Protein AF-A0A067TFV2-F1 (afdb_monomer_lite)

Radius of gyration: 36.04 Å; chains: 1; bounding box: 86×138×65 Å

Sequence (426 aa):
MATAAASTASAPALALTTGAELKDPQFAEGYRAGGKAKAGDYEPVVCALLLRAMREYEAMVSTKDAFPDLLVRGEWARTCWQRAGNQFNERYQLTARMSSLIGKRGSRVRSELLGIVRNQVASFYGFNLNTTPRAIDHNRLLAAKLLSGSAFHHKDPDAKTGYGQSGIISNLIHLGWFDSGEESAGIVYSSLFNPISLETLALLFTLIEFCLKEWSSGKRTPAKFFEKAIKAAHEAHRLDLKSWNDLNVQPELEQMTMNKGVGKAAYLLNDVDLVNLPFVEYQTGVGWLAKNYLEQQLELCAWQKYGGPTGFQAAKDFDKERKKCRGKKPKKVNGSPAKPSPNKSEYKVARPTNSVLPNSLSVTKSTPSQPTAFPNLPVNCGPSHKPFDVLELSDDDEIDQPPPRKKQKKLHNPIIEIYDVIDISD

Secondary structure (DSSP, 8-state):
--------PPP--------PPPBPPPBPTT--S-SS--GGGB-HHHHHHHHHHHHHHHHHHHHT-SS--HHHHHHHHHHHHHHHHHHTT--B---HHHHHHHHTHHHHHHHHHHHHHHHHHHHHHT-----SHHHHHHHHHHHHHHHTTTGGGEEETTTTEEET--HHHHHHHHHHHTTTGGG-HHHHTHHHHSSPPHHHHHHHHHHHHHHHHTTTTSS--PPP--HHHHHHHHHHHHHHHHHHHHHHHTTTTS--EEEHHHHHHHHT--GGGGTTS-EEEEE-TTSPEEEEEEHHHHHHHHHHHHTSHHHHHHHHHHHHHHHHHHT-PPP----PPPP-----------------PPP-------PPPPPPPPPPPP-------PPPP------------PPPPPPPPPPP--------------

Organism: Galerina marginata (strain CBS 339.88) (NCBI:txid685588)

InterPro domains:
  IPR045341 Domain of unknown function DUF6532 [PF20149] (52-244)

Foldseek 3Di:
DDDDDDDDDDDDPPDPPDDDDAAEWAADPPQDPDDDDALNRTDPLSSQLLVQLLLVLLLCCLQPNLQDDPVVLLVSSVVSSVVSCVVVVHGHDQDPSSSVNSSVSSVVLLVVLLVVLLVLLCVVQVQDQDPDPVSLVVLLVSLCLCLPVNLQCACGSVVSHRHNPPPSNVVSCCVSFPVPDCPGSCNVPVVRVVPHHLSNSLSSSLSNNQSSVCCNSSHRDDDDDDCVVRVVSSVVSSVVSVVVVVVVVVCVVVQVWDWPVRLCVVLVDDVVLCPPFDWDWDADPVRDTITTGRNVSSQVSSCVVQVHPVSSVVVVVVVVVVVVVVVCDPPPPPDDDDDDDDDDDDDDDDDDDDDDDDDDDDDDDDDDDDDDDDDDDDDDDDDPDDDDDDDDDDDDPDDDDDDDDDDDDDDDDDDDDDDDDDDDDD

Structure (mmCIF, N/CA/C/O backbone):
data_AF-A0A067TFV2-F1
#
_entry.id   AF-A0A067TFV2-F1
#
loop_
_atom_site.group_PDB
_atom_site.id
_atom_site.type_symbol
_atom_site.label_atom_id
_atom_site.label_alt_id
_atom_site.label_comp_id
_atom_site.label_asym_id
_atom_site.label_entity_id
_atom_site.label_seq_id
_atom_site.pdbx_PDB_ins_code
_atom_site.Cartn_x
_atom_site.Cartn_y
_atom_site.Cartn_z
_atom_site.occupancy
_atom_site.B_iso_or_equiv
_atom_site.auth_seq_id
_atom_site.auth_comp_id
_atom_site.auth_asym_id
_atom_site.auth_atom_id
_atom_site.pdbx_PDB_model_num
ATOM 1 N N . MET A 1 1 ? 52.326 -22.130 11.397 1.00 36.56 1 MET A N 1
ATOM 2 C CA . MET A 1 1 ? 51.966 -23.442 10.812 1.00 36.56 1 MET A CA 1
ATOM 3 C C . MET A 1 1 ? 50.691 -23.901 11.511 1.00 36.56 1 MET A C 1
ATOM 5 O O . MET A 1 1 ? 50.727 -23.962 12.724 1.00 36.56 1 MET A O 1
ATOM 9 N N . ALA A 1 2 ? 49.533 -24.136 10.906 1.00 35.59 2 ALA A N 1
ATOM 10 C CA . ALA A 1 2 ? 49.115 -24.157 9.514 1.00 35.59 2 ALA A CA 1
ATOM 11 C C . ALA A 1 2 ? 47.686 -23.585 9.421 1.00 35.59 2 ALA A C 1
ATOM 13 O O . ALA A 1 2 ? 46.875 -23.741 10.331 1.00 35.59 2 ALA A O 1
ATOM 14 N N . THR A 1 3 ? 47.432 -22.890 8.322 1.00 33.47 3 THR A N 1
ATOM 15 C CA . THR A 1 3 ? 46.156 -22.347 7.859 1.00 33.47 3 THR A CA 1
ATOM 16 C C . THR A 1 3 ? 45.241 -23.470 7.359 1.00 33.47 3 THR A C 1
ATOM 18 O O . THR A 1 3 ? 45.698 -24.354 6.638 1.00 33.47 3 THR A O 1
ATOM 21 N N . ALA A 1 4 ? 43.947 -23.424 7.690 1.00 34.97 4 ALA A N 1
ATOM 22 C CA . ALA A 1 4 ? 42.927 -24.293 7.102 1.00 34.97 4 ALA A CA 1
ATOM 23 C C . ALA A 1 4 ? 41.793 -23.433 6.530 1.00 34.97 4 ALA A C 1
ATOM 25 O O . ALA A 1 4 ? 41.155 -22.656 7.239 1.00 34.97 4 ALA A O 1
ATOM 26 N N . ALA A 1 5 ? 41.627 -23.545 5.215 1.00 33.88 5 ALA A N 1
ATOM 27 C CA . ALA A 1 5 ? 40.727 -22.774 4.378 1.00 33.88 5 ALA A CA 1
ATOM 28 C C . ALA A 1 5 ? 39.275 -23.257 4.505 1.00 33.88 5 ALA A C 1
ATOM 30 O O . ALA A 1 5 ? 39.002 -24.454 4.432 1.00 33.88 5 ALA A O 1
ATOM 31 N N . ALA A 1 6 ? 38.346 -22.311 4.637 1.00 36.53 6 ALA A N 1
ATOM 32 C CA . ALA A 1 6 ? 36.918 -22.556 4.497 1.00 36.53 6 ALA A CA 1
ATOM 33 C C . ALA A 1 6 ? 36.538 -22.470 3.011 1.00 36.53 6 ALA A C 1
ATOM 35 O O . ALA A 1 6 ? 36.679 -21.425 2.379 1.00 36.53 6 ALA A O 1
ATOM 36 N N . SER A 1 7 ? 36.077 -23.595 2.467 1.00 37.06 7 SER A N 1
ATOM 37 C CA . SER A 1 7 ? 35.438 -23.708 1.159 1.00 37.06 7 SER A CA 1
ATOM 38 C C . SER A 1 7 ? 33.929 -23.624 1.369 1.00 37.06 7 SER A C 1
ATOM 40 O O . SER A 1 7 ? 33.338 -24.531 1.955 1.00 37.06 7 SER A O 1
ATOM 42 N N . THR A 1 8 ? 33.305 -22.536 0.922 1.00 36.31 8 THR A N 1
ATOM 43 C CA . THR A 1 8 ? 31.847 -22.420 0.829 1.00 36.31 8 THR A CA 1
ATOM 44 C C . THR A 1 8 ? 31.451 -22.093 -0.601 1.00 36.31 8 THR A C 1
ATOM 46 O O . THR A 1 8 ? 31.965 -21.177 -1.241 1.00 36.31 8 THR A O 1
ATOM 49 N N . ALA A 1 9 ? 30.565 -22.948 -1.102 1.00 33.78 9 ALA A N 1
ATOM 50 C CA . ALA A 1 9 ? 30.154 -23.066 -2.482 1.00 33.78 9 ALA A CA 1
ATOM 51 C C . ALA A 1 9 ? 29.429 -21.813 -2.993 1.00 33.78 9 ALA A C 1
ATOM 53 O O . ALA A 1 9 ? 28.518 -21.281 -2.361 1.00 33.78 9 ALA A O 1
ATOM 54 N N . SER A 1 10 ? 29.853 -21.384 -4.178 1.00 30.19 10 SER A N 1
ATOM 55 C CA . SER A 1 10 ? 29.279 -20.306 -4.972 1.00 30.19 10 SER A CA 1
ATOM 56 C C . SER A 1 10 ? 27.913 -20.723 -5.533 1.00 30.19 10 SER A C 1
ATOM 58 O O . SER A 1 10 ? 27.794 -21.744 -6.210 1.00 30.19 10 SER A O 1
ATOM 60 N N . ALA A 1 11 ? 26.883 -19.924 -5.246 1.00 37.91 11 ALA A N 1
ATOM 61 C CA . ALA A 1 11 ? 25.614 -19.934 -5.971 1.00 37.91 11 ALA A CA 1
ATOM 62 C C . ALA A 1 11 ? 25.854 -19.598 -7.459 1.00 37.91 11 ALA A C 1
ATOM 64 O O . ALA A 1 11 ? 26.790 -18.851 -7.758 1.00 37.91 11 ALA A O 1
ATOM 65 N N . PRO A 1 12 ? 25.037 -20.103 -8.403 1.00 40.00 12 PRO A N 1
ATOM 66 C CA . PRO A 1 12 ? 25.277 -19.884 -9.821 1.00 40.00 12 PRO A CA 1
ATOM 67 C C . PRO A 1 12 ? 25.111 -18.398 -10.146 1.00 40.00 12 PRO A C 1
ATOM 69 O O . PRO A 1 12 ? 24.007 -17.852 -10.129 1.00 40.00 12 PRO A O 1
ATOM 72 N N . ALA A 1 13 ? 26.234 -17.741 -10.432 1.00 35.12 13 ALA A N 1
ATOM 73 C CA . ALA A 1 13 ? 26.261 -16.413 -11.009 1.00 35.12 13 ALA A CA 1
ATOM 74 C C . ALA A 1 13 ? 25.496 -16.447 -12.339 1.00 35.12 13 ALA A C 1
ATOM 76 O O . ALA A 1 13 ? 25.899 -17.127 -13.284 1.00 35.12 13 ALA A O 1
ATOM 77 N N . LEU A 1 14 ? 24.381 -15.718 -12.397 1.00 40.75 14 LEU A N 1
ATOM 78 C CA . LEU A 1 14 ? 23.739 -15.328 -13.647 1.00 40.75 14 LEU A CA 1
ATOM 79 C C . LEU A 1 14 ? 24.817 -14.739 -14.557 1.00 40.75 14 LEU A C 1
ATOM 81 O O . LEU A 1 14 ? 25.412 -13.708 -14.240 1.00 40.75 14 LEU A O 1
ATOM 85 N N . ALA A 1 15 ? 25.097 -15.430 -15.660 1.00 36.69 15 ALA A N 1
ATOM 86 C CA . ALA A 1 15 ? 26.058 -14.992 -16.652 1.00 36.69 15 ALA A CA 1
ATOM 87 C C . ALA A 1 15 ? 25.673 -13.591 -17.152 1.00 36.69 15 ALA A C 1
ATOM 89 O O . ALA A 1 15 ? 24.678 -13.415 -17.858 1.00 36.69 15 ALA A O 1
ATOM 90 N N . LEU A 1 16 ? 26.471 -12.591 -16.768 1.00 40.06 16 LEU A N 1
ATOM 91 C CA . LEU A 1 16 ? 26.452 -11.252 -17.341 1.00 40.06 16 LEU A CA 1
ATOM 92 C C . LEU A 1 16 ? 26.753 -11.374 -18.834 1.00 40.06 16 LEU A C 1
ATOM 94 O O . LEU A 1 16 ? 27.898 -11.555 -19.245 1.00 40.06 16 LEU A O 1
ATOM 98 N N . THR A 1 17 ? 25.711 -11.275 -19.651 1.00 41.91 17 THR A N 1
ATOM 99 C CA . THR A 1 17 ? 25.846 -11.073 -21.090 1.00 41.91 17 THR A CA 1
ATOM 100 C C . THR A 1 17 ? 26.428 -9.675 -21.314 1.00 41.91 17 THR A C 1
ATOM 102 O O . THR A 1 17 ? 25.730 -8.665 -21.214 1.00 41.91 17 THR A O 1
ATOM 105 N N . THR A 1 18 ? 27.745 -9.646 -21.504 1.00 43.91 18 THR A N 1
ATOM 106 C CA . THR A 1 18 ? 28.508 -8.765 -22.400 1.00 43.91 18 THR A CA 1
ATOM 107 C C . THR A 1 18 ? 27.761 -7.534 -22.942 1.00 43.91 18 THR A C 1
ATOM 109 O O . THR A 1 18 ? 26.961 -7.624 -23.866 1.00 43.91 18 THR A O 1
ATOM 112 N N . GLY A 1 19 ? 28.084 -6.364 -22.381 1.00 55.66 19 GLY A N 1
ATOM 113 C CA . GLY A 1 19 ? 28.420 -5.139 -23.123 1.00 55.66 19 GLY A CA 1
ATOM 114 C C . GLY A 1 19 ? 27.443 -4.535 -24.138 1.00 55.66 19 GLY A C 1
ATOM 115 O O . GLY A 1 19 ? 27.900 -3.743 -24.954 1.00 55.66 19 GLY A O 1
ATOM 116 N N . ALA A 1 20 ? 26.149 -4.862 -24.143 1.00 65.44 20 ALA A N 1
ATOM 117 C CA . ALA A 1 20 ? 25.208 -4.110 -24.977 1.00 65.44 20 ALA A CA 1
ATOM 118 C C . ALA A 1 20 ? 25.077 -2.674 -24.437 1.00 65.44 20 ALA A C 1
ATOM 120 O O . ALA A 1 20 ? 24.637 -2.479 -23.300 1.00 65.44 20 ALA A O 1
ATOM 121 N N . GLU A 1 21 ? 25.494 -1.700 -25.245 1.00 85.38 21 GLU A N 1
ATOM 122 C CA . GLU A 1 21 ? 25.413 -0.265 -24.964 1.00 85.38 21 GLU A CA 1
ATOM 123 C C . GLU A 1 21 ? 23.962 0.146 -24.656 1.00 85.38 21 GLU A C 1
ATOM 125 O O . GLU A 1 21 ? 23.020 -0.294 -25.320 1.00 85.38 21 GLU A O 1
ATOM 130 N N . LEU A 1 22 ? 23.763 0.941 -23.599 1.00 91.12 22 LEU A N 1
ATOM 131 C CA . LEU A 1 22 ? 22.435 1.408 -23.197 1.00 91.12 22 LEU A CA 1
ATOM 132 C C . LEU A 1 22 ? 21.988 2.546 -24.120 1.00 91.12 22 LEU A C 1
ATOM 134 O O . LEU A 1 22 ? 22.673 3.563 -24.210 1.00 91.12 22 LEU A O 1
ATOM 138 N N . LYS A 1 23 ? 20.807 2.411 -24.730 1.00 95.44 23 LYS A N 1
ATOM 139 C CA . LYS A 1 23 ? 20.203 3.445 -25.580 1.00 95.44 23 LYS A CA 1
ATOM 140 C C . LYS A 1 23 ? 19.854 4.690 -24.756 1.00 95.44 23 LYS A C 1
ATOM 142 O O . LYS A 1 23 ? 19.346 4.576 -23.635 1.00 95.44 23 LYS A O 1
ATOM 147 N N . ASP A 1 24 ? 20.040 5.873 -25.331 1.00 96.06 24 ASP A N 1
ATOM 148 C CA . ASP A 1 24 ? 19.539 7.114 -24.739 1.00 96.06 24 ASP A CA 1
ATOM 149 C C . ASP A 1 24 ? 18.029 7.258 -24.990 1.00 96.06 24 ASP A C 1
ATOM 151 O O . ASP A 1 24 ? 17.595 7.175 -26.145 1.00 96.06 24 ASP A O 1
ATOM 155 N N . PRO A 1 25 ? 17.205 7.471 -23.946 1.00 95.81 25 PRO A N 1
ATOM 156 C CA . PRO A 1 25 ? 15.760 7.589 -24.104 1.00 95.81 25 PRO A CA 1
ATOM 157 C C . PRO A 1 25 ? 15.393 8.869 -24.860 1.00 95.81 25 PRO A C 1
ATOM 159 O O . PRO A 1 25 ? 15.685 9.976 -24.405 1.00 95.81 25 PRO A O 1
ATOM 162 N N . GLN A 1 26 ? 14.709 8.712 -25.994 1.00 96.56 26 GLN A N 1
ATOM 163 C CA . GLN A 1 26 ? 14.267 9.827 -26.828 1.00 96.56 26 GLN A CA 1
ATOM 164 C C . GLN A 1 26 ? 12.898 10.364 -26.388 1.00 96.56 26 GLN A C 1
ATOM 166 O O . GLN A 1 26 ? 12.053 9.640 -25.845 1.00 96.56 26 GLN A O 1
ATOM 171 N N . PHE A 1 27 ? 12.671 11.655 -26.634 1.00 97.19 27 PHE A N 1
ATOM 172 C CA . PHE A 1 27 ? 11.349 12.261 -26.483 1.00 97.19 27 PHE A CA 1
ATOM 173 C C . PHE A 1 27 ? 10.429 11.875 -27.645 1.00 97.19 27 PHE A C 1
ATOM 175 O O . 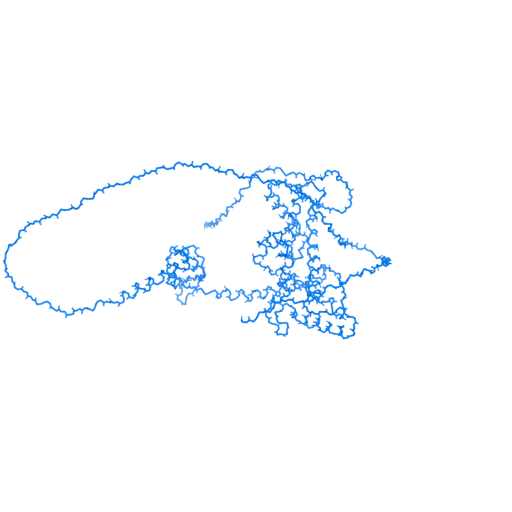PHE A 1 27 ? 10.893 11.572 -28.742 1.00 97.19 27 PHE A O 1
ATOM 182 N N . ALA A 1 28 ? 9.120 11.901 -27.403 1.00 95.88 28 ALA A N 1
ATOM 183 C CA . ALA A 1 28 ? 8.124 11.684 -28.444 1.00 95.88 28 ALA A CA 1
ATOM 184 C C . ALA A 1 28 ? 8.210 12.762 -29.540 1.00 95.88 28 ALA A C 1
ATOM 186 O O . ALA A 1 28 ? 8.594 13.909 -29.284 1.00 95.88 28 ALA A O 1
ATOM 187 N N . GLU A 1 29 ? 7.794 12.408 -30.757 1.00 94.69 29 GLU A N 1
ATOM 188 C CA . GLU A 1 29 ? 7.715 13.353 -31.870 1.00 94.69 29 GLU A CA 1
ATOM 189 C C . GLU A 1 29 ? 6.805 14.541 -31.513 1.00 94.69 29 GLU A C 1
ATOM 191 O O . GLU A 1 29 ? 5.712 14.381 -30.968 1.00 94.69 29 GLU A O 1
ATOM 196 N N . GLY A 1 30 ? 7.279 15.760 -31.780 1.00 91.81 30 GLY A N 1
ATOM 197 C CA . GLY A 1 30 ? 6.550 16.984 -31.444 1.00 91.81 30 GLY A CA 1
ATOM 198 C C . GLY A 1 30 ? 6.585 17.375 -29.961 1.00 91.81 30 GLY A C 1
ATOM 199 O O . GLY A 1 30 ? 5.900 18.331 -29.584 1.00 91.81 30 GLY A O 1
ATOM 200 N N . TYR A 1 31 ? 7.384 16.701 -29.121 1.00 93.31 31 TYR A N 1
ATOM 201 C CA . TYR A 1 31 ? 7.603 17.118 -27.737 1.00 93.31 31 TYR A CA 1
ATOM 202 C C . TYR A 1 31 ? 8.102 18.568 -27.675 1.00 93.31 31 TYR A C 1
ATOM 204 O O . TYR A 1 31 ? 9.124 18.935 -28.259 1.00 93.31 31 TYR A O 1
ATOM 212 N N . ARG A 1 32 ? 7.379 19.402 -26.925 1.00 90.38 32 ARG A N 1
ATOM 213 C CA . ARG A 1 32 ? 7.776 20.775 -26.611 1.00 90.38 32 ARG A CA 1
ATOM 214 C C . ARG A 1 32 ? 8.128 20.850 -25.137 1.00 90.38 32 ARG A C 1
ATOM 216 O O . ARG A 1 32 ? 7.345 20.424 -24.291 1.00 90.38 32 ARG A O 1
ATOM 223 N N . ALA A 1 33 ? 9.294 21.408 -24.831 1.00 88.81 33 ALA A N 1
ATOM 224 C CA . ALA A 1 33 ? 9.683 21.651 -23.452 1.00 88.81 33 ALA A CA 1
ATOM 225 C C . ALA A 1 33 ? 8.693 22.626 -22.791 1.00 88.81 33 ALA A C 1
ATOM 227 O O . ALA A 1 33 ? 8.450 23.719 -23.300 1.00 88.81 33 ALA A O 1
ATOM 228 N N . GLY A 1 34 ? 8.117 22.210 -21.663 1.00 83.19 34 GLY A N 1
ATOM 229 C CA . GLY A 1 34 ? 7.157 22.999 -20.895 1.00 83.19 34 GLY A CA 1
ATOM 230 C C . GLY A 1 34 ? 6.132 22.113 -20.187 1.00 83.19 34 GLY A C 1
ATOM 231 O O . GLY A 1 34 ? 5.717 21.083 -20.710 1.00 83.19 34 GLY A O 1
ATOM 232 N N . GLY A 1 35 ? 5.718 22.507 -18.982 1.00 87.62 35 GLY A N 1
ATOM 233 C CA . GLY A 1 35 ? 4.720 21.782 -18.190 1.00 87.62 35 GLY A CA 1
ATOM 234 C C . GLY A 1 35 ? 5.279 20.675 -17.286 1.00 87.62 35 GLY A C 1
ATOM 235 O O . GLY A 1 35 ? 6.487 20.459 -17.176 1.00 87.62 35 GLY A O 1
ATOM 236 N N . LYS A 1 36 ? 4.370 19.992 -16.577 1.00 91.12 36 LYS A N 1
ATOM 237 C CA . LYS A 1 36 ? 4.714 18.897 -15.659 1.00 91.12 36 LYS A CA 1
ATOM 238 C C . LYS A 1 36 ? 5.136 17.667 -16.465 1.00 91.12 36 LYS A C 1
ATOM 240 O O . LYS A 1 36 ? 4.381 17.205 -17.316 1.00 91.12 36 LYS A O 1
ATOM 245 N N . ALA A 1 37 ? 6.312 17.124 -16.153 1.00 94.19 37 ALA A N 1
ATOM 246 C CA . ALA A 1 37 ? 6.814 15.910 -16.787 1.00 94.19 37 ALA A CA 1
ATOM 247 C C . ALA A 1 37 ? 5.807 14.751 -16.663 1.00 94.19 37 ALA A C 1
ATOM 249 O O . ALA A 1 37 ? 5.208 14.550 -15.603 1.00 94.19 37 ALA A O 1
ATOM 250 N N . LYS A 1 38 ? 5.680 13.954 -17.723 1.00 95.94 38 LYS A N 1
ATOM 251 C CA . LYS A 1 38 ? 4.828 12.760 -17.797 1.00 95.94 38 LYS A CA 1
ATOM 252 C C . LYS A 1 38 ? 5.514 11.658 -18.606 1.00 95.94 38 LYS A C 1
ATOM 254 O O . LYS A 1 38 ? 6.420 11.916 -19.389 1.00 95.94 38 LYS A O 1
ATOM 259 N N . ALA A 1 39 ? 5.075 10.412 -18.424 1.00 96.50 39 ALA A N 1
ATOM 260 C CA . ALA A 1 39 ? 5.623 9.275 -19.173 1.00 96.50 39 ALA A CA 1
ATOM 261 C C . ALA A 1 39 ? 5.410 9.420 -20.692 1.00 96.50 39 ALA A C 1
ATOM 263 O O . ALA A 1 39 ? 6.308 9.113 -21.465 1.00 96.50 39 ALA A O 1
ATOM 264 N N . GLY A 1 40 ? 4.267 9.979 -21.107 1.00 96.50 40 GLY A N 1
ATOM 265 C CA . GLY A 1 40 ? 3.954 10.234 -22.517 1.00 96.50 40 GLY A CA 1
ATOM 266 C C . GLY A 1 40 ? 4.768 11.349 -23.182 1.00 96.50 40 GLY A C 1
ATOM 267 O O . GLY A 1 40 ? 4.502 11.661 -24.333 1.00 96.50 40 GLY A O 1
ATOM 268 N N . ASP A 1 41 ? 5.719 11.972 -22.477 1.00 97.19 41 ASP A N 1
ATOM 269 C CA . ASP A 1 41 ? 6.694 12.875 -23.106 1.00 97.19 41 ASP A CA 1
ATOM 270 C C . ASP A 1 41 ? 7.761 12.100 -23.896 1.00 97.19 41 ASP A C 1
ATOM 272 O O . ASP A 1 41 ? 8.445 12.683 -24.733 1.00 97.19 41 ASP A O 1
ATOM 276 N N . TYR A 1 42 ? 7.927 10.806 -23.614 1.00 97.62 42 TYR A N 1
ATOM 277 C CA . TYR A 1 42 ? 8.928 9.936 -24.226 1.00 97.62 42 TYR A CA 1
ATOM 278 C C . TYR A 1 42 ? 8.347 9.118 -25.377 1.00 97.62 42 TYR A C 1
ATOM 280 O O . TYR A 1 42 ? 7.130 8.949 -25.476 1.00 97.62 42 TYR A O 1
ATOM 288 N N . GLU A 1 43 ? 9.224 8.580 -26.226 1.00 97.12 43 GLU A N 1
ATOM 289 C CA . GLU A 1 43 ? 8.826 7.660 -27.293 1.00 97.12 43 GLU A CA 1
ATOM 290 C C . GLU A 1 43 ? 7.999 6.468 -26.759 1.00 97.12 43 GLU A C 1
ATOM 292 O O . GLU A 1 43 ? 8.140 6.095 -25.587 1.00 97.12 43 GLU A O 1
ATOM 297 N N . PRO A 1 44 ? 7.142 5.838 -27.586 1.00 97.00 44 PRO A N 1
ATOM 298 C CA . PRO A 1 44 ? 6.171 4.847 -27.115 1.00 97.00 44 PRO A CA 1
ATOM 299 C C . PRO A 1 44 ? 6.773 3.700 -26.290 1.00 97.00 44 PRO A C 1
ATOM 301 O O . PRO A 1 44 ? 6.194 3.309 -25.276 1.00 97.00 44 PRO A O 1
ATOM 304 N N . VAL A 1 45 ? 7.954 3.205 -26.677 1.00 97.06 45 VAL A N 1
ATOM 305 C CA . VAL A 1 45 ? 8.660 2.127 -25.965 1.00 97.06 45 VAL A CA 1
ATOM 306 C C . VAL A 1 45 ? 9.079 2.585 -24.567 1.00 97.06 45 VAL A C 1
ATOM 308 O O . VAL A 1 45 ? 8.723 1.954 -23.572 1.00 97.06 45 VAL A O 1
ATOM 311 N N . VAL A 1 46 ? 9.764 3.725 -24.461 1.00 97.81 46 VAL A N 1
ATOM 312 C CA . VAL A 1 46 ? 10.198 4.296 -23.175 1.00 97.81 46 VAL A CA 1
ATOM 313 C C . VAL A 1 46 ? 8.997 4.653 -22.296 1.00 97.81 46 VAL A C 1
ATOM 315 O O . VAL A 1 46 ? 9.027 4.414 -21.088 1.00 97.81 46 VAL A O 1
ATOM 318 N N . CYS A 1 47 ? 7.919 5.174 -22.886 1.00 97.81 47 CYS A N 1
ATOM 319 C CA . CYS A 1 47 ? 6.664 5.444 -22.187 1.00 97.81 47 CYS A CA 1
ATOM 320 C C . CYS A 1 47 ? 6.086 4.164 -21.557 1.00 97.81 47 CYS A C 1
ATOM 322 O O . CYS A 1 47 ? 5.778 4.157 -20.363 1.00 97.81 47 CYS A O 1
ATOM 324 N N . ALA A 1 48 ? 6.004 3.065 -22.314 1.00 97.50 48 ALA A N 1
ATOM 325 C CA . ALA A 1 48 ? 5.513 1.781 -21.813 1.00 97.50 48 ALA A CA 1
ATOM 326 C C . ALA A 1 48 ? 6.391 1.225 -20.676 1.00 97.50 48 ALA A C 1
ATOM 328 O O . ALA A 1 48 ? 5.869 0.826 -19.631 1.00 97.50 48 ALA A O 1
ATOM 329 N N . LEU A 1 49 ? 7.720 1.277 -20.829 1.00 98.12 49 LEU A N 1
ATOM 330 C CA . LEU A 1 49 ? 8.666 0.878 -19.780 1.00 98.12 49 LEU A CA 1
ATOM 331 C C . LEU A 1 49 ? 8.504 1.726 -18.511 1.00 98.12 49 LEU A C 1
ATOM 333 O O . LEU A 1 49 ? 8.511 1.191 -17.401 1.00 98.12 49 LEU A O 1
ATOM 337 N N . LEU A 1 50 ? 8.312 3.042 -18.658 1.00 98.31 50 LEU A N 1
ATOM 338 C CA . LEU A 1 50 ? 8.091 3.952 -17.534 1.00 98.31 50 LEU A CA 1
ATOM 339 C C . LEU A 1 50 ? 6.804 3.610 -16.797 1.00 98.31 50 LEU A C 1
ATOM 341 O O . LEU A 1 50 ? 6.820 3.527 -15.573 1.00 98.31 50 LEU A O 1
ATOM 345 N N . LEU A 1 51 ? 5.702 3.395 -17.518 1.00 97.62 51 LEU A N 1
ATOM 346 C CA . LEU A 1 51 ? 4.428 3.015 -16.912 1.00 97.62 51 LEU A CA 1
ATOM 347 C C . LEU A 1 51 ? 4.547 1.683 -16.160 1.00 97.62 51 LEU A C 1
ATOM 349 O O . LEU A 1 51 ? 4.072 1.584 -15.029 1.00 97.62 51 LEU A O 1
ATOM 353 N N . ARG A 1 52 ? 5.251 0.694 -16.724 1.00 97.56 52 ARG A N 1
ATOM 354 C CA . ARG A 1 52 ? 5.524 -0.584 -16.051 1.00 97.56 52 ARG A CA 1
ATOM 355 C C . ARG A 1 52 ? 6.335 -0.400 -14.766 1.00 97.56 52 ARG A C 1
ATOM 357 O O . ARG A 1 52 ? 5.942 -0.919 -13.722 1.00 97.56 52 ARG A O 1
ATOM 364 N N . ALA A 1 53 ? 7.433 0.352 -14.832 1.00 98.31 53 ALA A N 1
ATOM 365 C CA . ALA A 1 53 ? 8.294 0.621 -13.681 1.00 98.31 53 ALA A CA 1
ATOM 366 C C . ALA A 1 53 ? 7.563 1.425 -12.592 1.00 98.31 53 ALA A C 1
ATOM 368 O O . ALA A 1 53 ? 7.722 1.155 -11.406 1.00 98.31 53 ALA A O 1
ATOM 369 N N . MET A 1 54 ? 6.727 2.388 -12.988 1.00 98.44 54 MET A N 1
ATOM 370 C CA . MET A 1 54 ? 5.873 3.162 -12.086 1.00 98.44 54 MET A CA 1
ATOM 371 C C . MET A 1 54 ? 4.914 2.266 -11.302 1.00 98.44 54 MET A C 1
ATOM 373 O O . MET A 1 54 ? 4.815 2.419 -10.090 1.00 98.44 54 MET A O 1
ATOM 377 N N . ARG A 1 55 ? 4.238 1.324 -11.970 1.00 97.62 55 ARG A N 1
ATOM 378 C CA . ARG A 1 55 ? 3.311 0.392 -11.314 1.00 97.62 55 ARG A CA 1
ATOM 379 C C . ARG A 1 55 ? 4.021 -0.558 -10.346 1.00 97.62 55 ARG A C 1
ATOM 381 O O . ARG A 1 55 ? 3.520 -0.784 -9.248 1.00 97.62 55 ARG A O 1
ATOM 388 N N . GLU A 1 56 ? 5.205 -1.058 -10.703 1.00 98.00 56 GLU A N 1
ATOM 389 C CA . GLU A 1 56 ? 6.003 -1.894 -9.791 1.00 98.00 56 GLU A CA 1
ATOM 390 C C . GLU A 1 56 ? 6.462 -1.086 -8.571 1.00 98.00 56 GLU A C 1
ATOM 392 O O . GLU A 1 56 ? 6.402 -1.569 -7.442 1.00 98.00 56 GLU A O 1
ATOM 397 N N . TYR A 1 57 ? 6.843 0.175 -8.778 1.00 98.56 57 TYR A N 1
ATOM 398 C CA . TYR A 1 57 ? 7.215 1.077 -7.696 1.00 98.56 57 TYR A CA 1
ATOM 399 C C . TYR A 1 57 ? 6.047 1.345 -6.733 1.00 98.56 57 TYR A C 1
ATOM 401 O O . TYR A 1 57 ? 6.238 1.294 -5.520 1.00 98.56 57 TYR A O 1
ATOM 409 N N . GLU A 1 58 ? 4.830 1.578 -7.242 1.00 98.31 58 GLU A N 1
ATOM 410 C CA . GLU A 1 58 ? 3.609 1.702 -6.422 1.00 98.31 58 GLU A CA 1
ATOM 411 C C . GLU A 1 58 ? 3.373 0.441 -5.568 1.00 98.31 58 GLU A C 1
ATOM 413 O O . GLU A 1 58 ? 3.073 0.541 -4.372 1.00 98.31 58 GLU A O 1
ATOM 418 N N . ALA A 1 59 ? 3.572 -0.746 -6.153 1.00 98.19 59 ALA A N 1
ATOM 419 C CA . ALA A 1 59 ? 3.465 -2.019 -5.444 1.00 98.19 59 ALA A CA 1
ATOM 420 C C . ALA A 1 59 ? 4.544 -2.174 -4.358 1.00 98.19 59 ALA A C 1
ATOM 422 O O . ALA A 1 59 ? 4.234 -2.583 -3.241 1.00 98.19 59 ALA A O 1
ATOM 423 N N . MET A 1 60 ? 5.797 -1.795 -4.630 1.00 98.38 60 MET A N 1
ATOM 424 C CA . MET A 1 60 ? 6.871 -1.819 -3.627 1.00 98.38 60 MET A CA 1
ATOM 425 C C . MET A 1 60 ? 6.605 -0.852 -2.469 1.00 98.38 60 MET A C 1
ATOM 427 O O . MET A 1 60 ? 6.804 -1.228 -1.317 1.00 98.38 60 MET A O 1
ATOM 431 N N . VAL A 1 61 ? 6.097 0.353 -2.751 1.00 98.38 61 VAL A N 1
ATOM 432 C CA . VAL A 1 61 ? 5.683 1.311 -1.709 1.00 98.38 61 VAL A CA 1
ATOM 433 C C . VAL A 1 61 ? 4.565 0.733 -0.849 1.00 98.38 61 VAL A C 1
ATOM 435 O O . VAL A 1 61 ? 4.577 0.892 0.363 1.00 98.38 61 VAL A O 1
ATOM 438 N N . SER A 1 62 ? 3.620 0.013 -1.447 1.00 98.19 62 SER A N 1
ATOM 439 C CA . SER A 1 62 ? 2.513 -0.583 -0.691 1.00 98.19 62 SER A CA 1
ATOM 440 C C . SER A 1 62 ? 2.942 -1.776 0.173 1.00 98.19 62 SER A C 1
ATOM 442 O O . SER A 1 62 ? 2.315 -2.037 1.192 1.00 98.19 62 SER A O 1
ATOM 444 N N . THR A 1 63 ? 3.989 -2.508 -0.228 1.00 98.12 63 THR A N 1
ATOM 445 C CA . THR A 1 63 ? 4.301 -3.837 0.333 1.00 98.12 63 THR A CA 1
ATOM 446 C C . THR A 1 63 ? 5.614 -3.924 1.110 1.00 98.12 63 THR A C 1
ATOM 448 O O . THR A 1 63 ? 5.772 -4.865 1.890 1.00 98.12 63 THR A O 1
ATOM 451 N N . LYS A 1 64 ? 6.558 -2.991 0.924 1.00 97.38 64 LYS A N 1
ATOM 452 C CA . LYS A 1 64 ? 7.899 -3.040 1.543 1.00 97.38 64 LYS A CA 1
ATOM 453 C C . LYS A 1 64 ? 8.181 -1.897 2.511 1.00 97.38 64 LYS A C 1
ATOM 455 O O . LYS A 1 64 ? 8.725 -2.131 3.586 1.00 97.38 64 LYS A O 1
ATOM 460 N N . ASP A 1 65 ? 7.857 -0.677 2.101 1.00 97.56 65 ASP A N 1
ATOM 461 C CA . ASP A 1 65 ? 7.979 0.534 2.910 1.00 97.56 65 ASP A CA 1
ATOM 462 C C . ASP A 1 65 ? 7.084 1.619 2.306 1.00 97.56 65 ASP A C 1
ATOM 464 O O . ASP A 1 65 ? 7.323 2.061 1.178 1.00 97.56 65 ASP A O 1
ATOM 468 N N . ALA A 1 66 ? 6.063 2.051 3.041 1.00 97.31 66 ALA A N 1
ATOM 469 C CA . ALA A 1 66 ? 5.160 3.106 2.606 1.00 97.31 66 ALA A CA 1
ATOM 470 C C . ALA A 1 66 ? 5.813 4.492 2.615 1.00 97.31 66 ALA A C 1
ATOM 472 O O . ALA A 1 66 ? 5.377 5.372 1.865 1.00 97.31 66 ALA A O 1
ATOM 473 N N . PHE A 1 67 ? 6.857 4.699 3.424 1.00 96.69 67 PHE A N 1
ATOM 474 C CA . PHE A 1 67 ? 7.543 5.983 3.596 1.00 96.69 67 PHE A CA 1
ATOM 475 C C . PHE A 1 67 ? 9.072 5.836 3.502 1.00 96.69 67 PHE A C 1
ATOM 477 O O . PHE A 1 67 ? 9.793 6.255 4.419 1.00 96.69 67 PHE A O 1
ATOM 484 N N . PRO A 1 68 ? 9.582 5.302 2.373 1.00 96.56 68 PRO A N 1
ATOM 485 C CA . PRO A 1 68 ? 11.004 5.053 2.195 1.00 96.56 68 PRO A CA 1
ATOM 486 C C . PRO A 1 68 ? 11.773 6.371 2.204 1.00 96.56 68 PRO A C 1
ATOM 488 O O . PRO A 1 68 ? 11.258 7.412 1.773 1.00 96.56 68 PRO A O 1
ATOM 491 N N . ASP A 1 69 ? 13.021 6.343 2.659 1.00 96.00 69 ASP A N 1
ATOM 492 C CA . ASP A 1 69 ? 13.906 7.502 2.566 1.00 96.00 69 ASP A CA 1
ATOM 493 C C . ASP A 1 69 ? 14.335 7.793 1.113 1.00 96.00 69 ASP A C 1
ATOM 495 O O . ASP A 1 69 ? 14.048 7.041 0.179 1.00 96.00 69 ASP A O 1
ATOM 499 N N . LEU A 1 70 ? 15.012 8.922 0.895 1.00 94.44 70 LEU A N 1
ATOM 500 C CA . LEU A 1 70 ? 15.412 9.358 -0.447 1.00 94.44 70 LEU A CA 1
ATOM 501 C C . LEU A 1 70 ? 16.366 8.378 -1.151 1.00 94.44 70 LEU A C 1
ATOM 503 O O . LEU A 1 70 ? 16.294 8.244 -2.375 1.00 94.44 70 LEU A O 1
ATOM 507 N N . LEU A 1 71 ? 17.233 7.691 -0.403 1.00 96.31 71 LEU A N 1
ATOM 508 C CA . LEU A 1 71 ? 18.193 6.741 -0.963 1.00 96.31 71 LEU A CA 1
ATOM 509 C C . LEU A 1 71 ? 17.464 5.490 -1.457 1.00 96.31 71 LEU A C 1
ATOM 511 O O . LEU A 1 71 ? 17.616 5.110 -2.622 1.00 96.31 71 LEU A O 1
ATOM 515 N N . VAL A 1 72 ? 16.594 4.927 -0.615 1.00 97.38 72 VAL A N 1
ATOM 516 C CA . VAL A 1 72 ? 15.759 3.764 -0.939 1.00 97.38 72 VAL A CA 1
ATOM 517 C C . VAL A 1 72 ? 14.826 4.080 -2.110 1.00 97.38 72 VAL A C 1
ATOM 519 O O . VAL A 1 72 ? 14.701 3.277 -3.035 1.00 97.38 72 VAL A O 1
ATOM 522 N N . ARG A 1 73 ? 14.233 5.285 -2.155 1.00 97.25 73 ARG A N 1
ATOM 523 C CA . ARG A 1 73 ? 13.411 5.725 -3.300 1.00 97.25 73 ARG A CA 1
ATOM 524 C C . ARG A 1 73 ? 14.195 5.683 -4.611 1.00 97.25 73 ARG A C 1
ATOM 526 O O . ARG A 1 73 ? 13.668 5.196 -5.612 1.00 97.25 73 ARG A O 1
ATOM 533 N N . GLY A 1 74 ? 15.429 6.189 -4.615 1.00 97.31 74 GLY A N 1
ATOM 534 C CA . GLY A 1 74 ? 16.292 6.193 -5.797 1.00 97.31 74 GLY A CA 1
ATOM 535 C C . GLY A 1 74 ? 16.714 4.786 -6.230 1.00 97.31 74 GLY A C 1
ATOM 536 O O . GLY A 1 74 ? 16.726 4.480 -7.425 1.00 97.31 74 GLY A O 1
ATOM 537 N N . GLU A 1 75 ? 17.019 3.910 -5.273 1.00 97.81 75 GLU A N 1
ATOM 538 C CA . GLU A 1 75 ? 17.355 2.508 -5.536 1.00 97.81 75 GLU A CA 1
ATOM 539 C C . GLU A 1 75 ? 16.178 1.729 -6.129 1.00 97.81 75 GLU A C 1
ATOM 541 O O . GLU A 1 75 ? 16.333 1.023 -7.130 1.00 97.81 75 GLU A O 1
ATOM 546 N N . TRP A 1 76 ? 14.984 1.894 -5.564 1.00 98.25 76 TRP A N 1
ATOM 547 C CA . TRP A 1 76 ? 13.779 1.248 -6.069 1.00 98.25 76 TRP A CA 1
ATOM 548 C C . TRP A 1 76 ? 13.406 1.738 -7.460 1.00 98.25 76 TRP A C 1
ATOM 550 O O . TRP A 1 76 ? 13.083 0.916 -8.314 1.00 98.25 76 TRP A O 1
ATOM 560 N N . ALA A 1 77 ? 13.507 3.045 -7.725 1.00 98.31 77 ALA A N 1
ATOM 561 C CA . ALA A 1 77 ? 13.251 3.588 -9.057 1.00 98.31 77 ALA A CA 1
ATOM 562 C C . ALA A 1 77 ? 14.184 2.959 -10.106 1.00 98.31 77 ALA A C 1
ATOM 564 O O . ALA A 1 77 ? 13.728 2.541 -11.171 1.00 98.31 77 ALA A O 1
ATOM 565 N N . ARG A 1 78 ? 15.475 2.808 -9.773 1.00 98.12 78 ARG A N 1
ATOM 566 C CA . ARG A 1 78 ? 16.455 2.116 -10.622 1.00 98.12 78 ARG A CA 1
ATOM 567 C C . ARG A 1 78 ? 16.114 0.642 -10.826 1.00 98.12 78 ARG A C 1
ATOM 569 O O . ARG A 1 78 ? 16.153 0.164 -11.955 1.00 98.12 78 ARG A O 1
ATOM 576 N N . THR A 1 79 ? 15.759 -0.055 -9.753 1.00 97.75 79 THR A N 1
ATOM 577 C CA . THR A 1 79 ? 15.430 -1.486 -9.786 1.00 97.75 79 THR A CA 1
ATOM 578 C C . THR A 1 79 ? 14.197 -1.756 -10.648 1.00 97.75 79 THR A C 1
ATOM 580 O O . THR A 1 79 ? 14.241 -2.616 -11.525 1.00 97.75 79 THR A O 1
ATOM 583 N N . CYS A 1 80 ? 13.118 -0.992 -10.450 1.00 98.00 80 CYS A N 1
ATOM 584 C CA . CYS A 1 80 ? 11.887 -1.115 -11.236 1.00 98.00 80 CYS A CA 1
ATOM 585 C C . CYS A 1 80 ? 12.144 -0.818 -12.718 1.00 98.00 80 CYS A C 1
ATOM 587 O O . CYS A 1 80 ? 11.649 -1.524 -13.592 1.00 98.00 80 CYS A O 1
ATOM 589 N N . TRP A 1 81 ? 12.964 0.197 -13.013 1.00 98.31 81 TRP A N 1
ATOM 590 C CA . TRP A 1 81 ? 13.355 0.516 -14.385 1.00 98.31 81 TRP A CA 1
ATOM 591 C C . TRP A 1 81 ? 14.117 -0.630 -15.060 1.00 98.31 81 TRP A C 1
ATOM 593 O O . TRP A 1 81 ? 13.770 -1.039 -16.167 1.00 98.31 81 TRP A O 1
ATOM 603 N N . GLN A 1 82 ? 15.125 -1.183 -14.383 1.00 97.25 82 GLN A N 1
ATOM 604 C CA . GLN A 1 82 ? 15.910 -2.303 -14.906 1.00 97.25 82 GLN A CA 1
ATOM 605 C C . GLN A 1 82 ? 15.045 -3.544 -15.144 1.00 97.25 82 GLN A C 1
ATOM 607 O O . GLN A 1 82 ? 15.195 -4.209 -16.166 1.00 97.25 82 GLN A O 1
ATOM 612 N N . ARG A 1 83 ? 14.113 -3.846 -14.234 1.00 96.44 83 ARG A N 1
ATOM 613 C CA . ARG A 1 83 ? 13.182 -4.973 -14.386 1.00 96.44 83 ARG A CA 1
ATOM 614 C C . ARG A 1 83 ? 12.221 -4.780 -15.547 1.00 96.44 83 ARG A C 1
ATOM 616 O O . ARG A 1 83 ? 12.042 -5.718 -16.320 1.00 96.44 83 ARG A O 1
ATOM 623 N N . ALA A 1 84 ? 11.670 -3.577 -15.709 1.00 96.88 84 ALA A N 1
ATOM 624 C CA . ALA A 1 84 ? 10.845 -3.248 -16.863 1.00 96.88 84 ALA A CA 1
ATOM 625 C C . ALA A 1 84 ? 11.633 -3.446 -18.168 1.00 96.88 84 ALA A C 1
ATOM 627 O O . ALA A 1 84 ? 11.167 -4.158 -19.050 1.00 96.88 84 ALA A O 1
ATOM 628 N N . GLY A 1 85 ? 12.852 -2.906 -18.268 1.00 96.44 85 GLY A N 1
ATOM 629 C CA . GLY A 1 85 ? 13.706 -3.095 -19.445 1.00 96.44 85 GLY A CA 1
ATOM 630 C C . GLY A 1 85 ? 14.006 -4.569 -19.737 1.00 96.44 85 GLY A C 1
ATOM 631 O O . GLY A 1 85 ? 13.792 -5.043 -20.851 1.00 96.44 85 GLY A O 1
ATOM 632 N N . ASN A 1 86 ? 14.405 -5.332 -18.716 1.00 95.06 86 ASN A N 1
ATOM 633 C CA . ASN A 1 86 ? 14.695 -6.762 -18.851 1.00 95.06 86 ASN A CA 1
ATOM 634 C C . ASN A 1 86 ? 13.476 -7.575 -19.308 1.00 95.06 86 ASN A C 1
ATOM 636 O O . ASN A 1 86 ? 13.629 -8.485 -20.117 1.00 95.06 86 ASN A O 1
ATOM 640 N N . GLN A 1 87 ? 12.276 -7.244 -18.823 1.00 92.12 87 GLN A N 1
ATOM 641 C CA . GLN A 1 87 ? 11.040 -7.941 -19.188 1.00 92.12 87 GLN A CA 1
ATOM 642 C C . GLN A 1 87 ? 10.723 -7.821 -20.687 1.00 92.12 87 GLN A C 1
ATOM 644 O O . GLN A 1 87 ? 10.227 -8.776 -21.279 1.00 92.12 87 GLN A O 1
ATOM 649 N N . PHE A 1 88 ? 11.023 -6.673 -21.298 1.00 92.31 88 PHE A N 1
ATOM 650 C CA . PHE A 1 88 ? 10.773 -6.417 -22.722 1.00 92.31 88 PHE A CA 1
ATOM 651 C C . PHE A 1 88 ? 12.034 -6.528 -23.591 1.00 92.31 88 PHE A C 1
ATOM 653 O O . PHE A 1 88 ? 11.985 -6.218 -24.776 1.00 92.31 88 PHE A O 1
ATOM 660 N N . ASN A 1 89 ? 13.156 -6.981 -23.016 1.00 93.69 89 ASN A N 1
ATOM 661 C CA . ASN A 1 89 ? 14.469 -7.028 -23.662 1.00 93.69 89 ASN A CA 1
ATOM 662 C C . ASN A 1 89 ? 14.910 -5.675 -24.264 1.00 93.69 89 ASN A C 1
ATOM 664 O O . ASN A 1 89 ? 15.586 -5.620 -25.290 1.00 93.69 89 ASN A O 1
ATOM 668 N N . GLU A 1 90 ? 14.543 -4.578 -23.602 1.00 94.62 90 GLU A N 1
ATOM 669 C CA . GLU A 1 90 ? 14.898 -3.215 -23.988 1.00 94.62 90 GLU A CA 1
ATOM 670 C C . GLU A 1 90 ? 15.849 -2.599 -22.963 1.00 94.62 90 GLU A C 1
ATOM 672 O O . GLU A 1 90 ? 15.652 -2.694 -21.750 1.00 94.62 90 GLU A O 1
ATOM 677 N N . ARG A 1 91 ? 16.908 -1.949 -23.449 1.00 93.62 91 ARG A N 1
ATOM 678 C CA . ARG A 1 91 ? 17.988 -1.426 -22.605 1.00 93.62 91 ARG A CA 1
ATOM 679 C C . ARG A 1 91 ? 18.183 0.063 -22.839 1.00 93.62 91 ARG A C 1
ATOM 681 O O . ARG A 1 91 ? 18.892 0.467 -23.755 1.00 93.62 91 ARG A O 1
ATOM 688 N N . TYR A 1 92 ? 17.567 0.859 -21.973 1.00 96.50 92 TYR A N 1
ATOM 689 C CA . TYR A 1 92 ? 17.630 2.318 -21.996 1.00 96.50 92 TYR A CA 1
ATOM 690 C C . TYR A 1 92 ? 18.261 2.867 -20.715 1.00 96.50 92 TYR A C 1
ATOM 692 O O . TYR A 1 92 ? 18.051 2.329 -19.620 1.00 96.50 92 TYR A O 1
ATOM 700 N N . GLN A 1 93 ? 18.997 3.969 -20.836 1.00 96.94 93 GLN A N 1
ATOM 701 C CA . GLN A 1 93 ? 19.545 4.683 -19.686 1.00 96.94 93 GLN A CA 1
ATOM 702 C C . GLN A 1 93 ? 18.428 5.289 -18.822 1.00 96.94 93 GLN A C 1
ATOM 704 O O . GLN A 1 93 ? 17.453 5.844 -19.328 1.00 96.94 93 GLN A O 1
ATOM 709 N N . LEU A 1 94 ? 18.576 5.208 -17.494 1.00 97.50 94 LEU A N 1
ATOM 710 C CA . LEU A 1 94 ? 17.661 5.864 -16.559 1.00 97.50 94 LEU A CA 1
ATOM 711 C C . LEU A 1 94 ? 18.112 7.303 -16.304 1.00 97.50 94 LEU A C 1
ATOM 713 O O . LEU A 1 94 ? 19.084 7.535 -15.587 1.00 97.50 94 LEU A O 1
ATOM 717 N N . THR A 1 95 ? 17.371 8.276 -16.826 1.00 97.38 95 THR A N 1
ATOM 718 C CA . THR A 1 95 ? 17.653 9.695 -16.564 1.00 97.38 95 THR A CA 1
ATOM 719 C C . THR A 1 95 ? 17.121 10.145 -15.198 1.00 97.38 95 THR A C 1
ATOM 721 O O . THR A 1 95 ? 16.190 9.557 -14.638 1.00 97.38 95 THR A O 1
ATOM 724 N N . ALA A 1 96 ? 17.650 11.253 -14.667 1.00 96.50 96 ALA A N 1
ATOM 725 C CA . ALA A 1 96 ? 17.155 11.855 -13.423 1.00 96.50 96 ALA A CA 1
ATOM 726 C C . ALA A 1 96 ? 15.662 12.238 -13.505 1.00 96.50 96 ALA A C 1
ATOM 728 O O . ALA A 1 96 ? 14.910 12.032 -12.550 1.00 96.50 96 ALA A O 1
ATOM 729 N N . ARG A 1 97 ? 15.204 12.728 -14.668 1.00 96.56 97 ARG A N 1
ATOM 730 C CA . ARG A 1 97 ? 13.790 13.062 -14.913 1.00 96.56 97 ARG A CA 1
ATOM 731 C C . ARG A 1 97 ? 12.898 11.825 -14.817 1.00 96.56 97 ARG A C 1
ATOM 733 O O . ARG A 1 97 ? 11.837 11.887 -14.203 1.00 96.56 97 ARG A O 1
ATOM 740 N N . MET A 1 98 ? 13.327 10.707 -15.395 1.00 98.06 98 MET A N 1
ATOM 741 C CA . MET A 1 98 ? 12.610 9.430 -15.339 1.00 98.06 98 MET A CA 1
ATOM 742 C C . MET A 1 98 ? 12.584 8.851 -13.924 1.00 98.06 98 MET A C 1
ATOM 744 O O . MET A 1 98 ? 11.526 8.448 -13.447 1.00 98.06 98 MET A O 1
ATOM 748 N N . SER A 1 99 ? 13.718 8.884 -13.222 1.00 97.88 99 SER A N 1
ATOM 749 C CA . SER A 1 99 ? 13.800 8.462 -11.820 1.00 97.88 99 SER A CA 1
ATOM 750 C C . SER A 1 99 ? 12.848 9.275 -10.931 1.00 97.88 99 SER A C 1
ATOM 752 O O . SER A 1 99 ? 12.071 8.707 -10.166 1.00 97.88 99 SER A O 1
ATOM 754 N N . SER A 1 100 ? 12.807 10.602 -11.113 1.00 96.94 100 SER A N 1
ATOM 755 C CA . SER A 1 100 ? 11.851 11.480 -10.424 1.00 96.94 100 SER A CA 1
ATOM 756 C C . SER A 1 100 ? 10.395 11.121 -10.745 1.00 96.94 100 SER A C 1
ATOM 758 O O . SER A 1 100 ? 9.559 11.061 -9.844 1.00 96.94 100 SER A O 1
ATOM 760 N N . LEU A 1 101 ? 10.083 10.838 -12.015 1.00 97.81 101 LEU A N 1
ATOM 761 C CA . LEU A 1 101 ? 8.747 10.417 -12.443 1.00 97.81 101 LEU A CA 1
ATOM 762 C C . LEU A 1 101 ? 8.295 9.112 -11.775 1.00 97.81 101 LEU A C 1
ATOM 764 O O . LEU A 1 101 ? 7.133 9.012 -11.379 1.00 97.81 101 LEU A O 1
ATOM 768 N N . ILE A 1 102 ? 9.194 8.134 -11.642 1.00 98.44 102 ILE A N 1
ATOM 769 C CA . ILE A 1 102 ? 8.920 6.876 -10.940 1.00 98.44 102 ILE A CA 1
ATOM 770 C C . ILE A 1 102 ? 8.732 7.148 -9.440 1.00 98.44 102 ILE A C 1
ATOM 772 O O . ILE A 1 102 ? 7.711 6.768 -8.876 1.00 98.44 102 ILE A O 1
ATOM 776 N N . GLY A 1 103 ? 9.645 7.893 -8.809 1.00 97.00 103 GLY A N 1
ATOM 777 C CA . GLY A 1 103 ? 9.592 8.194 -7.374 1.00 97.00 103 GLY A CA 1
ATOM 778 C C . GLY A 1 103 ? 8.327 8.939 -6.929 1.00 97.00 103 GLY A C 1
ATOM 779 O O . GLY A 1 103 ? 7.761 8.639 -5.876 1.00 97.00 103 GLY A O 1
ATOM 780 N N . LYS A 1 104 ? 7.813 9.859 -7.759 1.00 96.19 104 LYS A N 1
ATOM 781 C CA . LYS A 1 104 ? 6.550 10.586 -7.508 1.00 96.19 104 LYS A CA 1
ATOM 782 C C . LYS A 1 104 ? 5.331 9.671 -7.375 1.00 96.19 104 LYS A C 1
ATOM 784 O O . LYS A 1 104 ? 4.310 10.083 -6.832 1.00 96.19 104 LYS A O 1
ATOM 789 N N . ARG A 1 105 ? 5.410 8.423 -7.839 1.00 96.69 105 ARG A N 1
ATOM 790 C CA . ARG A 1 105 ? 4.313 7.463 -7.694 1.00 96.69 105 ARG A CA 1
ATOM 791 C C . ARG A 1 105 ? 4.076 7.023 -6.258 1.00 96.69 105 ARG A C 1
ATOM 793 O O . ARG A 1 105 ? 2.946 6.684 -5.925 1.00 96.69 105 ARG A O 1
ATOM 800 N N . GLY A 1 106 ? 5.078 7.136 -5.385 1.00 96.00 106 GLY A N 1
ATOM 801 C CA . GLY A 1 106 ? 4.905 6.841 -3.964 1.00 96.00 106 GLY A CA 1
ATOM 802 C C . GLY A 1 106 ? 3.844 7.725 -3.296 1.00 96.00 106 GLY A C 1
ATOM 803 O O . GLY A 1 106 ? 2.947 7.220 -2.629 1.00 96.00 106 GLY A O 1
ATOM 804 N N . SER A 1 107 ? 3.888 9.048 -3.496 1.00 94.81 107 SER A N 1
ATOM 805 C CA . SER A 1 107 ? 2.875 9.950 -2.918 1.00 94.81 107 SER A CA 1
ATOM 806 C C . SER A 1 107 ? 1.504 9.776 -3.569 1.00 94.81 107 SER A C 1
ATOM 808 O O . SER A 1 107 ? 0.481 9.876 -2.885 1.00 94.81 107 SER A O 1
ATOM 810 N N . ARG A 1 108 ? 1.480 9.461 -4.871 1.00 95.69 108 ARG A N 1
ATOM 811 C CA . ARG A 1 108 ? 0.251 9.163 -5.610 1.00 95.69 108 ARG A CA 1
ATOM 812 C C . ARG A 1 108 ? -0.475 7.947 -5.038 1.00 95.69 108 ARG A C 1
ATOM 814 O O . ARG A 1 108 ? -1.636 8.099 -4.678 1.00 95.69 108 ARG A O 1
ATOM 821 N N . VAL A 1 109 ? 0.187 6.791 -4.911 1.00 96.81 109 VAL A N 1
ATOM 822 C CA . VAL A 1 109 ? -0.475 5.560 -4.432 1.00 96.81 109 VAL A CA 1
ATOM 823 C C . VAL A 1 109 ? -1.030 5.732 -3.019 1.00 96.81 109 VAL A C 1
ATOM 825 O O . VAL A 1 109 ? -2.163 5.347 -2.752 1.00 96.81 109 VAL A O 1
ATOM 828 N N . ARG A 1 110 ? -0.305 6.425 -2.129 1.00 97.12 110 ARG A N 1
ATOM 829 C CA . ARG A 1 110 ? -0.805 6.741 -0.780 1.00 97.12 110 ARG A CA 1
ATOM 830 C C . ARG A 1 110 ? -2.051 7.625 -0.812 1.00 97.12 110 ARG A C 1
ATOM 832 O O . ARG A 1 110 ? -2.981 7.401 -0.045 1.00 97.12 110 ARG A O 1
ATOM 839 N N . SER A 1 111 ? -2.072 8.621 -1.696 1.00 96.31 111 SER A N 1
ATOM 840 C CA . SER A 1 111 ? -3.200 9.552 -1.837 1.00 96.31 111 SER A CA 1
ATOM 841 C C . SER A 1 111 ? -4.431 8.880 -2.457 1.00 96.31 111 SER A C 1
ATOM 843 O O . SER A 1 111 ? -5.554 9.162 -2.044 1.00 96.31 111 SER A O 1
ATOM 845 N N . GLU A 1 112 ? -4.221 7.976 -3.414 1.00 96.44 112 GLU A N 1
ATOM 846 C CA . GLU A 1 112 ? -5.262 7.146 -4.031 1.00 96.44 112 GLU A CA 1
ATOM 847 C C . GLU A 1 112 ? -5.891 6.201 -2.999 1.00 96.44 112 GLU A C 1
ATOM 849 O O . GLU A 1 112 ? -7.105 6.246 -2.784 1.00 96.44 112 GLU A O 1
ATOM 854 N N . LEU A 1 113 ? -5.062 5.459 -2.254 1.00 97.94 113 LEU A N 1
ATOM 855 C CA . LEU A 1 113 ? -5.512 4.609 -1.149 1.00 97.94 113 LEU A CA 1
ATOM 856 C C . LEU A 1 113 ? -6.248 5.414 -0.075 1.00 97.94 113 LEU A C 1
ATOM 858 O O . LEU A 1 113 ? -7.309 5.002 0.381 1.00 97.94 113 LEU A O 1
ATOM 862 N N . LEU A 1 114 ? -5.747 6.593 0.301 1.00 97.69 114 LEU A N 1
ATOM 863 C CA . LEU A 1 114 ? -6.429 7.466 1.255 1.00 97.69 114 LEU A CA 1
ATOM 864 C C . LEU A 1 114 ? -7.829 7.874 0.769 1.00 97.69 114 LEU A C 1
ATOM 866 O O . LEU A 1 114 ? -8.753 7.970 1.576 1.00 97.69 114 LEU A O 1
ATOM 870 N N . GLY A 1 115 ? -8.001 8.121 -0.532 1.00 96.88 115 GLY A N 1
ATOM 871 C CA . GLY A 1 115 ? -9.309 8.382 -1.133 1.00 96.88 115 GLY A CA 1
ATOM 872 C C . GLY A 1 115 ? -10.279 7.214 -0.936 1.00 96.88 115 GLY A C 1
ATOM 873 O O . GLY A 1 115 ? -11.402 7.424 -0.474 1.00 96.88 115 GLY A O 1
ATOM 874 N N . ILE A 1 116 ? -9.816 5.991 -1.205 1.00 97.75 116 ILE A N 1
ATOM 875 C CA . ILE A 1 116 ? -10.582 4.753 -0.996 1.00 97.75 116 ILE A CA 1
ATOM 876 C C . ILE A 1 116 ? -10.945 4.595 0.488 1.00 97.75 116 ILE A C 1
ATOM 878 O O . ILE A 1 116 ? -12.120 4.444 0.828 1.00 97.75 116 ILE A O 1
ATOM 882 N N . VAL A 1 117 ? -9.961 4.713 1.385 1.00 98.19 117 VAL A N 1
ATOM 883 C CA . VAL A 1 117 ? -10.142 4.551 2.838 1.00 98.19 117 VAL A CA 1
ATOM 884 C C . VAL A 1 117 ? -11.132 5.566 3.398 1.00 98.19 117 VAL A C 1
ATOM 886 O O . VAL A 1 117 ? -12.031 5.191 4.147 1.00 98.19 117 VAL A O 1
ATOM 889 N N . ARG A 1 118 ? -11.040 6.840 3.002 1.00 96.75 118 ARG A N 1
ATOM 890 C CA . ARG A 1 118 ? -11.979 7.888 3.437 1.00 96.75 118 ARG A CA 1
ATOM 891 C C . ARG A 1 118 ? -13.432 7.553 3.119 1.00 96.75 118 ARG A C 1
ATOM 893 O O . ARG A 1 118 ? -14.307 7.834 3.937 1.00 96.75 118 ARG A O 1
ATOM 900 N N . ASN A 1 119 ? -13.685 6.996 1.937 1.00 94.94 119 ASN A N 1
ATOM 901 C CA . ASN A 1 119 ? -15.030 6.609 1.525 1.00 94.94 119 ASN A CA 1
ATOM 902 C C . ASN A 1 119 ? -15.514 5.399 2.333 1.00 94.94 119 ASN A C 1
ATOM 904 O O . ASN A 1 119 ? -16.615 5.426 2.881 1.00 94.94 119 ASN A O 1
ATOM 908 N N . GLN A 1 120 ? -14.656 4.388 2.484 1.00 97.62 120 GLN A N 1
ATOM 909 C CA . GLN A 1 120 ? -14.992 3.155 3.192 1.00 97.62 120 GLN A CA 1
ATOM 910 C C . GLN A 1 120 ? -15.216 3.372 4.690 1.00 97.62 120 GLN A C 1
ATOM 912 O O . GLN A 1 120 ? -16.235 2.927 5.204 1.00 97.62 120 GLN A O 1
ATOM 917 N N . VAL A 1 121 ? -14.346 4.117 5.383 1.00 97.62 121 VAL A N 1
ATOM 918 C CA . VAL A 1 121 ? -14.446 4.375 6.835 1.00 97.62 121 VAL A CA 1
ATOM 919 C C . VAL A 1 121 ? -15.797 4.976 7.212 1.00 97.62 121 VAL A C 1
ATOM 921 O O . VAL A 1 121 ? -16.408 4.540 8.186 1.00 97.62 121 VAL A O 1
ATOM 924 N N . ALA A 1 122 ? -16.286 5.948 6.438 1.00 94.69 122 ALA A N 1
ATOM 925 C CA . ALA A 1 122 ? -17.572 6.575 6.719 1.00 94.69 122 ALA A CA 1
ATOM 926 C C . ALA A 1 122 ? -18.726 5.566 6.611 1.00 94.69 122 ALA A C 1
ATOM 928 O O . ALA A 1 122 ? -19.526 5.449 7.538 1.00 94.69 122 ALA A O 1
ATOM 929 N N . SER A 1 123 ? -18.773 4.814 5.506 1.00 95.75 123 SER A N 1
ATOM 930 C CA . SER A 1 123 ? -19.834 3.833 5.249 1.00 95.75 123 SER A CA 1
ATOM 931 C C . SER A 1 123 ? -19.782 2.619 6.181 1.00 95.75 123 SER A C 1
ATOM 933 O O . SER A 1 123 ? -20.814 2.205 6.693 1.00 95.75 123 SER A O 1
ATOM 935 N N . PHE A 1 124 ? -18.588 2.087 6.452 1.00 97.50 124 PHE A N 1
ATOM 936 C CA . PHE A 1 124 ? -18.390 0.841 7.188 1.00 97.50 124 PHE A CA 1
ATOM 937 C C . PHE A 1 124 ? -18.734 0.987 8.671 1.00 97.50 124 PHE A C 1
ATOM 939 O O . PHE A 1 124 ? -19.390 0.124 9.243 1.00 97.50 124 PHE A O 1
ATOM 946 N N . TYR A 1 125 ? -18.318 2.092 9.299 1.00 96.56 125 TYR A N 1
ATOM 947 C CA . TYR A 1 125 ? -18.594 2.334 10.718 1.00 96.56 125 TYR A CA 1
ATOM 948 C C . TYR A 1 125 ? -19.919 3.069 10.965 1.00 96.56 125 TYR A C 1
ATOM 950 O O . TYR A 1 125 ? -20.319 3.218 12.116 1.00 96.56 125 TYR A O 1
ATOM 958 N N . GLY A 1 126 ? -20.610 3.522 9.913 1.00 95.88 126 GLY A N 1
ATOM 959 C CA . GLY A 1 126 ? -21.900 4.205 10.038 1.00 95.88 126 GLY A CA 1
ATOM 960 C C . GLY A 1 126 ? -21.800 5.670 10.470 1.00 95.88 126 GLY A C 1
ATOM 961 O O . GLY A 1 126 ? -22.699 6.180 11.139 1.00 95.88 126 GLY A O 1
ATOM 962 N N . PHE A 1 127 ? -20.726 6.372 10.092 1.00 96.75 127 PHE A N 1
ATOM 963 C CA . PHE A 1 127 ? -20.613 7.805 10.367 1.00 96.75 127 PHE A CA 1
ATOM 964 C C . PHE A 1 127 ? -21.713 8.588 9.650 1.00 96.75 127 PHE A C 1
ATOM 966 O O . PHE A 1 127 ? -21.932 8.459 8.445 1.00 96.75 127 PHE A O 1
ATOM 973 N N . ASN A 1 128 ? -22.380 9.465 10.393 1.00 94.50 128 ASN A N 1
ATOM 974 C CA . ASN A 1 128 ? -23.491 10.245 9.880 1.00 94.50 128 ASN A CA 1
ATOM 975 C C . ASN A 1 128 ? -23.008 11.587 9.308 1.00 94.50 128 ASN A C 1
ATOM 977 O O . ASN A 1 128 ? -22.347 12.364 9.993 1.00 94.50 128 ASN A O 1
ATOM 981 N N . LEU A 1 129 ? -23.369 11.901 8.063 1.00 93.31 129 LEU A N 1
ATOM 982 C CA . LEU A 1 129 ? -23.032 13.185 7.433 1.00 93.31 129 LEU A CA 1
ATOM 983 C C . LEU A 1 129 ? -23.917 14.351 7.909 1.00 93.31 129 LEU A C 1
ATOM 985 O O . LEU A 1 129 ? -23.606 15.513 7.639 1.00 93.31 129 LEU A O 1
ATOM 989 N N . ASN A 1 130 ? -25.008 14.062 8.619 1.00 93.00 130 ASN A N 1
ATOM 990 C CA . ASN A 1 130 ? -25.907 15.074 9.151 1.00 93.00 130 ASN A CA 1
ATOM 991 C C . ASN A 1 130 ? -25.204 15.945 10.194 1.00 93.00 130 ASN A C 1
ATOM 993 O O . ASN A 1 130 ? -24.430 15.486 11.029 1.00 93.00 130 ASN A O 1
ATOM 997 N N . THR A 1 131 ? -25.552 17.227 10.202 1.00 93.00 131 THR A N 1
ATOM 998 C CA . THR A 1 131 ? -24.979 18.230 11.109 1.00 93.00 131 THR A CA 1
ATOM 999 C C . THR A 1 131 ? -25.821 18.456 12.364 1.00 93.00 131 THR A C 1
ATOM 1001 O O . THR A 1 131 ? -25.636 19.455 13.060 1.00 93.00 131 THR A O 1
ATOM 1004 N N . THR A 1 132 ? -26.752 17.547 12.667 1.00 96.81 132 THR A N 1
ATOM 1005 C CA . THR A 1 132 ? -27.571 17.642 13.880 1.00 96.81 132 THR A CA 1
ATOM 1006 C C . THR A 1 132 ? -26.702 17.415 15.122 1.00 96.81 132 THR A C 1
ATOM 1008 O O . THR A 1 132 ? -25.761 16.620 15.064 1.00 96.81 132 THR A O 1
ATOM 1011 N N . PRO A 1 133 ? -27.009 18.048 16.270 1.00 97.06 133 PRO A N 1
ATOM 1012 C CA . PRO A 1 133 ? -26.247 17.838 17.503 1.00 97.06 133 PRO A CA 1
ATOM 1013 C C . PRO A 1 133 ? -26.122 16.359 17.893 1.00 97.06 133 PRO A C 1
ATOM 1015 O O . PRO A 1 133 ? -25.050 15.916 18.288 1.00 97.06 133 PRO A O 1
ATOM 1018 N N . ARG A 1 134 ? -27.190 15.574 17.690 1.00 97.12 134 ARG A N 1
ATOM 1019 C CA . ARG A 1 134 ? -27.205 14.128 17.947 1.00 97.12 134 ARG A CA 1
ATOM 1020 C C . ARG A 1 134 ? -26.262 13.351 17.023 1.00 97.12 134 ARG A C 1
ATOM 1022 O O . ARG A 1 134 ? -25.568 12.460 17.495 1.00 97.12 134 ARG A O 1
ATOM 1029 N N . ALA A 1 135 ? -26.232 13.676 15.728 1.00 97.12 135 ALA A N 1
ATOM 1030 C CA . ALA A 1 135 ? -25.326 13.033 14.773 1.00 97.12 135 ALA A CA 1
ATOM 1031 C C . ALA A 1 135 ? -23.858 13.381 15.064 1.00 97.12 135 ALA A C 1
ATOM 1033 O O . ALA A 1 135 ? -23.004 12.499 15.046 1.00 97.12 135 ALA A O 1
ATOM 1034 N N . ILE A 1 136 ? -23.581 14.645 15.400 1.00 97.88 136 ILE A N 1
ATOM 1035 C CA . ILE A 1 136 ? -22.244 15.104 15.798 1.00 97.88 136 ILE A CA 1
ATOM 1036 C C . ILE A 1 136 ? -21.772 14.345 17.042 1.00 97.88 136 ILE A C 1
ATOM 1038 O O . ILE A 1 136 ? -20.656 13.829 17.057 1.00 97.88 136 ILE A O 1
ATOM 1042 N N . ASP A 1 137 ? -22.616 14.250 18.071 1.00 97.88 137 ASP A N 1
ATOM 1043 C CA . ASP A 1 137 ? -22.262 13.554 19.307 1.00 97.88 137 ASP A CA 1
ATOM 1044 C C . ASP A 1 137 ? -22.049 12.050 19.080 1.00 97.88 137 ASP A C 1
ATOM 1046 O O . ASP A 1 137 ? -21.038 11.500 19.514 1.00 97.88 137 ASP A O 1
ATOM 1050 N N . HIS A 1 138 ? -22.927 11.410 18.298 1.00 97.69 138 HIS A N 1
ATOM 1051 C CA . HIS A 1 138 ? -22.774 10.014 17.883 1.00 97.69 138 HIS A CA 1
ATOM 1052 C C . HIS A 1 138 ? -21.432 9.762 17.181 1.00 97.69 138 HIS A C 1
ATOM 1054 O O . HIS A 1 138 ? -20.672 8.894 17.606 1.00 97.69 138 HIS A O 1
ATOM 1060 N N . ASN A 1 139 ? -21.107 10.550 16.152 1.00 98.25 139 ASN A N 1
ATOM 1061 C CA . ASN A 1 139 ? -19.853 10.422 15.410 1.00 98.25 139 ASN A CA 1
ATOM 1062 C C . ASN A 1 139 ? -18.630 10.628 16.310 1.00 98.25 139 ASN A C 1
ATOM 1064 O O . ASN A 1 139 ? -17.650 9.898 16.194 1.00 98.25 139 ASN A O 1
ATOM 1068 N N . ARG A 1 140 ? -18.682 11.613 17.216 1.00 98.12 140 ARG A N 1
ATOM 1069 C CA . ARG A 1 140 ? -17.595 11.894 18.160 1.00 98.12 140 ARG A CA 1
ATOM 1070 C C . ARG A 1 140 ? -17.351 10.704 19.086 1.00 98.12 140 ARG A C 1
ATOM 1072 O O . ARG A 1 140 ? -16.204 10.299 19.264 1.00 98.12 140 ARG A O 1
ATOM 1079 N N . LEU A 1 141 ? -18.417 10.144 19.662 1.00 98.00 141 LEU A N 1
ATOM 1080 C CA . LEU A 1 141 ? -18.337 8.973 20.538 1.00 98.00 141 LEU A CA 1
ATOM 1081 C C . LEU A 1 141 ? -17.828 7.743 19.780 1.00 98.00 141 LEU A C 1
ATOM 1083 O O . LEU A 1 141 ? -16.973 7.022 20.290 1.00 98.00 141 LEU A O 1
ATOM 1087 N N . LEU A 1 1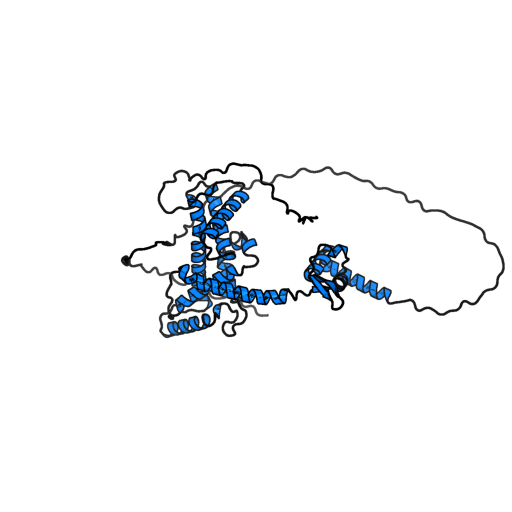42 ? -18.296 7.537 18.549 1.00 97.88 142 LEU A N 1
ATOM 1088 C CA . LEU A 1 142 ? -17.857 6.442 17.691 1.00 97.88 142 LEU A CA 1
ATOM 1089 C C . LEU A 1 142 ? -16.370 6.557 17.324 1.00 97.88 142 LEU A C 1
ATOM 1091 O O . LEU A 1 142 ? -15.628 5.590 17.482 1.00 97.88 142 LEU A O 1
ATOM 1095 N N . ALA A 1 143 ? -15.911 7.737 16.895 1.00 98.06 143 ALA A N 1
ATOM 1096 C CA . ALA A 1 143 ? -14.500 7.978 16.593 1.00 98.06 143 ALA A CA 1
ATOM 1097 C C . ALA A 1 143 ? -13.618 7.747 17.829 1.00 98.06 143 ALA A C 1
ATOM 1099 O O . ALA A 1 143 ? -12.611 7.047 17.743 1.00 98.06 143 ALA A O 1
ATOM 1100 N N . ALA A 1 144 ? -14.024 8.267 18.994 1.00 98.00 144 ALA A N 1
ATOM 1101 C CA . ALA A 1 144 ? -13.305 8.057 20.248 1.00 98.00 144 ALA A CA 1
ATOM 1102 C C . ALA A 1 144 ? -13.240 6.570 20.638 1.00 98.00 144 ALA A C 1
ATOM 1104 O O . ALA A 1 144 ? -12.175 6.085 21.016 1.00 98.00 144 ALA A O 1
ATOM 1105 N N . LYS A 1 145 ? -14.349 5.831 20.492 1.00 97.56 145 LYS A N 1
ATOM 1106 C CA . LYS A 1 145 ? -14.413 4.382 20.734 1.00 97.56 145 LYS A CA 1
ATOM 1107 C C . LYS A 1 145 ? -13.438 3.620 19.834 1.00 97.56 145 LYS A C 1
ATOM 1109 O O . LYS A 1 145 ? -12.660 2.814 20.331 1.00 97.56 145 LYS A O 1
ATOM 1114 N N . LEU A 1 146 ? -13.455 3.894 18.529 1.00 97.81 146 LEU A N 1
ATOM 1115 C CA . LEU A 1 146 ? -12.622 3.197 17.543 1.00 97.81 146 LEU A CA 1
ATOM 1116 C C . LEU A 1 146 ? -11.127 3.513 17.696 1.00 97.81 146 LEU A C 1
ATOM 1118 O O . LEU A 1 146 ? -10.296 2.624 17.515 1.00 97.81 146 LEU A O 1
ATOM 1122 N N . LEU A 1 147 ? -10.781 4.753 18.051 1.00 97.56 147 LEU A N 1
ATOM 1123 C CA . LEU A 1 147 ? -9.397 5.173 18.301 1.00 97.56 147 LEU A CA 1
ATOM 1124 C C . LEU A 1 147 ? -8.865 4.688 19.662 1.00 97.56 147 LEU A C 1
ATOM 1126 O O . LEU A 1 147 ? -7.654 4.569 19.834 1.00 97.56 147 LEU A O 1
ATOM 1130 N N . SER A 1 148 ? -9.740 4.394 20.629 1.00 96.25 148 SER A N 1
ATOM 1131 C CA . SER A 1 148 ? -9.346 3.987 21.983 1.00 96.25 148 SER A CA 1
ATOM 1132 C C . SER A 1 148 ? -8.610 2.644 22.003 1.00 96.25 148 SER A C 1
ATOM 1134 O O . SER A 1 148 ? -9.205 1.566 21.891 1.00 96.25 148 SER A O 1
ATOM 1136 N N . GLY A 1 149 ? -7.286 2.707 22.179 1.00 92.31 149 GLY A N 1
ATOM 1137 C CA . GLY A 1 149 ? -6.398 1.548 22.085 1.00 92.31 149 GLY A CA 1
ATOM 1138 C C . GLY A 1 149 ? -6.530 0.835 20.742 1.00 92.31 149 GLY A C 1
ATOM 1139 O O . GLY A 1 149 ? -6.578 -0.391 20.732 1.00 92.31 149 GLY A O 1
ATOM 1140 N N . SER A 1 150 ? -6.697 1.612 19.665 1.00 94.38 150 SER A N 1
ATOM 1141 C CA . SER A 1 150 ? -6.793 1.130 18.288 1.00 94.38 150 SER A CA 1
ATOM 1142 C C . SER A 1 150 ? -7.819 -0.007 18.142 1.00 94.38 150 SER A C 1
ATOM 1144 O O . SER A 1 150 ? -7.550 -1.095 17.659 1.00 94.38 150 SER A O 1
ATOM 1146 N N . ALA A 1 151 ? -9.058 0.194 18.578 1.00 97.00 151 ALA A N 1
ATOM 1147 C CA . ALA A 1 151 ? -10.080 -0.847 18.441 1.00 97.00 151 ALA A CA 1
ATOM 1148 C C . ALA A 1 151 ? -10.429 -1.147 16.963 1.00 97.00 151 ALA A C 1
ATOM 1150 O O . ALA A 1 151 ? -10.846 -2.252 16.631 1.00 97.00 151 ALA A O 1
ATOM 1151 N N . PHE A 1 152 ? -10.210 -0.190 16.053 1.00 97.38 152 PHE A N 1
ATOM 1152 C CA . PHE A 1 152 ? -10.661 -0.243 14.655 1.00 97.38 152 PHE A CA 1
ATOM 1153 C C . PHE A 1 152 ? -10.124 -1.410 13.803 1.00 97.38 152 PHE A C 1
ATOM 1155 O O . PHE A 1 152 ? -10.795 -1.818 12.852 1.00 97.38 152 PHE A O 1
ATOM 1162 N N . HIS A 1 153 ? -8.942 -1.947 14.116 1.00 96.12 153 HIS A N 1
ATOM 1163 C CA . HIS A 1 153 ? -8.320 -3.050 13.368 1.00 96.12 153 HIS A CA 1
ATOM 1164 C C . HIS A 1 153 ? -8.672 -4.439 13.923 1.00 96.12 153 HIS A C 1
ATOM 1166 O O . HIS A 1 153 ? -8.263 -5.443 13.344 1.00 96.12 153 HIS A O 1
ATOM 1172 N N . HIS A 1 154 ? -9.466 -4.516 14.993 1.00 96.81 154 HIS A N 1
ATOM 1173 C CA . HIS A 1 154 ? -9.962 -5.772 15.552 1.00 96.81 154 HIS A CA 1
ATOM 1174 C C . HIS A 1 154 ? -11.240 -6.234 14.838 1.00 96.81 154 HIS A C 1
ATOM 1176 O O . HIS A 1 154 ? -12.038 -5.410 14.387 1.00 96.81 154 HIS A O 1
ATOM 1182 N N . LYS A 1 155 ? -11.452 -7.553 14.757 1.00 96.06 155 LYS A N 1
ATOM 1183 C CA . LYS A 1 155 ? -12.705 -8.150 14.266 1.00 96.06 155 LYS A CA 1
ATOM 1184 C C . LYS A 1 155 ? -13.895 -7.716 15.116 1.00 96.06 155 LYS A C 1
ATOM 1186 O O . LYS A 1 155 ? -14.934 -7.358 14.574 1.00 96.06 155 LYS A O 1
ATOM 1191 N N . ASP A 1 156 ? -13.715 -7.748 16.433 1.00 94.81 156 ASP A N 1
ATOM 1192 C CA . ASP A 1 156 ? -14.652 -7.200 17.408 1.00 94.81 156 ASP A CA 1
ATOM 1193 C C . ASP A 1 156 ? -13.981 -6.017 18.125 1.00 94.81 156 ASP A C 1
ATOM 1195 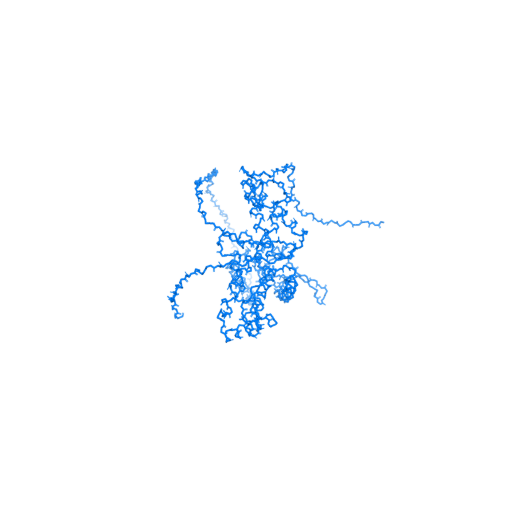O O . ASP A 1 156 ? -13.111 -6.238 18.974 1.00 94.81 156 ASP A O 1
ATOM 1199 N N . PRO A 1 157 ? -14.344 -4.765 17.784 1.00 93.94 157 PRO A N 1
ATOM 1200 C CA . PRO A 1 157 ? -13.790 -3.577 18.427 1.00 93.94 157 PRO A CA 1
ATOM 1201 C C . PRO A 1 157 ? -14.129 -3.449 19.920 1.00 93.94 157 PRO A C 1
ATOM 1203 O O . PRO A 1 157 ? -13.367 -2.819 20.652 1.00 93.94 157 PRO A O 1
ATOM 1206 N N . ASP A 1 158 ? -15.252 -4.012 20.380 1.00 92.88 158 ASP A N 1
ATOM 1207 C CA . ASP A 1 158 ? -15.685 -3.929 21.780 1.00 92.88 158 ASP A CA 1
ATOM 1208 C C . ASP A 1 158 ? -14.895 -4.898 22.658 1.00 92.88 158 ASP A C 1
ATOM 1210 O O . ASP A 1 158 ? -14.331 -4.502 23.680 1.00 92.88 158 ASP A O 1
ATOM 1214 N N . ALA A 1 159 ? -14.796 -6.157 22.226 1.00 94.62 159 ALA A N 1
ATOM 1215 C CA . ALA A 1 159 ? -14.013 -7.176 22.925 1.00 94.62 159 ALA A CA 1
ATOM 1216 C C . ALA A 1 159 ? -12.504 -7.096 22.629 1.00 94.62 159 ALA A C 1
ATOM 1218 O O . ALA A 1 159 ? -11.713 -7.757 23.300 1.00 94.62 159 ALA A O 1
ATOM 1219 N N . LYS A 1 160 ? -12.100 -6.316 21.614 1.00 94.12 160 LYS A N 1
ATOM 1220 C CA . LYS A 1 160 ? -10.727 -6.226 21.085 1.00 94.12 160 LYS A CA 1
ATOM 1221 C C . LYS A 1 160 ? -10.149 -7.595 20.717 1.00 94.12 160 LYS A C 1
ATOM 1223 O O . LYS A 1 160 ? -9.003 -7.914 21.025 1.00 94.12 160 LYS A O 1
ATOM 1228 N N . THR A 1 161 ? -10.949 -8.415 20.036 1.00 94.62 161 THR A N 1
ATOM 1229 C CA . THR A 1 161 ? -10.534 -9.747 19.567 1.00 94.62 161 THR A CA 1
ATOM 1230 C C . THR A 1 161 ? -10.323 -9.772 18.053 1.00 94.62 161 THR A C 1
ATOM 1232 O O . THR A 1 161 ? -10.905 -8.980 17.310 1.00 94.62 161 THR A O 1
ATOM 1235 N N . GLY A 1 162 ? -9.456 -10.673 17.578 1.00 93.38 162 GLY A N 1
ATOM 1236 C CA . GLY A 1 162 ? -9.123 -10.792 16.154 1.00 93.38 162 GLY A CA 1
ATOM 1237 C C . GLY A 1 162 ? -8.323 -9.595 15.633 1.00 93.38 162 GLY A C 1
ATOM 1238 O O . GLY A 1 162 ? -8.784 -8.881 14.744 1.00 93.38 162 GLY A O 1
ATOM 1239 N N . TYR A 1 163 ? -7.142 -9.352 16.206 1.00 95.25 163 TYR A N 1
ATOM 1240 C CA . TYR A 1 163 ? -6.224 -8.295 15.769 1.00 95.25 163 TYR A CA 1
ATOM 1241 C C . TYR A 1 163 ? -5.929 -8.403 14.263 1.00 95.25 163 TYR A C 1
ATOM 1243 O O . TYR A 1 163 ? -5.562 -9.469 13.773 1.00 95.25 163 TYR A O 1
ATOM 1251 N N . GLY A 1 164 ? -6.119 -7.308 1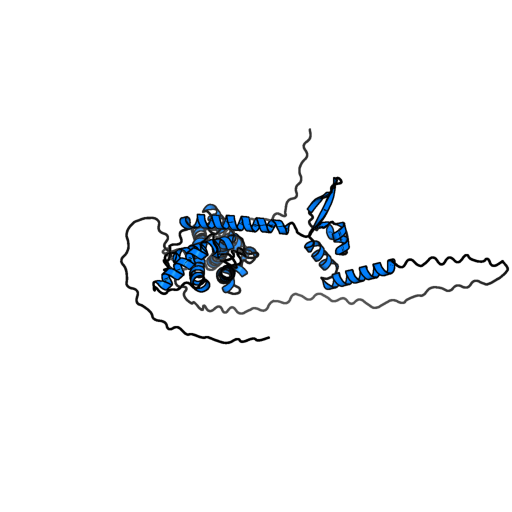3.526 1.00 94.06 164 GLY A N 1
ATOM 1252 C CA . GLY A 1 164 ? -5.925 -7.247 12.074 1.00 94.06 164 GLY A CA 1
ATOM 1253 C C . GLY A 1 164 ? -7.018 -7.919 11.234 1.00 94.06 164 GLY A C 1
ATOM 1254 O O . GLY A 1 164 ? -6.893 -7.959 10.015 1.00 94.06 164 GLY A O 1
ATOM 1255 N N . GLN A 1 165 ? -8.094 -8.421 11.851 1.00 94.88 165 GLN A N 1
ATOM 1256 C CA . GLN A 1 165 ? -9.186 -9.136 11.172 1.00 94.88 165 GLN A CA 1
ATOM 1257 C C . GLN A 1 165 ? -10.470 -8.301 11.029 1.00 94.88 165 GLN A C 1
ATOM 1259 O O . GLN A 1 165 ? -11.545 -8.846 10.771 1.00 94.88 165 GLN A O 1
ATOM 1264 N N . SER A 1 166 ? -10.391 -6.980 11.208 1.00 96.75 166 SER A N 1
ATOM 1265 C CA . SER A 1 166 ? -11.517 -6.082 10.927 1.00 96.75 166 SER A CA 1
ATOM 1266 C C . SER A 1 166 ? -11.957 -6.202 9.465 1.00 96.75 166 SER A C 1
ATOM 1268 O O . SER A 1 166 ? -11.129 -6.126 8.556 1.00 96.75 166 SER A O 1
ATOM 1270 N N . GLY A 1 167 ? -13.263 -6.349 9.221 1.00 97.06 167 GLY A N 1
ATOM 1271 C CA . GLY A 1 167 ? -13.808 -6.542 7.869 1.00 97.06 167 GLY A CA 1
ATOM 1272 C C . GLY A 1 167 ? -13.513 -5.388 6.902 1.00 97.06 167 GLY A C 1
ATOM 1273 O O . GLY A 1 167 ? -13.454 -5.595 5.693 1.00 97.06 167 GLY A O 1
ATOM 1274 N N . ILE A 1 168 ? -13.251 -4.180 7.416 1.00 97.94 168 ILE A N 1
ATOM 1275 C CA . ILE A 1 168 ? -12.831 -3.052 6.579 1.00 97.94 168 ILE A CA 1
ATOM 1276 C C . ILE A 1 168 ? -11.456 -3.300 5.949 1.00 97.94 168 ILE A C 1
ATOM 1278 O O . ILE A 1 168 ? -11.218 -2.862 4.831 1.00 97.94 168 ILE A O 1
ATOM 1282 N N . ILE A 1 169 ? -10.554 -4.016 6.630 1.00 98.12 169 ILE A N 1
ATOM 1283 C CA . ILE A 1 169 ? -9.183 -4.246 6.160 1.00 98.12 169 ILE A CA 1
ATOM 1284 C C . ILE A 1 169 ? -9.202 -5.137 4.920 1.00 98.12 169 ILE A C 1
ATOM 1286 O O . ILE A 1 169 ? -8.599 -4.778 3.913 1.00 98.12 169 ILE A O 1
ATOM 1290 N N . SER A 1 170 ? -9.921 -6.263 4.957 1.00 96.56 170 SER A N 1
ATOM 1291 C CA . SER A 1 170 ? -10.029 -7.163 3.801 1.00 96.56 170 SER A CA 1
ATOM 1292 C C . SER A 1 170 ? -10.692 -6.472 2.609 1.00 96.56 170 SER A C 1
ATOM 1294 O O . SER A 1 170 ? -10.199 -6.584 1.487 1.00 96.56 170 SER A O 1
ATOM 1296 N N . ASN A 1 171 ? -11.746 -5.689 2.857 1.00 98.00 171 ASN A N 1
ATOM 1297 C CA . ASN A 1 171 ? -12.398 -4.897 1.818 1.00 98.00 171 ASN A CA 1
ATOM 1298 C C . ASN A 1 171 ? -11.447 -3.852 1.207 1.00 98.00 171 ASN A C 1
ATOM 1300 O O . ASN A 1 171 ? -11.381 -3.700 -0.008 1.00 98.00 171 ASN A O 1
ATOM 1304 N N . LEU A 1 172 ? -10.653 -3.163 2.030 1.00 98.38 172 LEU A N 1
ATOM 1305 C CA . LEU A 1 172 ? -9.661 -2.194 1.557 1.00 98.38 172 LEU A CA 1
ATOM 1306 C C . LEU A 1 172 ? -8.515 -2.844 0.784 1.00 98.38 172 LEU A C 1
ATOM 1308 O O . LEU A 1 172 ? -8.042 -2.248 -0.179 1.00 98.38 172 LEU A O 1
ATOM 1312 N N . ILE A 1 173 ? -8.087 -4.052 1.163 1.00 98.12 173 ILE A N 1
ATOM 1313 C CA . ILE A 1 173 ? -7.110 -4.816 0.381 1.00 98.12 173 ILE A CA 1
ATOM 1314 C C . ILE A 1 173 ? -7.671 -5.092 -1.012 1.00 98.12 173 ILE A C 1
ATOM 1316 O O . ILE A 1 173 ? -7.002 -4.823 -2.010 1.00 98.12 173 ILE A O 1
ATOM 1320 N N . HIS A 1 174 ? -8.912 -5.575 -1.082 1.00 97.69 174 HIS A N 1
ATOM 1321 C CA . HIS A 1 174 ? -9.568 -5.853 -2.350 1.00 97.69 174 HIS A CA 1
ATOM 1322 C C . HIS A 1 174 ? -9.675 -4.594 -3.224 1.00 97.69 174 HIS A C 1
ATOM 1324 O O . HIS A 1 174 ? -9.148 -4.575 -4.334 1.00 97.69 174 HIS A O 1
ATOM 1330 N N . LEU A 1 175 ? -10.243 -3.512 -2.687 1.00 97.75 175 LEU A N 1
ATOM 1331 C CA . LEU A 1 175 ? -10.428 -2.249 -3.409 1.00 97.75 175 LEU A CA 1
ATOM 1332 C C . LEU A 1 175 ? -9.108 -1.571 -3.801 1.00 97.75 175 LEU A C 1
ATOM 1334 O O . LEU A 1 175 ? -9.015 -0.956 -4.858 1.00 97.75 175 LEU A O 1
ATOM 1338 N N . GLY A 1 176 ? -8.086 -1.654 -2.948 1.00 97.12 176 GLY A N 1
ATOM 1339 C CA . GLY A 1 176 ? -6.804 -0.991 -3.172 1.00 97.12 176 GLY A CA 1
ATOM 1340 C C . GLY A 1 176 ? -5.941 -1.668 -4.234 1.00 97.12 176 GLY A C 1
ATOM 1341 O O . GLY A 1 176 ? -5.216 -0.981 -4.954 1.00 97.12 176 GLY A O 1
ATOM 1342 N N . TRP A 1 177 ? -5.999 -3.002 -4.337 1.00 97.94 177 TRP A N 1
ATOM 1343 C CA . TRP A 1 177 ? -5.035 -3.751 -5.150 1.00 97.94 177 TRP A CA 1
ATOM 1344 C C . TRP A 1 177 ? -5.612 -4.891 -5.998 1.00 97.94 177 TRP A C 1
ATOM 1346 O O . TRP A 1 177 ? -4.844 -5.449 -6.777 1.00 97.94 177 TRP A O 1
ATOM 1356 N N . PHE A 1 178 ? -6.903 -5.235 -5.907 1.00 97.12 178 PHE A N 1
ATOM 1357 C CA . PHE A 1 178 ? -7.493 -6.405 -6.591 1.00 97.12 178 PHE A CA 1
ATOM 1358 C C . PHE A 1 178 ? -8.830 -6.150 -7.323 1.00 97.12 178 PHE A C 1
ATOM 1360 O O . PHE A 1 178 ? -9.366 -7.083 -7.914 1.00 97.12 178 PHE A O 1
ATOM 1367 N N . ASP A 1 179 ? -9.368 -4.929 -7.308 1.00 95.38 179 ASP A N 1
ATOM 1368 C CA . ASP A 1 179 ? -10.693 -4.606 -7.876 1.00 95.38 179 ASP A CA 1
ATOM 1369 C C . ASP A 1 179 ? -10.699 -4.436 -9.413 1.00 95.38 179 ASP A C 1
ATOM 1371 O O . ASP A 1 179 ? -11.705 -4.648 -10.083 1.00 95.38 179 ASP A O 1
ATOM 1375 N N . SER A 1 180 ? -9.551 -4.131 -10.022 1.00 91.56 180 SER A N 1
ATOM 1376 C CA . SER A 1 180 ? -9.413 -3.821 -11.459 1.00 91.56 180 SER A CA 1
ATOM 1377 C C . SER A 1 180 ? -9.267 -5.050 -12.380 1.00 91.56 180 SER A C 1
ATOM 1379 O O . SER A 1 180 ? -8.723 -4.938 -13.480 1.00 91.56 180 SER A O 1
ATOM 1381 N N . GLY A 1 181 ? -9.693 -6.241 -11.947 1.00 93.69 181 GLY A N 1
ATOM 1382 C CA . GLY A 1 181 ? -9.545 -7.483 -12.720 1.00 93.69 181 GLY A CA 1
ATOM 1383 C C . GLY A 1 181 ? -8.080 -7.887 -12.948 1.00 93.69 181 GLY A C 1
ATOM 1384 O O . GLY A 1 181 ? -7.231 -7.653 -12.090 1.00 93.69 181 GLY A O 1
ATOM 1385 N N . GLU A 1 182 ? -7.761 -8.484 -14.100 1.00 93.56 182 GLU A N 1
ATOM 1386 C CA . GLU A 1 182 ? -6.432 -9.058 -14.402 1.00 93.56 182 GLU A CA 1
ATOM 1387 C C . GLU A 1 182 ? -5.275 -8.043 -14.364 1.00 93.56 182 GLU A C 1
ATOM 1389 O O . GLU A 1 182 ? -4.132 -8.415 -14.095 1.00 93.56 182 GLU A O 1
ATOM 1394 N N . GLU A 1 183 ? -5.559 -6.755 -14.576 1.00 92.25 183 GLU A N 1
ATOM 1395 C CA . GLU A 1 183 ? -4.557 -5.682 -14.546 1.00 92.25 183 GLU A CA 1
ATOM 1396 C C . GLU A 1 183 ? -4.293 -5.129 -13.136 1.00 92.25 183 GLU A C 1
ATOM 1398 O O . GLU A 1 183 ? -3.454 -4.239 -12.954 1.00 92.25 183 GLU A O 1
ATOM 1403 N N . SER A 1 184 ? -4.998 -5.634 -12.121 1.00 94.88 184 SER A N 1
ATOM 1404 C CA . SER A 1 184 ? -4.838 -5.168 -10.746 1.00 94.88 184 SER A CA 1
ATOM 1405 C C . SER A 1 184 ? -3.420 -5.400 -10.234 1.00 94.88 184 SER A C 1
ATOM 1407 O O . SER A 1 184 ? -2.815 -6.449 -10.470 1.00 94.88 184 SER A O 1
ATOM 1409 N N . ALA A 1 185 ? -2.892 -4.444 -9.465 1.00 95.62 185 ALA A N 1
ATOM 1410 C CA . ALA A 1 185 ? -1.525 -4.512 -8.948 1.00 95.62 185 ALA A CA 1
ATOM 1411 C C . ALA A 1 185 ? -1.261 -5.791 -8.133 1.00 95.62 185 ALA A C 1
ATOM 1413 O O . ALA A 1 185 ? -0.195 -6.388 -8.260 1.00 95.62 185 ALA A O 1
ATOM 1414 N N . GLY A 1 186 ? -2.243 -6.245 -7.353 1.00 96.44 186 GLY A N 1
ATOM 1415 C CA . GLY A 1 186 ? -2.170 -7.468 -6.561 1.00 96.44 186 GLY A CA 1
ATOM 1416 C C . GLY A 1 186 ? -2.095 -8.754 -7.390 1.00 96.44 186 GLY A C 1
ATOM 1417 O O . GLY A 1 186 ? -1.511 -9.733 -6.934 1.00 96.44 186 GLY A O 1
ATOM 1418 N N . ILE A 1 187 ? -2.618 -8.755 -8.622 1.00 96.50 187 ILE A N 1
ATOM 1419 C CA . ILE A 1 187 ? -2.531 -9.895 -9.551 1.00 96.50 187 ILE A CA 1
ATOM 1420 C C . ILE A 1 187 ? -1.218 -9.830 -10.332 1.00 96.50 187 ILE A C 1
ATOM 1422 O O . ILE A 1 187 ? -0.437 -10.782 -10.348 1.00 96.50 187 ILE A O 1
ATOM 1426 N N . VAL A 1 188 ? -0.939 -8.671 -10.927 1.00 96.00 188 VAL A N 1
ATOM 1427 C CA . VAL A 1 188 ? 0.236 -8.441 -11.774 1.00 96.00 188 VAL A CA 1
ATOM 1428 C C . VAL A 1 188 ? 1.552 -8.565 -10.994 1.00 96.00 188 VAL A C 1
ATOM 1430 O O . VAL A 1 188 ? 2.557 -9.023 -11.541 1.00 96.00 188 VAL A O 1
ATOM 1433 N N . TYR A 1 189 ? 1.557 -8.167 -9.720 1.00 96.06 189 TYR A N 1
ATOM 1434 C CA . TYR A 1 189 ? 2.699 -8.259 -8.808 1.00 96.06 189 TYR A CA 1
ATOM 1435 C C . TYR A 1 189 ? 2.397 -9.202 -7.641 1.00 96.06 189 TYR A C 1
ATOM 1437 O O . TYR A 1 189 ? 2.720 -8.905 -6.491 1.00 96.06 189 TYR A O 1
ATOM 1445 N N . SER A 1 190 ? 1.784 -10.349 -7.935 1.00 96.25 190 SER A N 1
ATOM 1446 C CA . SER A 1 190 ? 1.370 -11.344 -6.937 1.00 96.25 190 SER A CA 1
ATOM 1447 C C . SER A 1 190 ? 2.479 -11.755 -5.967 1.00 96.25 190 SER A C 1
ATOM 1449 O O . SER A 1 190 ? 2.211 -11.935 -4.786 1.00 96.25 190 SER A O 1
ATOM 1451 N N . SER A 1 191 ? 3.739 -11.808 -6.406 1.00 94.62 191 SER A N 1
ATOM 1452 C CA . SER A 1 191 ? 4.884 -12.107 -5.532 1.00 94.62 191 SER A CA 1
ATOM 1453 C C . SER A 1 191 ? 5.154 -11.056 -4.445 1.00 94.62 191 SER A C 1
ATOM 1455 O O . SER A 1 191 ? 5.869 -11.350 -3.491 1.00 94.62 191 SER A O 1
ATOM 1457 N N . LEU A 1 192 ? 4.615 -9.839 -4.577 1.00 94.56 192 LEU A N 1
ATOM 1458 C CA . LEU A 1 192 ? 4.689 -8.786 -3.559 1.00 94.56 192 LEU A CA 1
ATOM 1459 C C . LEU A 1 192 ? 3.482 -8.793 -2.610 1.00 94.56 192 LEU A C 1
ATOM 1461 O O . LEU A 1 192 ? 3.609 -8.325 -1.482 1.00 94.56 192 LEU A O 1
ATOM 1465 N N . PHE A 1 193 ? 2.332 -9.304 -3.058 1.00 96.06 193 PHE A N 1
ATOM 1466 C CA . PHE A 1 193 ? 1.072 -9.295 -2.304 1.00 96.06 193 PHE A CA 1
ATOM 1467 C C . PHE A 1 193 ? 0.646 -10.677 -1.787 1.00 96.06 193 PHE A C 1
ATOM 1469 O O . PHE A 1 193 ? -0.379 -10.781 -1.116 1.00 96.06 193 PHE A O 1
ATOM 1476 N N . ASN A 1 194 ? 1.402 -11.736 -2.085 1.00 92.75 194 ASN A N 1
ATOM 1477 C CA . ASN A 1 194 ? 1.136 -13.087 -1.606 1.00 92.75 194 ASN A CA 1
ATOM 1478 C C . ASN A 1 194 ? 2.366 -13.679 -0.884 1.00 92.75 194 ASN A C 1
ATOM 1480 O O . ASN A 1 194 ? 3.321 -14.080 -1.557 1.00 92.75 194 ASN A O 1
ATOM 1484 N N . PRO A 1 195 ? 2.349 -13.764 0.462 1.00 95.25 195 PRO A N 1
ATOM 1485 C CA . PRO A 1 195 ? 1.272 -13.315 1.356 1.00 95.25 195 PRO A CA 1
ATOM 1486 C C . PRO A 1 195 ? 1.165 -11.781 1.433 1.00 95.25 195 PRO A C 1
ATOM 1488 O O . PRO A 1 195 ? 2.104 -11.064 1.085 1.00 95.25 195 PRO A O 1
ATOM 1491 N N . ILE A 1 196 ? 0.029 -11.272 1.928 1.00 96.12 196 ILE A N 1
ATOM 1492 C CA . ILE A 1 196 ? -0.129 -9.839 2.223 1.00 96.12 196 ILE A CA 1
ATOM 1493 C C . ILE A 1 196 ? 0.893 -9.453 3.293 1.00 96.12 196 ILE A C 1
ATOM 1495 O O . ILE A 1 196 ? 0.932 -10.046 4.372 1.00 96.12 196 ILE A O 1
ATOM 1499 N N . SER A 1 197 ? 1.734 -8.463 2.993 1.00 96.88 197 SER A N 1
ATOM 1500 C CA . SER A 1 197 ? 2.817 -8.077 3.893 1.00 96.88 197 SER A CA 1
ATOM 1501 C C . SER A 1 197 ? 2.309 -7.318 5.123 1.00 96.88 197 SER A C 1
ATOM 1503 O O . SER A 1 197 ? 1.321 -6.583 5.060 1.00 96.88 197 SER A O 1
ATOM 1505 N N . LEU A 1 198 ? 3.048 -7.419 6.235 1.00 97.19 198 LEU A N 1
ATOM 1506 C CA . LEU A 1 198 ? 2.797 -6.602 7.431 1.00 97.19 198 LEU A CA 1
ATOM 1507 C C . LEU A 1 198 ? 2.861 -5.102 7.122 1.00 97.19 198 LEU A C 1
ATOM 1509 O O . LEU A 1 198 ? 2.136 -4.321 7.726 1.00 97.19 198 LEU A O 1
ATOM 1513 N N . GLU A 1 199 ? 3.685 -4.703 6.153 1.00 98.25 199 GLU A N 1
ATOM 1514 C CA . GLU A 1 199 ? 3.749 -3.315 5.696 1.00 98.25 199 GLU A CA 1
ATOM 1515 C C . GLU A 1 199 ? 2.429 -2.856 5.071 1.00 98.25 199 GLU A C 1
ATOM 1517 O O . GLU A 1 199 ? 1.951 -1.765 5.372 1.00 98.25 199 GLU A O 1
ATOM 1522 N N . THR A 1 200 ? 1.809 -3.706 4.247 1.00 98.44 200 THR A N 1
ATOM 1523 C CA . THR A 1 200 ? 0.513 -3.402 3.627 1.00 98.44 200 THR A CA 1
ATOM 1524 C C . THR A 1 200 ? -0.540 -3.157 4.709 1.00 98.44 200 THR A C 1
ATOM 1526 O O . THR A 1 200 ? -1.309 -2.196 4.637 1.00 98.44 200 THR A O 1
ATOM 1529 N N . LEU A 1 201 ? -0.539 -3.990 5.756 1.00 98.31 201 LEU A N 1
ATOM 1530 C CA . LEU A 1 201 ? -1.425 -3.830 6.910 1.00 98.31 201 LEU A CA 1
ATOM 1531 C C . LEU A 1 201 ? -1.118 -2.547 7.692 1.00 98.31 201 LEU A C 1
ATOM 1533 O O . LEU A 1 201 ? -2.042 -1.798 8.003 1.00 98.31 201 LEU A O 1
ATOM 1537 N N . ALA A 1 202 ? 0.156 -2.253 7.960 1.00 98.44 202 ALA A N 1
ATOM 1538 C CA . ALA A 1 202 ? 0.568 -1.053 8.687 1.00 98.44 202 ALA A CA 1
ATOM 1539 C C . ALA A 1 202 ? 0.159 0.229 7.950 1.00 98.44 202 ALA A C 1
ATOM 1541 O O . ALA A 1 202 ? -0.361 1.167 8.567 1.00 98.44 202 ALA A O 1
ATOM 1542 N N . LEU A 1 203 ? 0.316 0.251 6.623 1.00 98.50 203 LEU A N 1
ATOM 1543 C CA . LEU A 1 203 ? -0.161 1.337 5.776 1.00 98.50 203 LEU A CA 1
ATOM 1544 C C . LEU A 1 203 ? -1.678 1.507 5.910 1.00 98.50 203 LEU A C 1
ATOM 1546 O O . LEU A 1 203 ? -2.139 2.613 6.190 1.00 98.50 203 LEU A O 1
ATOM 1550 N N . LEU A 1 204 ? -2.463 0.433 5.779 1.00 98.56 204 LEU A N 1
ATOM 1551 C CA . LEU A 1 204 ? -3.917 0.519 5.935 1.00 98.56 204 LEU A CA 1
ATOM 1552 C C . LEU A 1 204 ? -4.330 0.989 7.334 1.00 98.56 204 LEU A C 1
ATOM 1554 O O . LEU A 1 204 ? -5.202 1.850 7.437 1.00 98.56 204 LEU A O 1
ATOM 1558 N N . PHE A 1 205 ? -3.700 0.490 8.401 1.00 98.56 205 PHE A N 1
ATOM 1559 C CA . PHE A 1 205 ? -4.024 0.903 9.773 1.00 98.56 205 PHE A CA 1
ATOM 1560 C C . PHE A 1 205 ? -3.779 2.394 9.964 1.00 98.56 205 PHE A C 1
ATOM 1562 O O . PHE A 1 205 ? -4.630 3.107 10.493 1.00 98.56 205 PHE A O 1
ATOM 1569 N N . THR A 1 206 ? -2.657 2.875 9.435 1.00 98.50 206 THR A N 1
ATOM 1570 C CA . THR A 1 206 ? -2.293 4.290 9.441 1.00 98.50 206 THR A CA 1
ATOM 1571 C C . THR A 1 206 ? -3.331 5.144 8.715 1.00 98.50 206 THR A C 1
ATOM 1573 O O . THR A 1 206 ? -3.749 6.184 9.227 1.00 98.50 206 THR A O 1
ATOM 1576 N N . LEU A 1 207 ? -3.765 4.721 7.521 1.00 98.44 207 LEU A N 1
ATOM 1577 C CA . LEU A 1 207 ? -4.768 5.449 6.743 1.00 98.44 207 LEU A CA 1
ATOM 1578 C C . LEU A 1 207 ? -6.131 5.455 7.448 1.00 98.44 207 LEU A C 1
ATOM 1580 O O . LEU A 1 207 ? -6.780 6.499 7.497 1.00 98.44 207 LEU A O 1
ATOM 1584 N N . ILE A 1 208 ? -6.551 4.325 8.025 1.00 98.50 208 ILE A N 1
ATOM 1585 C CA . ILE A 1 208 ? -7.811 4.220 8.772 1.00 98.50 208 ILE A CA 1
ATOM 1586 C C . ILE A 1 208 ? -7.771 5.131 9.999 1.00 98.50 208 ILE A C 1
ATOM 1588 O O . ILE A 1 208 ? -8.687 5.929 10.188 1.00 98.50 208 ILE A O 1
ATOM 1592 N N . GLU A 1 209 ? -6.705 5.073 10.801 1.00 98.19 209 GLU A N 1
ATOM 1593 C CA . GLU A 1 209 ? -6.541 5.931 11.976 1.00 98.19 209 GLU A CA 1
ATOM 1594 C C . GLU A 1 209 ? -6.578 7.414 11.587 1.00 98.19 209 GLU A C 1
ATOM 1596 O O . GLU A 1 209 ? -7.276 8.212 12.216 1.00 98.19 209 GLU A O 1
ATOM 1601 N N . PHE A 1 210 ? -5.869 7.787 10.517 1.00 98.06 210 PHE A N 1
ATOM 1602 C CA . PHE A 1 210 ? -5.888 9.148 9.992 1.00 98.06 210 PHE A CA 1
ATOM 1603 C C . PHE A 1 210 ? -7.308 9.585 9.604 1.00 98.06 210 PHE A C 1
ATOM 1605 O O . PHE A 1 210 ? -7.742 10.668 9.994 1.00 98.06 210 PHE A O 1
ATOM 1612 N N . CYS A 1 211 ? -8.062 8.741 8.896 1.00 97.75 211 CYS A N 1
ATOM 1613 C CA . CYS A 1 211 ? -9.447 9.027 8.527 1.00 97.75 211 CYS A CA 1
ATOM 1614 C C . CYS A 1 211 ? -10.380 9.115 9.737 1.00 97.75 211 CYS A C 1
ATOM 1616 O O . CYS A 1 211 ? -11.235 9.994 9.771 1.00 97.75 211 CYS A O 1
ATOM 1618 N N . LEU A 1 212 ? -10.215 8.259 10.745 1.00 98.06 212 LEU A N 1
ATOM 1619 C CA . LEU A 1 212 ? -10.995 8.319 11.983 1.00 98.06 212 LEU A CA 1
ATOM 1620 C C . LEU A 1 212 ? -10.733 9.621 12.750 1.00 98.06 212 LEU A C 1
ATOM 1622 O O . LEU A 1 212 ? -11.673 10.224 13.267 1.00 98.06 212 LEU A O 1
ATOM 1626 N N . LYS A 1 213 ? -9.487 10.115 12.754 1.00 97.31 213 LYS A N 1
ATOM 1627 C CA . LYS A 1 213 ? -9.144 11.419 13.344 1.00 97.31 213 LYS A CA 1
ATOM 1628 C C . LYS A 1 213 ? -9.854 12.591 12.658 1.00 97.31 213 LYS A C 1
ATOM 1630 O O . LYS A 1 213 ? -10.159 13.575 13.330 1.00 97.31 213 LYS A O 1
ATOM 1635 N N . GLU A 1 214 ? -10.187 12.487 11.367 1.00 97.25 214 GLU A N 1
ATOM 1636 C CA . GLU A 1 214 ? -11.006 13.500 10.673 1.00 97.25 214 GLU A CA 1
ATOM 1637 C C . GLU A 1 214 ? -12.424 13.614 11.257 1.00 97.25 214 GLU A C 1
ATOM 1639 O O . GLU A 1 214 ? -13.088 14.625 11.036 1.00 97.25 214 GLU A O 1
ATOM 1644 N N . TRP A 1 215 ? -12.888 12.606 12.002 1.00 97.50 215 TRP A N 1
ATOM 1645 C CA . TRP A 1 215 ? -14.213 12.559 12.624 1.00 97.50 215 TRP A CA 1
ATOM 1646 C C . TRP A 1 215 ? -14.213 12.870 14.124 1.00 97.50 215 TRP A C 1
ATOM 1648 O O . TRP A 1 215 ? -15.286 12.942 14.723 1.00 97.50 215 TRP A O 1
ATOM 1658 N N . SER A 1 216 ? -13.056 13.130 14.741 1.00 96.38 216 SER A N 1
ATOM 1659 C CA 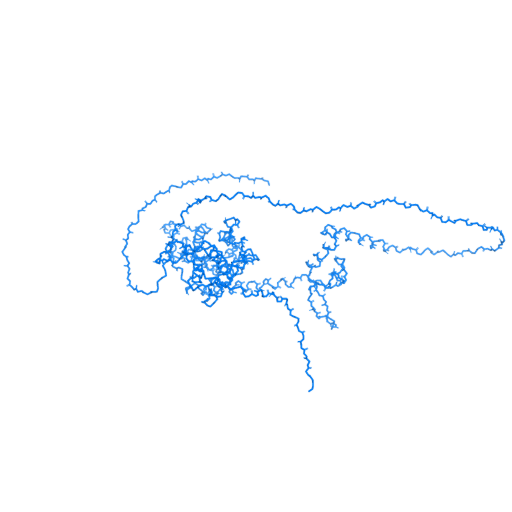. SER A 1 216 ? -12.945 13.369 16.190 1.00 96.38 216 SER A CA 1
ATOM 1660 C C . SER A 1 216 ? -13.762 14.565 16.696 1.00 96.38 216 SER A C 1
ATOM 1662 O O . SER A 1 216 ? -14.134 14.607 17.864 1.00 96.38 216 SER A O 1
ATOM 1664 N N . SER A 1 217 ? -14.080 15.538 15.834 1.00 96.31 217 SER A N 1
ATOM 1665 C CA . SER A 1 217 ? -14.951 16.674 16.186 1.00 96.31 217 SER A CA 1
ATOM 1666 C C . SER A 1 217 ? -16.454 16.349 16.122 1.00 96.31 217 SER A C 1
ATOM 1668 O O . SER A 1 217 ? -17.288 17.193 16.444 1.00 96.31 217 SER A O 1
ATOM 1670 N N . GLY A 1 218 ? -16.813 15.150 15.653 1.00 95.75 218 GLY A N 1
ATOM 1671 C CA . GLY A 1 218 ? -18.174 14.747 15.305 1.00 95.75 218 GLY A CA 1
ATOM 1672 C C . GLY A 1 218 ? -18.623 15.188 13.906 1.00 95.75 218 GLY A C 1
ATOM 1673 O O . GLY A 1 218 ? -19.592 14.655 13.367 1.00 95.75 218 GLY A O 1
ATOM 1674 N N . LYS A 1 219 ? -17.899 16.119 13.273 1.00 95.38 219 LYS A N 1
ATOM 1675 C CA . LYS A 1 219 ? -18.032 16.463 11.851 1.00 95.38 219 LYS A CA 1
ATOM 1676 C C . LYS A 1 219 ? -16.780 16.015 11.113 1.00 95.38 219 LYS A C 1
ATOM 1678 O O . LYS A 1 219 ? -15.682 16.137 11.652 1.00 95.38 219 LYS A O 1
ATOM 1683 N N . ARG A 1 220 ? -16.932 15.581 9.862 1.00 94.88 220 ARG A N 1
ATOM 1684 C CA . ARG A 1 220 ? -15.781 15.291 9.007 1.00 94.88 220 ARG A CA 1
ATOM 1685 C C . ARG A 1 220 ? -15.041 16.582 8.673 1.00 94.88 220 ARG A C 1
ATOM 1687 O O . ARG A 1 220 ? -15.565 17.434 7.957 1.00 94.88 220 ARG A O 1
ATOM 1694 N N . THR A 1 221 ? -13.810 16.695 9.147 1.00 94.69 221 THR A N 1
ATOM 1695 C CA . THR A 1 221 ? -12.881 17.769 8.792 1.00 94.69 221 THR A CA 1
ATOM 1696 C C . THR A 1 221 ? -11.713 17.171 8.012 1.00 94.69 221 THR A C 1
ATOM 1698 O O . THR A 1 221 ? -10.793 16.644 8.638 1.00 94.69 221 THR A O 1
ATOM 1701 N N . PRO A 1 222 ? -11.740 17.211 6.663 1.00 90.50 222 PRO A N 1
ATOM 1702 C CA . PRO A 1 222 ? -10.674 16.645 5.847 1.00 90.50 222 PRO A CA 1
ATOM 1703 C C . PRO A 1 222 ? -9.324 17.270 6.198 1.00 90.50 222 PRO A C 1
ATOM 1705 O O . PRO A 1 222 ? -9.149 18.485 6.090 1.00 90.50 222 PRO A O 1
ATOM 1708 N N . ALA A 1 223 ? -8.373 16.439 6.612 1.00 92.69 223 ALA A N 1
ATOM 1709 C CA . ALA A 1 223 ? -7.028 16.868 6.954 1.00 92.69 223 ALA A CA 1
ATOM 1710 C C . ALA A 1 223 ? -6.081 16.674 5.762 1.00 92.69 223 ALA A C 1
ATOM 1712 O O . ALA A 1 223 ? -6.267 15.798 4.910 1.00 92.69 223 ALA A O 1
ATOM 1713 N N . LYS A 1 224 ? -5.030 17.495 5.689 1.00 93.19 224 LYS A N 1
ATOM 1714 C CA . LYS A 1 224 ? -3.961 17.290 4.705 1.00 93.19 224 LYS A CA 1
ATOM 1715 C C . LYS A 1 224 ? -3.088 16.109 5.139 1.00 93.19 224 LYS A C 1
ATOM 1717 O O . LYS A 1 224 ? -2.699 16.015 6.301 1.00 93.19 224 LYS A O 1
ATOM 1722 N N . PHE A 1 225 ? -2.791 15.216 4.199 1.00 92.25 225 PHE A N 1
ATOM 1723 C CA . PHE A 1 225 ? -1.994 14.015 4.438 1.00 92.25 225 PHE A CA 1
ATOM 1724 C C . PHE A 1 225 ? -0.508 14.330 4.240 1.00 92.25 225 PHE A C 1
ATOM 1726 O O . PHE A 1 225 ? 0.010 14.247 3.129 1.00 92.25 225 PHE A O 1
ATOM 1733 N N . PHE A 1 226 ? 0.167 14.745 5.311 1.00 92.25 226 PHE A N 1
ATOM 1734 C CA . PHE A 1 226 ? 1.596 15.054 5.274 1.00 92.25 226 PHE A CA 1
ATOM 1735 C C . PHE A 1 226 ? 2.423 13.894 5.822 1.00 92.25 226 PHE A C 1
ATOM 1737 O O . PHE A 1 226 ? 2.209 13.454 6.950 1.00 92.25 226 PHE A O 1
ATOM 1744 N N . GLU A 1 227 ? 3.424 13.455 5.055 1.00 91.56 227 GLU A N 1
ATOM 1745 C CA . GLU A 1 227 ? 4.315 12.346 5.421 1.00 91.56 227 GLU A CA 1
ATOM 1746 C C . GLU A 1 227 ? 4.934 12.535 6.816 1.00 91.56 227 GLU A C 1
ATOM 1748 O O . GLU A 1 227 ? 4.840 11.647 7.660 1.00 91.56 227 GLU A O 1
ATOM 1753 N N . LYS A 1 228 ? 5.462 13.731 7.110 1.00 90.38 228 LYS A N 1
ATOM 1754 C CA . LYS A 1 228 ? 6.089 14.053 8.404 1.00 90.38 228 LYS A CA 1
ATOM 1755 C C . LYS A 1 228 ? 5.149 13.875 9.603 1.00 90.38 228 LYS A C 1
ATOM 1757 O O . LYS A 1 228 ? 5.607 13.515 10.681 1.00 90.38 228 LYS A O 1
ATOM 1762 N N . ALA A 1 229 ? 3.852 14.128 9.427 1.00 90.44 229 ALA A N 1
ATOM 1763 C CA . ALA A 1 229 ? 2.866 14.020 10.502 1.00 90.44 229 ALA A CA 1
ATOM 1764 C C . ALA A 1 229 ? 2.399 12.574 10.742 1.00 90.44 229 ALA A C 1
ATOM 1766 O O . ALA A 1 229 ? 1.864 12.267 11.803 1.00 90.44 229 ALA A O 1
ATOM 1767 N N . ILE A 1 230 ? 2.576 11.699 9.751 1.00 94.56 230 ILE A N 1
ATOM 1768 C CA . ILE A 1 230 ? 1.953 10.372 9.713 1.00 94.56 230 ILE A CA 1
ATOM 1769 C C . ILE A 1 230 ? 2.983 9.263 9.913 1.00 94.56 230 ILE A C 1
ATOM 1771 O O . ILE A 1 230 ? 2.650 8.206 10.445 1.00 94.56 230 ILE A O 1
ATOM 1775 N N . LYS A 1 231 ? 4.250 9.529 9.576 1.00 93.88 231 LYS A N 1
ATOM 1776 C CA . LYS A 1 231 ? 5.349 8.569 9.690 1.00 93.88 231 LYS A CA 1
ATOM 1777 C C . LYS A 1 231 ? 5.478 7.964 11.093 1.00 93.88 231 LYS A C 1
ATOM 1779 O O . LYS A 1 231 ? 5.612 6.755 11.204 1.00 93.88 231 LYS A O 1
ATOM 1784 N N . ALA A 1 232 ? 5.342 8.767 12.149 1.00 95.50 232 ALA A N 1
ATOM 1785 C CA . ALA A 1 232 ? 5.422 8.268 13.525 1.00 95.50 232 ALA A CA 1
ATOM 1786 C C . ALA A 1 232 ? 4.286 7.285 13.874 1.00 95.50 232 ALA A C 1
ATOM 1788 O O . ALA A 1 232 ? 4.532 6.251 14.487 1.00 95.50 232 ALA A O 1
ATOM 1789 N N . ALA A 1 233 ? 3.048 7.576 13.452 1.00 95.25 233 ALA A N 1
ATOM 1790 C CA . ALA A 1 233 ? 1.918 6.663 13.656 1.00 95.25 233 ALA A CA 1
ATOM 1791 C C . ALA A 1 233 ? 2.105 5.366 12.856 1.00 95.25 233 ALA A C 1
ATOM 1793 O O . ALA A 1 233 ? 1.853 4.275 13.354 1.00 95.25 233 ALA A O 1
ATOM 1794 N N . HIS A 1 234 ? 2.616 5.484 11.633 1.00 97.69 234 HIS A N 1
ATOM 1795 C CA . HIS A 1 234 ? 2.930 4.337 10.796 1.00 97.69 234 HIS A CA 1
ATOM 1796 C C . HIS A 1 234 ? 4.017 3.434 11.391 1.00 97.69 234 HIS A C 1
ATOM 1798 O O . HIS A 1 234 ? 3.868 2.215 11.410 1.00 97.69 234 HIS A O 1
ATOM 1804 N N . GLU A 1 235 ? 5.098 4.016 11.909 1.00 97.31 235 GLU A N 1
ATOM 1805 C CA . GLU A 1 235 ? 6.161 3.275 12.596 1.00 97.31 235 GLU A CA 1
ATOM 1806 C C . GLU A 1 235 ? 5.639 2.551 13.846 1.00 97.31 235 GLU A C 1
ATOM 1808 O O . GLU A 1 235 ? 6.016 1.401 14.076 1.00 97.31 235 GLU A O 1
ATOM 1813 N N . ALA A 1 236 ? 4.722 3.169 14.600 1.00 97.25 236 ALA A N 1
ATOM 1814 C CA . ALA A 1 236 ? 4.051 2.514 15.722 1.00 97.25 236 ALA A CA 1
ATOM 1815 C C . ALA A 1 236 ? 3.236 1.289 15.264 1.00 97.25 236 ALA A C 1
ATOM 1817 O O . ALA A 1 236 ? 3.442 0.195 15.787 1.00 97.25 236 ALA A O 1
ATOM 1818 N N . HIS A 1 237 ? 2.407 1.422 14.219 1.00 98.00 237 HIS A N 1
ATOM 1819 C CA . HIS A 1 237 ? 1.655 0.285 13.660 1.00 98.00 237 HIS A CA 1
ATOM 1820 C C . HIS A 1 237 ? 2.564 -0.831 13.148 1.00 98.00 237 HIS A C 1
ATOM 1822 O O . HIS A 1 237 ? 2.262 -2.006 13.349 1.00 98.00 237 HIS A O 1
ATOM 1828 N N . ARG A 1 238 ? 3.695 -0.492 12.512 1.00 97.75 238 ARG A N 1
ATOM 1829 C CA . ARG A 1 238 ? 4.692 -1.487 12.083 1.00 97.75 238 ARG A CA 1
ATOM 1830 C C . ARG A 1 238 ? 5.255 -2.269 13.265 1.00 97.75 238 ARG A C 1
ATOM 1832 O O . ARG A 1 238 ? 5.424 -3.481 13.153 1.00 97.75 238 ARG A O 1
ATOM 1839 N N . LEU A 1 239 ? 5.558 -1.593 14.373 1.00 97.06 239 LEU A N 1
ATOM 1840 C CA . LEU A 1 239 ? 6.085 -2.234 15.577 1.00 97.06 239 LEU A CA 1
ATOM 1841 C C . LEU A 1 239 ? 5.045 -3.148 16.235 1.00 97.06 239 LEU A C 1
ATOM 1843 O O . LEU A 1 239 ? 5.378 -4.276 16.606 1.00 97.06 239 LEU A O 1
ATOM 1847 N N . ASP A 1 240 ? 3.795 -2.700 16.325 1.00 95.94 240 ASP A N 1
ATOM 1848 C CA . ASP A 1 240 ? 2.697 -3.487 16.892 1.00 95.94 240 ASP A CA 1
ATOM 1849 C C . ASP A 1 240 ? 2.413 -4.737 16.046 1.00 95.94 240 ASP A C 1
ATOM 1851 O O . ASP A 1 240 ? 2.357 -5.847 16.577 1.00 95.94 240 ASP A O 1
ATOM 1855 N N . LEU A 1 241 ? 2.321 -4.584 14.719 1.00 96.31 241 LEU A N 1
ATOM 1856 C CA . LEU A 1 241 ? 2.133 -5.698 13.784 1.00 96.31 241 LEU A CA 1
ATOM 1857 C C . LEU A 1 241 ? 3.297 -6.681 13.813 1.00 96.31 241 LEU A C 1
ATOM 1859 O O . LEU A 1 241 ? 3.073 -7.886 13.740 1.00 96.31 241 LEU A O 1
ATOM 1863 N N . LYS A 1 242 ? 4.533 -6.187 13.932 1.00 95.25 242 LYS A N 1
ATOM 1864 C CA . LYS A 1 242 ? 5.705 -7.047 14.086 1.00 95.25 242 LYS A CA 1
ATOM 1865 C C . LYS A 1 242 ? 5.627 -7.839 15.387 1.00 95.25 242 LYS A C 1
ATOM 1867 O O . LYS A 1 242 ? 5.797 -9.048 15.354 1.00 95.25 242 LYS A O 1
ATOM 1872 N N . SER A 1 243 ? 5.304 -7.183 16.499 1.00 94.19 243 SER A N 1
ATOM 1873 C CA . SER A 1 243 ? 5.164 -7.841 17.803 1.00 94.19 243 SER A CA 1
ATOM 1874 C C . SER A 1 243 ? 4.069 -8.911 17.769 1.00 94.19 243 SER A C 1
ATOM 1876 O O . SER A 1 243 ? 4.281 -10.029 18.225 1.00 94.19 243 SER A O 1
ATOM 1878 N N . TRP A 1 244 ? 2.920 -8.604 17.163 1.00 93.06 244 TRP A N 1
ATOM 1879 C CA . TRP A 1 244 ? 1.836 -9.561 16.942 1.00 93.06 244 TRP A CA 1
ATOM 1880 C C . TRP A 1 244 ? 2.255 -10.731 16.043 1.00 93.06 244 TRP A C 1
ATOM 1882 O O . TRP A 1 244 ? 1.971 -11.885 16.355 1.00 93.06 244 TRP A O 1
ATOM 1892 N N . ASN A 1 245 ? 2.957 -10.453 14.944 1.00 91.50 245 ASN A N 1
ATOM 1893 C CA . ASN A 1 245 ? 3.459 -11.490 14.055 1.00 91.50 245 ASN A CA 1
ATOM 1894 C C . ASN A 1 245 ? 4.471 -12.388 14.770 1.00 91.50 245 ASN A C 1
ATOM 1896 O O . ASN A 1 245 ? 4.383 -13.600 14.654 1.00 91.50 245 ASN A O 1
ATOM 1900 N N . ASP A 1 246 ? 5.381 -11.817 15.555 1.00 88.88 246 ASP A N 1
ATOM 1901 C CA . ASP A 1 246 ? 6.384 -12.566 16.306 1.00 88.88 246 ASP A CA 1
ATOM 1902 C C . ASP A 1 246 ? 5.726 -13.487 17.351 1.00 88.88 246 ASP A C 1
ATOM 1904 O O . ASP A 1 246 ? 6.187 -14.610 17.536 1.00 88.88 246 ASP A O 1
ATOM 1908 N N . LEU A 1 247 ? 4.594 -13.088 17.953 1.00 85.44 247 LEU A N 1
ATOM 1909 C CA . LEU A 1 247 ? 3.774 -13.969 18.803 1.00 85.44 247 LEU A CA 1
ATOM 1910 C C . LEU A 1 247 ? 3.147 -15.137 18.031 1.00 85.44 247 LEU A C 1
ATOM 1912 O O . LEU A 1 247 ? 2.952 -16.196 18.616 1.00 85.44 247 LEU A O 1
ATOM 1916 N N . ASN A 1 248 ? 2.851 -14.957 16.740 1.00 70.69 248 ASN A N 1
ATOM 1917 C CA . ASN A 1 248 ? 2.320 -15.994 15.845 1.00 70.69 248 ASN A CA 1
ATOM 1918 C C . ASN A 1 248 ? 3.415 -16.803 15.133 1.00 70.69 248 ASN A C 1
ATOM 1920 O O . ASN A 1 248 ? 3.132 -17.856 14.575 1.00 70.69 248 ASN A O 1
ATOM 1924 N N . VAL A 1 249 ? 4.667 -16.348 15.164 1.00 59.53 249 VAL A N 1
ATOM 1925 C CA . VAL A 1 249 ? 5.833 -17.154 14.775 1.00 59.53 249 VAL A CA 1
ATOM 1926 C C . VAL A 1 249 ? 6.181 -18.146 15.899 1.00 59.53 249 VAL A C 1
ATOM 1928 O O . VAL A 1 249 ? 6.807 -19.174 15.651 1.00 59.53 249 VAL A O 1
ATOM 1931 N N . GLN A 1 250 ? 5.715 -17.901 17.131 1.00 45.69 250 GLN A N 1
ATOM 1932 C CA . GLN A 1 250 ? 5.929 -18.790 18.279 1.00 45.69 250 GLN A CA 1
ATOM 1933 C C . GLN A 1 250 ? 5.062 -20.076 18.318 1.00 45.69 250 GLN A C 1
ATOM 1935 O O . GLN A 1 250 ? 5.526 -21.023 18.945 1.00 45.69 250 GLN A O 1
ATOM 1940 N N . PRO A 1 251 ? 3.907 -20.232 17.625 1.00 48.59 251 PRO A N 1
ATOM 1941 C CA . PRO A 1 251 ? 3.222 -21.520 17.482 1.00 48.59 251 PRO A CA 1
ATOM 1942 C C . PRO A 1 251 ? 3.466 -22.180 16.116 1.00 48.59 251 PRO A C 1
ATOM 1944 O O . PRO A 1 251 ? 3.181 -23.361 15.963 1.00 48.59 251 PRO A O 1
ATOM 1947 N N . GLU A 1 252 ? 4.055 -21.492 15.130 1.00 44.50 252 GLU A N 1
ATOM 1948 C CA . GLU A 1 252 ? 4.524 -22.147 13.896 1.00 44.50 252 GLU A CA 1
ATOM 1949 C C . GLU A 1 252 ? 5.887 -22.839 14.098 1.00 44.50 252 GLU A C 1
ATOM 1951 O O . GLU A 1 252 ? 6.422 -23.455 13.188 1.00 44.50 252 GLU A O 1
ATOM 1956 N N . LEU A 1 253 ? 6.444 -22.807 15.313 1.00 44.81 253 LEU A N 1
ATOM 1957 C CA . LEU A 1 253 ? 7.509 -23.710 15.770 1.00 44.81 253 LEU A CA 1
ATOM 1958 C C . LEU A 1 253 ? 7.008 -24.782 16.755 1.00 44.81 253 LEU A C 1
ATOM 1960 O O . LEU A 1 253 ? 7.757 -25.702 17.071 1.00 44.81 253 LEU A O 1
ATOM 1964 N N . GLU A 1 254 ? 5.716 -24.760 17.104 1.00 47.84 254 GLU A N 1
ATOM 1965 C CA . GLU A 1 254 ? 4.936 -25.981 17.361 1.00 47.84 254 GLU A CA 1
ATOM 1966 C C . GLU A 1 254 ? 4.357 -26.536 16.048 1.00 47.84 254 GLU A C 1
ATOM 1968 O O . GLU A 1 254 ? 3.328 -27.208 16.011 1.00 47.84 254 GLU A O 1
ATOM 1973 N N . GLN A 1 255 ? 5.069 -26.326 14.935 1.00 58.06 255 GLN A N 1
ATOM 1974 C CA . GLN A 1 255 ? 5.121 -27.337 13.892 1.00 58.06 255 GLN A CA 1
ATOM 1975 C C . GLN A 1 255 ? 5.220 -28.693 14.583 1.00 58.06 255 GLN A C 1
ATOM 1977 O O . GLN A 1 255 ? 6.140 -28.918 15.374 1.00 58.06 255 GLN A O 1
ATOM 1982 N N . MET A 1 256 ? 4.244 -29.562 14.326 1.00 66.75 256 MET A N 1
ATOM 1983 C CA . MET A 1 256 ? 4.199 -30.926 14.830 1.00 66.75 256 MET A CA 1
ATOM 1984 C C . MET A 1 256 ? 5.406 -31.654 14.232 1.00 66.75 256 MET A C 1
ATOM 1986 O O . MET A 1 256 ? 5.360 -32.281 13.175 1.00 66.75 256 MET A O 1
ATOM 1990 N N . THR A 1 257 ? 6.571 -31.433 14.831 1.00 83.75 257 THR A N 1
ATOM 1991 C CA . THR A 1 257 ? 7.806 -31.984 14.326 1.00 83.75 257 THR A CA 1
ATOM 1992 C C . THR A 1 257 ? 7.845 -33.422 14.783 1.00 83.75 257 THR A C 1
ATOM 1994 O O . THR A 1 257 ? 7.700 -33.747 15.962 1.00 83.75 257 THR A O 1
ATOM 1997 N N . MET A 1 258 ? 7.989 -34.317 13.819 1.00 88.38 258 MET A N 1
ATOM 1998 C CA . MET A 1 258 ? 8.085 -35.731 14.101 1.00 88.38 258 MET A CA 1
ATOM 1999 C C . MET A 1 258 ? 9.536 -36.150 14.082 1.00 88.38 258 MET A C 1
ATOM 2001 O O . MET A 1 258 ? 10.284 -35.877 13.138 1.00 88.38 258 MET A O 1
ATOM 2005 N N . ASN A 1 259 ? 9.909 -36.902 15.111 1.00 92.56 259 ASN A N 1
ATOM 2006 C CA . ASN A 1 259 ? 11.173 -37.607 15.117 1.00 92.56 259 ASN A CA 1
ATOM 2007 C C . ASN A 1 259 ? 11.280 -38.467 13.853 1.00 92.56 259 ASN A C 1
ATOM 2009 O O . ASN A 1 259 ? 10.315 -39.130 13.471 1.00 92.56 259 ASN A O 1
ATOM 2013 N N . LYS A 1 260 ? 12.469 -38.508 13.245 1.00 94.31 260 LYS A N 1
ATOM 2014 C CA . LYS A 1 260 ? 12.774 -39.305 12.049 1.00 94.31 260 LYS A CA 1
ATOM 2015 C C . LYS A 1 260 ? 12.133 -40.697 12.056 1.00 94.31 260 LYS A C 1
ATOM 2017 O O . LYS A 1 260 ? 11.557 -41.113 11.056 1.00 94.31 260 LYS A O 1
ATOM 2022 N N . GLY A 1 261 ? 12.234 -41.431 13.167 1.00 92.69 261 GLY A N 1
ATOM 2023 C CA . GLY A 1 261 ? 11.673 -42.780 13.278 1.00 92.69 261 GLY A CA 1
ATOM 2024 C C . GLY A 1 261 ? 10.145 -42.795 13.216 1.00 92.69 261 GLY A C 1
ATOM 2025 O O . GLY A 1 261 ? 9.564 -43.622 12.512 1.00 92.69 261 GLY A O 1
ATOM 2026 N N . VAL A 1 262 ? 9.509 -41.845 13.903 1.00 93.62 262 VAL A N 1
ATOM 2027 C CA . VAL A 1 262 ? 8.050 -41.669 13.919 1.00 93.62 262 VAL A CA 1
ATOM 2028 C C . VAL A 1 262 ? 7.558 -41.243 12.538 1.00 93.62 262 VAL A C 1
ATOM 2030 O O . VAL A 1 262 ? 6.662 -41.885 11.998 1.00 93.62 262 VAL A O 1
ATOM 2033 N N . GLY A 1 263 ? 8.208 -40.254 11.919 1.00 95.00 263 GLY A N 1
ATOM 2034 C CA . GLY A 1 263 ? 7.873 -39.773 10.580 1.00 95.00 263 GLY A CA 1
ATOM 2035 C C . GLY A 1 263 ? 7.971 -40.869 9.518 1.00 95.00 263 GLY A C 1
ATOM 2036 O O . GLY A 1 263 ? 7.025 -41.098 8.767 1.00 95.00 263 GLY A O 1
ATOM 2037 N N . LYS A 1 264 ? 9.065 -41.645 9.507 1.00 96.69 264 LYS A N 1
ATOM 2038 C CA . LYS A 1 264 ? 9.212 -42.795 8.593 1.00 96.69 264 LYS A CA 1
ATOM 2039 C C . LYS A 1 264 ? 8.089 -43.814 8.756 1.00 96.69 264 LYS A C 1
ATOM 2041 O O . LYS A 1 264 ? 7.553 -44.300 7.763 1.00 96.69 264 LYS A O 1
ATOM 2046 N N . ALA A 1 265 ? 7.733 -44.141 9.998 1.00 95.62 265 ALA A N 1
ATOM 2047 C CA . ALA A 1 265 ? 6.697 -45.124 10.287 1.00 95.62 265 ALA A CA 1
ATOM 2048 C C . ALA A 1 265 ? 5.292 -44.620 9.923 1.00 95.62 265 ALA A C 1
ATOM 2050 O O . ALA A 1 265 ? 4.521 -45.366 9.321 1.00 95.62 265 ALA A O 1
ATOM 2051 N N . ALA A 1 266 ? 4.969 -43.369 10.261 1.00 95.94 266 ALA A N 1
ATOM 2052 C CA . ALA A 1 266 ? 3.664 -42.762 10.011 1.00 95.94 266 ALA A CA 1
ATOM 2053 C C . ALA A 1 266 ? 3.401 -42.521 8.513 1.00 95.94 266 ALA A C 1
ATOM 2055 O O . ALA A 1 266 ? 2.266 -42.686 8.058 1.00 95.94 266 ALA A O 1
ATOM 2056 N N . TYR A 1 267 ? 4.448 -42.194 7.747 1.00 97.00 267 TYR A N 1
ATOM 2057 C CA . TYR A 1 267 ? 4.359 -41.835 6.327 1.00 97.00 267 TYR A CA 1
ATOM 2058 C C . TYR A 1 267 ? 4.887 -42.900 5.360 1.00 97.00 267 TYR A C 1
ATOM 2060 O O . TYR A 1 267 ? 4.921 -42.678 4.152 1.00 97.00 267 TYR A O 1
ATOM 2068 N N . LEU A 1 268 ? 5.265 -44.080 5.863 1.00 96.62 268 LEU A N 1
ATOM 2069 C CA . LEU A 1 268 ? 5.836 -45.170 5.058 1.00 96.62 268 LEU A CA 1
ATOM 2070 C C . LEU A 1 268 ? 7.036 -44.696 4.205 1.00 96.62 268 LEU A C 1
ATOM 2072 O O . LEU A 1 268 ? 7.199 -45.077 3.038 1.00 96.62 268 LEU A O 1
ATOM 2076 N N . LEU A 1 269 ? 7.873 -43.837 4.787 1.00 96.94 269 LEU A N 1
ATOM 2077 C CA . LEU A 1 269 ? 9.054 -43.259 4.146 1.00 96.94 269 LEU A CA 1
ATOM 2078 C C . LEU A 1 269 ? 10.332 -43.996 4.563 1.00 96.94 269 LEU A C 1
ATOM 2080 O O . LEU A 1 269 ? 10.461 -44.515 5.674 1.00 96.94 269 LEU A O 1
ATOM 2084 N N . ASN A 1 270 ? 11.303 -44.019 3.658 1.00 96.62 270 ASN A N 1
ATOM 2085 C CA . ASN A 1 270 ? 12.632 -44.585 3.855 1.00 96.62 270 ASN A CA 1
ATOM 2086 C C . ASN A 1 270 ? 13.666 -43.464 4.012 1.00 96.62 270 ASN A C 1
ATOM 2088 O O . ASN A 1 270 ? 13.372 -42.300 3.776 1.00 96.62 270 ASN A O 1
ATOM 2092 N N . ASP A 1 271 ? 14.901 -43.799 4.397 1.00 96.38 271 ASP A N 1
ATOM 2093 C CA . ASP A 1 271 ? 15.939 -42.773 4.589 1.00 96.38 271 ASP A CA 1
ATOM 2094 C C . ASP A 1 271 ? 16.245 -41.989 3.311 1.00 96.38 271 ASP A C 1
ATOM 2096 O O . ASP A 1 271 ? 16.494 -40.794 3.401 1.00 96.38 271 ASP A O 1
ATOM 2100 N N . VAL A 1 272 ? 16.167 -42.646 2.147 1.00 96.12 272 VAL A N 1
ATOM 2101 C CA . VAL A 1 272 ? 16.373 -42.028 0.826 1.00 96.12 272 VAL A CA 1
ATOM 2102 C C . VAL A 1 272 ? 15.362 -40.909 0.567 1.00 96.12 272 VAL A C 1
ATOM 2104 O O . VAL A 1 272 ? 15.736 -39.861 0.053 1.00 96.12 272 VAL A O 1
ATOM 2107 N N . ASP A 1 273 ? 14.113 -41.102 0.996 1.00 95.75 273 ASP A N 1
ATOM 2108 C CA . ASP A 1 273 ? 13.035 -40.127 0.811 1.00 95.75 273 ASP A CA 1
ATOM 2109 C C . ASP A 1 273 ? 13.262 -38.864 1.670 1.00 95.75 273 ASP A C 1
ATOM 2111 O O . ASP A 1 273 ? 12.776 -37.786 1.349 1.00 95.75 273 ASP A O 1
ATOM 2115 N N . LEU A 1 274 ? 14.038 -38.983 2.756 1.00 95.50 274 LEU A N 1
ATOM 2116 C CA . LEU A 1 274 ? 14.286 -37.904 3.716 1.00 95.50 274 LEU A CA 1
ATOM 2117 C C . LEU A 1 274 ? 15.602 -37.150 3.487 1.00 95.50 274 LEU A C 1
ATOM 2119 O O . LEU A 1 274 ? 15.860 -36.183 4.202 1.00 95.50 274 LEU A O 1
ATOM 2123 N N . VAL A 1 275 ? 16.456 -37.584 2.549 1.00 92.12 275 VAL A N 1
ATOM 2124 C CA . VAL A 1 275 ? 17.814 -37.020 2.365 1.00 92.12 275 VAL A CA 1
ATOM 2125 C C . VAL A 1 275 ? 17.774 -35.521 2.070 1.00 92.12 275 VAL A C 1
ATOM 2127 O O . VAL A 1 275 ? 18.623 -34.784 2.562 1.00 92.12 275 VAL A O 1
ATOM 2130 N N . ASN A 1 276 ? 16.773 -35.078 1.310 1.00 88.62 276 ASN A N 1
ATOM 2131 C CA . ASN A 1 276 ? 16.651 -33.694 0.851 1.00 88.62 276 ASN A CA 1
ATOM 2132 C C . ASN A 1 276 ? 15.636 -32.870 1.655 1.00 88.62 276 ASN A C 1
ATOM 2134 O O . ASN A 1 276 ? 15.365 -31.727 1.292 1.00 88.62 276 ASN A O 1
ATOM 2138 N N . LEU A 1 277 ? 15.049 -33.434 2.717 1.00 89.81 277 LEU A N 1
ATOM 2139 C CA . LEU A 1 277 ? 14.112 -32.695 3.559 1.00 89.81 277 LEU A CA 1
ATOM 2140 C C . LEU A 1 277 ? 14.873 -31.918 4.639 1.00 89.81 277 LEU A C 1
ATOM 2142 O O . LEU A 1 277 ? 15.749 -32.496 5.294 1.00 89.81 277 LEU A O 1
ATOM 2146 N N . PRO A 1 278 ? 14.544 -30.633 4.860 1.00 89.38 278 PRO A N 1
ATOM 2147 C CA . PRO A 1 278 ? 15.109 -29.888 5.970 1.00 89.38 278 PRO A CA 1
ATOM 2148 C C . PRO A 1 278 ? 14.633 -30.501 7.293 1.00 89.38 278 PRO A C 1
ATOM 2150 O O . PRO A 1 278 ? 13.529 -31.035 7.403 1.00 89.38 278 PRO A O 1
ATOM 2153 N N . PHE A 1 279 ? 15.493 -30.451 8.304 1.00 90.94 279 PHE A N 1
ATOM 2154 C CA . PHE A 1 279 ? 15.199 -30.963 9.638 1.00 90.94 279 PHE A CA 1
ATOM 2155 C C . PHE A 1 279 ? 15.770 -30.029 10.698 1.00 90.94 279 PHE A C 1
ATOM 2157 O O . PHE A 1 279 ? 16.746 -29.317 10.460 1.00 90.94 279 PHE A O 1
ATOM 2164 N N . VAL A 1 280 ? 15.172 -30.079 11.883 1.00 87.69 280 VAL A N 1
ATOM 2165 C CA . VAL A 1 280 ? 15.678 -29.426 13.090 1.00 87.69 280 VAL A CA 1
ATOM 2166 C C . VAL A 1 280 ? 16.358 -30.488 13.948 1.00 87.69 280 VAL A C 1
ATOM 2168 O O . VAL A 1 280 ? 15.803 -31.569 14.167 1.00 87.69 280 VAL A O 1
ATOM 2171 N N . GLU A 1 281 ? 17.573 -30.211 14.415 1.00 90.06 281 GLU A N 1
ATOM 2172 C CA . GLU A 1 281 ? 18.262 -31.076 15.374 1.00 90.06 281 GLU A CA 1
ATOM 2173 C C . GLU A 1 281 ? 17.960 -30.626 16.801 1.00 90.06 281 GLU A C 1
ATOM 2175 O O . GLU A 1 281 ? 17.984 -29.436 17.104 1.00 90.06 281 GLU A O 1
ATOM 2180 N N . TYR A 1 282 ? 17.697 -31.583 17.688 1.00 81.12 282 TYR A N 1
ATOM 2181 C CA . TYR A 1 282 ? 17.550 -31.319 19.116 1.00 81.12 282 TYR A CA 1
ATOM 2182 C C . TYR A 1 282 ? 18.328 -32.345 19.935 1.00 81.12 282 TYR A C 1
ATOM 2184 O O . TYR A 1 282 ? 18.469 -33.514 19.557 1.00 81.12 282 TYR A O 1
ATOM 2192 N N . GLN A 1 283 ? 18.853 -31.893 21.070 1.00 81.38 283 GLN A N 1
ATOM 2193 C CA . GLN A 1 283 ? 19.630 -32.731 21.966 1.00 81.38 283 GLN A CA 1
ATOM 2194 C C . GLN A 1 283 ? 18.680 -33.550 22.838 1.00 81.38 283 GLN A C 1
ATOM 2196 O O . GLN A 1 283 ? 17.862 -33.020 23.586 1.00 81.38 283 GLN A O 1
ATOM 2201 N N . THR A 1 284 ? 18.777 -34.869 22.735 1.00 79.06 284 THR A N 1
ATOM 2202 C CA . THR A 1 284 ? 18.093 -35.767 23.666 1.00 79.06 284 THR A CA 1
ATOM 2203 C C . THR A 1 284 ? 18.846 -35.783 25.000 1.00 79.06 284 THR A C 1
ATOM 2205 O O . THR A 1 284 ? 20.060 -35.571 25.030 1.00 79.06 284 THR A O 1
ATOM 2208 N N . GLY A 1 285 ? 18.163 -36.085 26.111 1.00 77.19 285 GLY A N 1
ATOM 2209 C CA . GLY A 1 285 ? 18.768 -36.119 27.458 1.00 77.19 285 GLY A CA 1
ATOM 2210 C C . GLY A 1 285 ? 19.934 -37.108 27.641 1.00 77.19 285 GLY A C 1
ATOM 2211 O O . GLY A 1 285 ? 20.543 -37.155 28.701 1.00 77.19 285 GLY A O 1
ATOM 2212 N N . VAL A 1 286 ? 20.257 -37.887 26.608 1.00 79.75 286 VAL A N 1
ATOM 2213 C CA . VAL A 1 286 ? 21.337 -38.881 26.552 1.00 79.75 286 VAL A CA 1
ATOM 2214 C C . VAL A 1 286 ? 22.497 -38.458 25.633 1.00 79.75 286 VAL A C 1
ATOM 2216 O O . VAL A 1 286 ? 23.335 -39.283 25.283 1.00 79.75 286 VAL A O 1
ATOM 2219 N N . GLY A 1 287 ? 22.553 -37.188 25.213 1.00 81.94 287 GLY A N 1
ATOM 2220 C CA . GLY A 1 287 ? 23.650 -36.640 24.402 1.00 81.94 287 GLY A CA 1
ATOM 2221 C C . GLY A 1 287 ? 23.586 -36.972 22.906 1.00 81.94 287 GLY A C 1
ATOM 2222 O O . GLY A 1 287 ? 24.463 -36.557 22.155 1.00 81.94 287 GLY A O 1
ATOM 2223 N N . TRP A 1 288 ? 22.545 -37.674 22.449 1.00 84.75 288 TRP A N 1
ATOM 2224 C CA . TRP A 1 288 ? 22.318 -37.941 21.027 1.00 84.75 288 TRP A CA 1
ATOM 2225 C C . TRP A 1 288 ? 21.536 -36.797 20.378 1.00 84.75 288 TRP A C 1
ATOM 2227 O O . TRP A 1 288 ? 20.558 -36.309 20.952 1.00 84.75 288 TRP A O 1
ATOM 2237 N N . LEU A 1 289 ? 21.929 -36.406 19.165 1.00 87.00 289 LEU A N 1
ATOM 2238 C CA . LEU A 1 289 ? 21.176 -35.464 18.337 1.00 87.00 289 LEU A CA 1
ATOM 2239 C C . LEU A 1 289 ? 20.084 -36.220 17.580 1.00 87.00 289 LEU A C 1
ATOM 2241 O O . LEU A 1 289 ? 20.362 -37.119 16.783 1.00 87.00 289 LEU A O 1
ATOM 2245 N N . ALA A 1 290 ? 18.831 -35.872 17.847 1.00 88.81 290 ALA A N 1
ATOM 2246 C CA . ALA A 1 290 ? 17.691 -36.401 17.121 1.00 88.81 290 ALA A CA 1
ATOM 2247 C C . ALA A 1 290 ? 17.275 -35.425 16.015 1.00 88.81 290 ALA A C 1
ATOM 2249 O O . ALA A 1 290 ? 17.311 -34.210 16.196 1.00 88.81 290 ALA A O 1
ATOM 2250 N N . LYS A 1 291 ? 16.879 -35.978 14.862 1.00 93.12 291 LYS A N 1
ATOM 2251 C CA . LYS A 1 291 ? 16.382 -35.211 13.714 1.00 93.12 291 LYS A CA 1
ATOM 2252 C C . LYS A 1 291 ? 14.864 -35.189 13.729 1.00 93.12 291 LYS A C 1
ATOM 2254 O O . LYS A 1 291 ? 14.235 -36.252 13.716 1.00 93.12 291 LYS A O 1
ATOM 2259 N N . ASN A 1 292 ? 14.313 -33.988 13.726 1.00 91.38 292 ASN A N 1
ATOM 2260 C CA . ASN A 1 292 ? 12.892 -33.708 13.689 1.00 91.38 292 ASN A CA 1
ATOM 2261 C C . ASN A 1 292 ? 12.531 -33.100 12.336 1.00 91.38 292 ASN A C 1
ATOM 2263 O O . ASN A 1 292 ? 13.162 -32.144 11.892 1.00 91.38 292 ASN A O 1
ATOM 2267 N N . TYR A 1 293 ? 11.527 -33.673 11.684 1.00 92.81 293 TYR A N 1
ATOM 2268 C CA . TYR A 1 293 ? 11.042 -33.229 10.383 1.00 92.81 293 TYR A CA 1
ATOM 2269 C C . TYR A 1 293 ? 9.666 -32.599 10.540 1.00 92.81 293 TYR A C 1
ATOM 2271 O O . TYR A 1 293 ? 8.875 -33.034 11.379 1.00 92.81 293 TYR A O 1
ATOM 2279 N N . LEU A 1 294 ? 9.374 -31.607 9.707 1.00 90.19 294 LEU A N 1
ATOM 2280 C CA . LEU A 1 294 ? 8.056 -30.996 9.641 1.00 90.19 294 LEU A CA 1
ATOM 2281 C C . LEU A 1 294 ? 7.038 -31.995 9.067 1.00 90.19 294 LEU A C 1
ATOM 2283 O O . LEU A 1 294 ? 7.238 -32.523 7.973 1.00 90.19 294 LEU A O 1
ATOM 2287 N N . GLU A 1 295 ? 5.937 -32.235 9.781 1.00 91.50 295 GLU A N 1
ATOM 2288 C CA . GLU A 1 295 ? 4.867 -33.149 9.360 1.00 91.50 295 GLU A CA 1
ATOM 2289 C C . GLU A 1 295 ? 4.369 -32.886 7.932 1.00 91.50 295 GLU A C 1
ATOM 2291 O O . GLU A 1 295 ? 4.317 -33.813 7.126 1.00 91.50 295 GLU A O 1
ATOM 2296 N N . GLN A 1 296 ? 4.109 -31.623 7.578 1.00 88.94 296 GLN A N 1
ATOM 2297 C CA . GLN A 1 296 ? 3.649 -31.244 6.235 1.00 88.94 296 GLN A CA 1
ATOM 2298 C C . GLN A 1 296 ? 4.635 -31.665 5.133 1.00 88.94 296 GLN A C 1
ATOM 2300 O O . GLN A 1 296 ? 4.2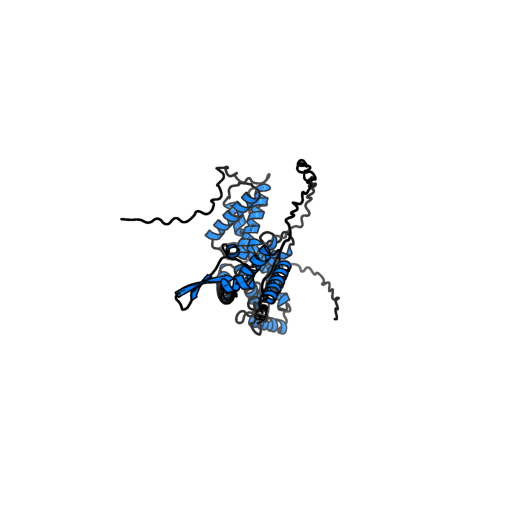35 -32.066 4.042 1.00 88.94 296 GLN A O 1
ATOM 2305 N N . GLN A 1 297 ? 5.941 -31.616 5.407 1.00 91.44 297 GLN A N 1
ATOM 2306 C CA . GLN A 1 297 ? 6.960 -32.026 4.439 1.00 91.44 297 GLN A CA 1
ATOM 2307 C C . GLN A 1 297 ? 7.012 -33.545 4.281 1.00 91.44 297 GLN A C 1
ATOM 2309 O O . GLN A 1 297 ? 7.168 -34.043 3.165 1.00 91.44 297 GLN A O 1
ATOM 2314 N N . LEU A 1 298 ? 6.852 -34.284 5.383 1.00 94.75 298 LEU A N 1
ATOM 2315 C CA . LEU A 1 298 ? 6.727 -35.741 5.346 1.00 94.75 298 LEU A CA 1
ATOM 2316 C C . LEU A 1 298 ? 5.476 -36.159 4.566 1.00 94.75 298 LEU A C 1
ATOM 2318 O O . LEU A 1 298 ? 5.536 -37.087 3.761 1.00 94.75 298 LEU A O 1
ATOM 2322 N N . GLU A 1 299 ? 4.366 -35.449 4.757 1.00 94.56 299 GLU A N 1
ATOM 2323 C CA . GLU A 1 299 ? 3.115 -35.687 4.046 1.00 94.56 299 GLU A CA 1
ATOM 2324 C C . GLU A 1 299 ? 3.250 -35.456 2.538 1.00 94.56 299 GLU A C 1
ATOM 2326 O O . GLU A 1 299 ? 2.954 -36.358 1.752 1.00 94.56 299 GLU A O 1
ATOM 2331 N N . LEU A 1 300 ? 3.784 -34.304 2.125 1.00 93.38 300 LEU A N 1
ATOM 2332 C CA . LEU A 1 300 ? 4.025 -34.001 0.712 1.00 93.38 300 LEU A CA 1
ATOM 2333 C C . LEU A 1 300 ? 4.976 -35.013 0.062 1.00 93.38 300 LEU A C 1
ATOM 2335 O O . LEU A 1 300 ? 4.728 -35.469 -1.056 1.00 93.38 300 LEU A O 1
ATOM 2339 N N . CYS A 1 301 ? 6.039 -35.408 0.767 1.00 95.94 301 CYS A N 1
ATOM 2340 C CA . CYS A 1 301 ? 6.970 -36.428 0.292 1.00 95.94 301 CYS A CA 1
ATOM 2341 C C . CYS A 1 301 ? 6.272 -37.788 0.112 1.00 95.94 301 CYS A C 1
ATOM 2343 O O . CYS A 1 301 ? 6.453 -38.461 -0.906 1.00 95.94 301 CYS A O 1
ATOM 2345 N N . ALA A 1 302 ? 5.405 -38.174 1.053 1.00 96.88 302 ALA A N 1
ATOM 2346 C CA . ALA A 1 302 ? 4.605 -39.388 0.939 1.00 96.88 302 ALA A CA 1
ATOM 2347 C C . ALA A 1 302 ? 3.632 -39.322 -0.242 1.00 96.88 302 ALA A C 1
ATOM 2349 O O . ALA A 1 302 ? 3.520 -40.286 -0.998 1.00 96.88 302 ALA A O 1
ATOM 2350 N N . TRP A 1 303 ? 2.969 -38.189 -0.459 1.00 97.06 303 TRP A N 1
ATOM 2351 C CA . TRP A 1 303 ? 2.083 -38.012 -1.606 1.00 97.06 303 TRP A CA 1
ATOM 2352 C C . TRP A 1 303 ? 2.841 -38.105 -2.927 1.00 97.06 303 TRP A C 1
ATOM 2354 O O . TRP A 1 303 ? 2.378 -38.779 -3.840 1.00 97.06 303 TRP A O 1
ATOM 2364 N N . GLN A 1 304 ? 4.031 -37.516 -3.033 1.00 96.56 304 GLN A N 1
ATOM 2365 C CA . GLN A 1 304 ? 4.864 -37.666 -4.228 1.00 96.56 304 GLN A CA 1
ATOM 2366 C C . GLN A 1 304 ? 5.244 -39.131 -4.475 1.00 96.56 304 GLN A C 1
ATOM 2368 O O . GLN A 1 304 ? 5.144 -39.614 -5.601 1.00 96.56 304 GLN A O 1
ATOM 2373 N N . LYS A 1 305 ? 5.620 -39.859 -3.419 1.00 97.12 305 LYS A N 1
ATOM 2374 C CA . LYS A 1 305 ? 6.002 -41.273 -3.501 1.00 97.12 305 LYS A CA 1
ATOM 2375 C C . LYS A 1 305 ? 4.841 -42.191 -3.887 1.00 97.12 305 LYS A C 1
ATOM 2377 O O . LYS A 1 305 ? 5.047 -43.156 -4.619 1.00 97.12 305 LYS A O 1
ATOM 2382 N N . TYR A 1 306 ? 3.641 -41.919 -3.378 1.00 97.19 306 TYR A N 1
ATOM 2383 C CA . TYR A 1 306 ? 2.482 -42.805 -3.512 1.00 97.19 306 TYR A CA 1
ATOM 2384 C C . TYR A 1 306 ? 1.413 -42.303 -4.493 1.00 97.19 306 TYR A C 1
ATOM 2386 O O . TYR A 1 306 ? 0.363 -42.926 -4.598 1.00 97.19 306 TYR A O 1
ATOM 2394 N N . GLY A 1 307 ? 1.661 -41.224 -5.241 1.00 96.00 307 GLY A N 1
ATOM 2395 C CA . GLY A 1 307 ? 0.725 -40.722 -6.254 1.00 96.00 307 GLY A CA 1
ATOM 2396 C C . GLY A 1 307 ? -0.477 -39.965 -5.674 1.00 96.00 307 GLY A C 1
ATOM 2397 O O . GLY A 1 307 ? -1.599 -40.121 -6.149 1.00 96.00 307 GLY A O 1
ATOM 2398 N N . GLY A 1 308 ? -0.250 -39.153 -4.641 1.00 94.25 308 GLY A N 1
ATOM 2399 C CA . GLY A 1 308 ? -1.243 -38.295 -3.993 1.00 94.25 308 GLY A CA 1
ATOM 2400 C C . GLY A 1 308 ? -1.830 -38.866 -2.692 1.00 94.25 308 GLY A C 1
ATOM 2401 O O . GLY A 1 308 ? -1.441 -39.953 -2.249 1.00 94.25 308 GLY A O 1
ATOM 2402 N N . PRO A 1 309 ? -2.792 -38.151 -2.074 1.00 95.25 309 PRO A N 1
ATOM 2403 C CA . PRO A 1 309 ? -3.408 -38.553 -0.806 1.00 95.25 309 PRO A CA 1
ATOM 2404 C C . PRO A 1 309 ? -4.093 -39.926 -0.872 1.00 95.25 309 PRO A C 1
ATOM 2406 O O . PRO A 1 309 ? -3.943 -40.745 0.034 1.00 95.25 309 PRO A O 1
ATOM 2409 N N . THR A 1 310 ? -4.799 -40.216 -1.970 1.00 96.19 310 THR A N 1
ATOM 2410 C CA . THR A 1 310 ? -5.517 -41.486 -2.165 1.00 96.19 310 THR A CA 1
ATOM 2411 C C . THR A 1 310 ? -4.563 -42.676 -2.245 1.00 96.19 310 THR A C 1
ATOM 2413 O O . THR A 1 310 ? -4.792 -43.698 -1.597 1.00 96.19 310 THR A O 1
ATOM 2416 N N . GLY A 1 311 ? -3.471 -42.549 -3.004 1.00 97.12 311 GLY A N 1
ATOM 2417 C CA . GLY A 1 311 ? -2.481 -43.618 -3.123 1.00 97.12 311 GLY A CA 1
ATOM 2418 C C . GLY A 1 311 ? -1.698 -43.835 -1.827 1.00 97.12 311 GLY A C 1
ATOM 2419 O O . GLY A 1 311 ? -1.439 -44.977 -1.441 1.00 97.12 311 GLY A O 1
ATOM 2420 N N . PHE A 1 312 ? -1.415 -42.761 -1.084 1.00 97.56 312 PHE A N 1
ATOM 2421 C CA . PHE A 1 312 ? -0.832 -42.857 0.253 1.00 97.56 312 PHE A CA 1
ATOM 2422 C C . PHE A 1 312 ? -1.749 -43.594 1.245 1.00 97.56 312 PHE A C 1
ATOM 2424 O O . PHE A 1 312 ? -1.281 -44.462 1.988 1.00 97.56 312 PHE A O 1
ATOM 2431 N N . GLN A 1 313 ? -3.055 -43.313 1.230 1.00 96.50 313 GLN A N 1
ATOM 2432 C CA . GLN A 1 313 ? -4.021 -44.015 2.077 1.00 96.50 313 GLN A CA 1
ATOM 2433 C C . GLN A 1 313 ? -4.111 -45.509 1.723 1.00 96.50 313 GLN A C 1
ATOM 2435 O O . GLN A 1 313 ? -4.033 -46.356 2.613 1.00 96.50 313 GLN A O 1
ATOM 2440 N N . ALA A 1 314 ? -4.150 -45.850 0.430 1.00 96.94 314 ALA A N 1
ATOM 2441 C CA . ALA A 1 314 ? -4.118 -47.242 -0.021 1.00 96.94 314 ALA A CA 1
ATOM 2442 C C . ALA A 1 314 ? -2.843 -47.978 0.444 1.00 96.94 314 ALA A C 1
ATOM 2444 O O . ALA A 1 314 ? -2.906 -49.135 0.871 1.00 96.94 314 ALA A O 1
ATOM 2445 N N . ALA A 1 315 ? -1.687 -47.304 0.430 1.00 97.56 315 ALA A N 1
ATOM 2446 C CA . ALA A 1 315 ? -0.433 -47.856 0.942 1.00 97.56 315 ALA A CA 1
ATOM 2447 C C . ALA A 1 315 ? -0.479 -48.110 2.462 1.00 97.56 315 ALA A C 1
ATOM 2449 O O . ALA A 1 315 ? -0.002 -49.151 2.928 1.00 97.56 315 ALA A O 1
ATOM 2450 N N . LYS A 1 316 ? -1.091 -47.203 3.239 1.00 97.31 316 LYS A N 1
ATOM 2451 C CA . LYS A 1 316 ? -1.330 -47.388 4.683 1.00 97.31 316 LYS A CA 1
ATOM 2452 C C . LYS A 1 316 ? -2.212 -48.599 4.966 1.00 97.31 316 LYS A C 1
ATOM 2454 O O . LYS A 1 316 ? -1.872 -49.407 5.834 1.00 97.31 316 LYS A O 1
ATOM 2459 N N . ASP A 1 317 ? -3.301 -48.753 4.223 1.00 96.81 317 ASP A N 1
ATOM 2460 C CA . ASP A 1 317 ? -4.216 -49.883 4.386 1.00 96.81 317 ASP A CA 1
ATOM 2461 C C . ASP A 1 317 ? -3.534 -51.213 4.038 1.00 96.81 317 ASP A C 1
ATOM 2463 O O . ASP A 1 317 ? -3.646 -52.188 4.788 1.00 96.81 317 ASP A O 1
ATOM 2467 N N . PHE A 1 318 ? -2.722 -51.233 2.976 1.00 96.69 318 PHE A N 1
ATOM 2468 C CA . PHE A 1 318 ? -1.924 -52.400 2.604 1.00 96.69 318 PHE A CA 1
ATOM 2469 C C . PHE A 1 318 ? -0.886 -52.779 3.677 1.00 96.69 318 PHE A C 1
ATOM 2471 O O . PHE A 1 318 ? -0.762 -53.955 4.032 1.00 96.69 318 PHE A O 1
ATOM 2478 N N . ASP A 1 319 ? -0.150 -51.812 4.244 1.00 95.81 319 ASP A N 1
ATOM 2479 C CA . ASP A 1 319 ? 0.816 -52.097 5.316 1.00 95.81 319 ASP A CA 1
ATOM 2480 C C . ASP A 1 319 ? 0.123 -52.574 6.605 1.00 95.81 319 ASP A C 1
ATOM 2482 O O . ASP A 1 319 ? 0.614 -53.496 7.270 1.00 95.81 319 ASP A O 1
ATOM 2486 N N . LYS A 1 320 ? -1.053 -52.018 6.925 1.00 95.56 320 LYS A N 1
ATOM 2487 C CA . LYS A 1 320 ? -1.895 -52.470 8.042 1.00 95.56 320 LYS A CA 1
ATOM 2488 C C . LYS A 1 320 ? -2.319 -53.928 7.859 1.00 95.56 320 LYS A C 1
ATOM 2490 O O . LYS A 1 320 ? -2.187 -54.717 8.797 1.00 95.56 320 LYS A O 1
ATOM 2495 N N . GLU A 1 321 ? -2.761 -54.314 6.664 1.00 95.25 321 GLU A N 1
ATOM 2496 C CA . GLU A 1 321 ? -3.164 -55.694 6.369 1.00 95.25 321 GLU A CA 1
ATOM 2497 C C . GLU A 1 321 ? -1.970 -56.659 6.401 1.00 95.25 321 GLU A C 1
ATOM 2499 O O . GLU A 1 321 ? -2.024 -57.722 7.028 1.00 95.25 321 GLU A O 1
ATOM 2504 N N . ARG A 1 322 ? -0.821 -56.241 5.854 1.00 94.44 322 ARG A N 1
ATOM 2505 C CA . ARG A 1 322 ? 0.436 -57.001 5.932 1.00 94.44 322 ARG A CA 1
ATOM 2506 C C . ARG A 1 322 ? 0.859 -57.269 7.381 1.00 94.44 322 ARG A C 1
ATOM 2508 O O . ARG A 1 322 ? 1.311 -58.374 7.699 1.00 94.44 322 ARG A O 1
ATOM 2515 N N . LYS A 1 323 ? 0.713 -56.282 8.274 1.00 91.88 323 LYS A N 1
ATOM 2516 C CA . LYS A 1 323 ? 1.011 -56.418 9.711 1.00 91.88 323 LYS A CA 1
ATOM 2517 C C . LYS A 1 323 ? 0.057 -57.390 10.411 1.00 91.88 323 LYS A C 1
ATOM 2519 O O . LYS A 1 323 ? 0.531 -58.204 11.205 1.00 91.88 323 LYS A O 1
ATOM 2524 N N . LYS A 1 324 ? -1.242 -57.389 10.079 1.00 92.81 324 LYS A N 1
ATOM 2525 C CA . LYS A 1 324 ? -2.205 -58.374 10.614 1.00 92.81 324 LYS A CA 1
ATOM 2526 C C . LYS A 1 324 ? -1.811 -59.811 10.263 1.00 92.81 324 LYS A C 1
ATOM 2528 O O . LYS A 1 324 ? -1.851 -60.684 11.130 1.00 92.81 324 LYS A O 1
ATOM 2533 N N . CYS A 1 325 ? -1.373 -60.058 9.027 1.00 86.50 325 CYS A N 1
ATOM 2534 C CA . CYS A 1 325 ? -0.960 -61.392 8.581 1.00 86.50 325 CYS A CA 1
ATOM 2535 C C . CYS A 1 325 ? 0.290 -61.909 9.313 1.00 86.50 325 CYS A C 1
ATOM 2537 O O . CYS A 1 325 ? 0.367 -63.092 9.640 1.00 86.50 325 CYS A O 1
ATOM 2539 N N . ARG A 1 326 ? 1.250 -61.032 9.640 1.00 83.69 326 ARG A N 1
ATOM 2540 C CA . ARG A 1 326 ? 2.481 -61.410 10.364 1.00 83.69 326 ARG A CA 1
ATOM 2541 C C . ARG A 1 326 ? 2.256 -61.779 11.836 1.00 83.69 326 ARG A C 1
ATOM 2543 O O . ARG A 1 326 ? 3.077 -62.494 12.405 1.00 83.69 326 ARG A O 1
ATOM 2550 N N . GLY A 1 327 ? 1.161 -61.328 12.452 1.00 72.06 327 GLY A N 1
ATOM 2551 C CA . GLY A 1 327 ? 0.838 -61.623 13.854 1.00 72.06 327 GLY A CA 1
ATOM 2552 C C . GLY A 1 327 ? 0.389 -63.066 14.116 1.00 72.06 327 GLY A C 1
ATOM 2553 O O . GLY A 1 327 ? 0.458 -63.538 15.251 1.00 72.06 327 GLY A O 1
ATOM 2554 N N . LYS A 1 328 ? -0.026 -63.809 13.082 1.00 67.38 328 LYS A N 1
ATOM 2555 C CA . LYS A 1 328 ? -0.432 -65.214 13.211 1.00 67.38 328 LYS A CA 1
ATOM 2556 C C . LYS A 1 328 ? 0.788 -66.128 13.082 1.00 67.38 328 LYS A C 1
ATOM 2558 O O . LYS A 1 328 ? 0.999 -66.749 12.044 1.00 67.38 328 LYS A O 1
ATOM 2563 N N . LYS A 1 329 ? 1.604 -66.235 14.139 1.00 68.12 329 LYS A N 1
ATOM 2564 C CA . LYS A 1 329 ? 2.571 -67.344 14.219 1.00 68.12 329 LYS A CA 1
ATOM 2565 C C . LYS A 1 329 ? 1.785 -68.663 14.168 1.00 68.12 329 LYS A C 1
ATOM 2567 O O . LYS A 1 329 ? 0.852 -68.815 14.961 1.00 68.12 329 LYS A O 1
ATOM 2572 N N . PRO A 1 330 ? 2.123 -69.612 13.277 1.00 61.72 330 PRO A N 1
ATOM 2573 C CA . PRO A 1 330 ? 1.494 -70.924 13.295 1.00 61.72 330 PRO A CA 1
ATOM 2574 C C . PRO A 1 330 ? 1.722 -71.547 14.676 1.00 61.72 330 PRO A C 1
ATOM 2576 O O . PRO A 1 330 ? 2.858 -71.598 15.158 1.00 61.72 330 PRO A O 1
ATOM 2579 N N . LYS A 1 331 ? 0.641 -71.975 15.344 1.00 63.88 331 LYS A N 1
ATOM 2580 C CA . LYS A 1 331 ? 0.739 -72.758 16.582 1.00 63.88 331 LYS A CA 1
ATOM 2581 C C . LYS A 1 331 ? 1.639 -73.957 16.278 1.00 63.88 331 LYS A C 1
ATOM 2583 O O . LYS A 1 331 ? 1.307 -74.744 15.395 1.00 63.88 331 LYS A O 1
ATOM 2588 N N . LYS A 1 332 ? 2.773 -74.084 16.979 1.00 56.69 332 LYS A N 1
ATOM 2589 C CA . LYS A 1 332 ? 3.580 -75.312 16.969 1.00 56.69 332 LYS A CA 1
ATOM 2590 C C . LYS A 1 332 ? 2.648 -76.461 17.354 1.00 56.69 332 LYS A C 1
ATOM 2592 O O . LYS A 1 332 ? 2.233 -76.554 18.506 1.00 56.69 332 LYS A O 1
ATOM 2597 N N . VAL A 1 333 ? 2.285 -77.292 16.383 1.00 53.41 333 VAL A N 1
ATOM 2598 C CA . VAL A 1 333 ? 1.609 -78.559 16.643 1.00 53.41 333 VAL A CA 1
ATOM 2599 C C . VAL A 1 333 ? 2.669 -79.474 17.250 1.00 53.41 333 VAL A C 1
ATOM 2601 O O . VAL A 1 333 ? 3.569 -79.938 16.556 1.00 53.41 333 VAL A O 1
ATOM 2604 N N . ASN A 1 334 ? 2.610 -79.662 18.568 1.00 50.34 334 ASN A N 1
ATOM 2605 C CA . ASN A 1 334 ? 3.405 -80.666 19.267 1.00 50.34 334 ASN A CA 1
ATOM 2606 C C . ASN A 1 334 ? 2.839 -82.048 18.917 1.00 50.34 334 ASN A C 1
ATOM 2608 O O . ASN A 1 334 ? 1.900 -82.516 19.553 1.00 50.34 334 ASN A O 1
ATOM 2612 N N . GLY A 1 335 ? 3.399 -82.678 17.889 1.00 50.62 335 GLY A N 1
ATOM 2613 C CA . GLY A 1 335 ? 3.170 -84.080 17.559 1.00 50.62 335 GLY A CA 1
ATOM 2614 C C . GLY A 1 335 ? 4.508 -84.758 17.299 1.00 50.62 335 GLY A C 1
ATOM 2615 O O . GLY A 1 335 ? 5.106 -84.560 16.245 1.00 50.62 335 GLY A O 1
ATOM 2616 N N . SER A 1 336 ? 4.993 -85.517 18.282 1.00 41.81 336 SER A N 1
ATOM 2617 C CA . SER A 1 336 ? 6.166 -86.387 18.154 1.00 41.81 336 SER A CA 1
ATOM 2618 C C . SER A 1 336 ? 5.955 -87.423 17.040 1.00 41.81 336 SER A C 1
ATOM 2620 O O . SER A 1 336 ? 4.883 -88.028 16.988 1.00 41.81 336 SER A O 1
ATOM 2622 N N . PRO A 1 337 ? 6.949 -87.687 16.174 1.00 48.22 337 PRO A N 1
ATOM 2623 C CA . PRO A 1 337 ? 6.813 -88.691 15.130 1.00 48.22 337 PRO A CA 1
ATOM 2624 C C . PRO A 1 337 ? 7.060 -90.099 15.691 1.00 48.22 337 PRO A C 1
ATOM 2626 O O . PRO A 1 337 ? 8.130 -90.398 16.225 1.00 48.22 337 PRO A O 1
ATOM 2629 N N . ALA A 1 338 ? 6.069 -90.979 15.539 1.00 43.69 338 ALA A N 1
ATOM 2630 C CA . ALA A 1 338 ? 6.239 -92.418 15.697 1.00 43.69 338 ALA A CA 1
ATOM 2631 C C . ALA A 1 338 ? 7.017 -92.987 14.494 1.00 43.69 338 ALA A C 1
ATOM 2633 O O . ALA A 1 338 ? 6.713 -92.687 13.340 1.00 43.69 338 ALA A O 1
ATOM 2634 N N . LYS A 1 339 ? 8.037 -93.800 14.785 1.00 46.16 339 LYS A N 1
ATOM 2635 C CA . LYS A 1 339 ? 8.863 -94.535 13.813 1.00 46.16 339 LYS A CA 1
ATOM 2636 C C . LYS A 1 339 ? 8.028 -95.539 13.002 1.00 46.16 339 LYS A C 1
ATOM 2638 O O . LYS A 1 339 ? 7.261 -96.283 13.612 1.00 46.16 339 LYS A O 1
ATOM 2643 N N . PRO A 1 340 ? 8.322 -95.715 11.702 1.00 44.31 340 PRO A N 1
ATOM 2644 C CA . PRO A 1 340 ? 8.160 -97.001 11.034 1.00 44.31 340 PRO A CA 1
ATOM 2645 C C . PRO A 1 340 ? 9.511 -97.649 10.689 1.00 44.31 340 PRO A C 1
ATOM 2647 O O . PRO A 1 340 ? 10.483 -96.993 10.320 1.00 44.31 340 PRO A O 1
ATOM 2650 N N . SER A 1 341 ? 9.506 -98.969 10.857 1.00 36.62 341 SER A N 1
ATOM 2651 C CA . SER A 1 341 ? 10.545 -99.978 10.615 1.00 36.62 341 SER A CA 1
ATOM 2652 C C . SER A 1 341 ? 10.890 -100.152 9.116 1.00 36.62 341 SER A C 1
ATOM 2654 O O . SER A 1 341 ? 10.087 -99.751 8.272 1.00 36.62 341 SER A O 1
ATOM 2656 N N . PRO A 1 342 ? 12.040 -100.764 8.752 1.00 51.66 342 PRO A N 1
ATOM 2657 C CA . PRO A 1 342 ? 12.536 -100.832 7.382 1.00 51.66 342 PRO A CA 1
ATOM 2658 C C . PRO A 1 342 ? 12.169 -102.151 6.682 1.00 51.66 342 PRO A C 1
ATOM 2660 O O . PRO A 1 342 ? 12.324 -103.221 7.266 1.00 51.66 342 PRO A O 1
ATOM 2663 N N . ASN A 1 343 ? 11.791 -102.100 5.400 1.00 34.97 343 ASN A N 1
ATOM 2664 C CA . ASN A 1 343 ? 12.257 -103.065 4.393 1.00 34.97 343 ASN A CA 1
ATOM 2665 C C . ASN A 1 343 ? 11.819 -102.699 2.964 1.00 34.97 343 ASN A C 1
ATOM 2667 O O . ASN A 1 343 ? 10.660 -102.366 2.756 1.00 34.97 343 ASN A O 1
ATOM 2671 N N . LYS A 1 344 ? 12.801 -102.818 2.048 1.00 39.59 344 LYS A N 1
ATOM 2672 C CA . LYS A 1 344 ? 12.796 -103.330 0.652 1.00 39.59 344 LYS A CA 1
ATOM 2673 C C . LYS A 1 344 ? 11.555 -103.062 -0.221 1.00 39.59 344 LYS A C 1
ATOM 2675 O O . LYS A 1 344 ? 10.443 -103.334 0.185 1.00 39.59 344 LYS A O 1
ATOM 2680 N N . SER A 1 345 ? 11.648 -102.681 -1.488 1.00 41.69 345 SER A N 1
ATOM 2681 C CA . SER A 1 345 ? 12.743 -102.586 -2.460 1.00 41.69 345 SER A CA 1
ATOM 2682 C C . SER A 1 345 ? 12.147 -101.997 -3.746 1.00 41.69 345 SER A C 1
ATOM 2684 O O . SER A 1 345 ? 10.945 -102.111 -3.954 1.00 41.69 345 SER A O 1
ATOM 2686 N N . GLU A 1 346 ? 13.016 -101.452 -4.603 1.00 38.25 346 GLU A N 1
ATOM 2687 C CA . GLU A 1 346 ? 12.794 -101.184 -6.035 1.00 38.25 346 GLU A CA 1
ATOM 2688 C C . GLU A 1 346 ? 11.683 -100.199 -6.410 1.00 38.25 346 GLU A C 1
ATOM 2690 O O . GLU A 1 346 ? 10.518 -100.543 -6.368 1.00 38.25 346 GLU A O 1
ATOM 2695 N N . TYR A 1 347 ? 12.050 -99.027 -6.942 1.00 36.78 347 TYR A N 1
ATOM 2696 C CA . TYR A 1 347 ? 11.416 -98.518 -8.163 1.00 36.78 347 TYR A CA 1
ATOM 2697 C C . TYR A 1 347 ? 12.326 -97.537 -8.907 1.00 36.78 347 TYR A C 1
ATOM 2699 O O . TYR A 1 347 ? 13.149 -96.818 -8.342 1.00 36.78 347 TYR A O 1
ATOM 2707 N N . LYS A 1 348 ? 12.172 -97.628 -10.223 1.00 39.12 348 LYS A N 1
ATOM 2708 C CA . LYS A 1 348 ? 12.987 -97.117 -11.317 1.00 39.12 348 LYS A CA 1
ATOM 2709 C C . LYS A 1 348 ? 12.897 -95.604 -11.520 1.00 39.12 348 LYS A C 1
ATOM 2711 O O . LYS A 1 348 ? 11.890 -94.958 -11.258 1.00 39.12 348 LYS A O 1
ATOM 2716 N N . VAL A 1 349 ? 13.978 -95.115 -12.117 1.00 44.34 349 VAL A N 1
ATOM 2717 C CA . VAL A 1 349 ? 14.192 -93.822 -12.771 1.00 44.34 349 VAL A CA 1
ATOM 2718 C C . VAL A 1 349 ? 13.175 -93.566 -13.892 1.00 44.34 349 VAL A C 1
ATOM 2720 O O . VAL A 1 349 ? 13.013 -94.423 -14.757 1.00 44.34 349 VAL A O 1
ATOM 2723 N N . ALA A 1 350 ? 12.605 -92.355 -13.950 1.00 36.31 350 ALA A N 1
ATOM 2724 C CA . ALA A 1 350 ? 12.274 -91.664 -15.205 1.00 36.31 350 ALA A CA 1
ATOM 2725 C C . ALA A 1 350 ? 12.074 -90.146 -14.982 1.00 36.31 350 ALA A C 1
ATOM 2727 O O . ALA A 1 350 ? 11.239 -89.721 -14.188 1.00 36.31 350 ALA A O 1
ATOM 2728 N N . ARG A 1 351 ? 12.861 -89.341 -15.708 1.00 42.16 351 ARG A N 1
ATOM 2729 C CA . ARG A 1 351 ? 12.709 -87.887 -15.942 1.00 42.16 351 ARG A CA 1
ATOM 2730 C C . ARG A 1 351 ? 11.624 -87.639 -17.005 1.00 42.16 351 ARG A C 1
ATOM 2732 O O . ARG A 1 351 ? 11.464 -88.490 -17.877 1.00 42.16 351 ARG A O 1
ATOM 2739 N N . PRO A 1 352 ? 10.971 -86.462 -17.010 1.00 48.34 352 PRO A N 1
ATOM 2740 C CA . PRO A 1 352 ? 11.134 -85.533 -18.155 1.00 48.34 352 PRO A CA 1
ATOM 2741 C C . PRO A 1 352 ? 11.149 -84.043 -17.718 1.00 48.34 352 PRO A C 1
ATOM 2743 O O . PRO A 1 352 ? 10.417 -83.648 -16.820 1.00 48.34 352 PRO A O 1
ATOM 2746 N N . THR A 1 353 ? 12.138 -83.220 -18.092 1.00 35.44 353 THR A N 1
ATOM 2747 C CA . THR A 1 353 ? 12.299 -82.378 -19.311 1.00 35.44 353 THR A CA 1
ATOM 2748 C C . THR A 1 353 ? 11.308 -81.216 -19.498 1.00 35.44 353 THR A C 1
ATOM 2750 O O . THR A 1 353 ? 10.194 -81.398 -19.970 1.00 35.44 353 THR A O 1
ATOM 2753 N N . ASN A 1 354 ? 11.826 -80.026 -19.164 1.00 35.00 354 ASN A N 1
ATOM 2754 C CA . ASN A 1 354 ? 11.735 -78.693 -19.780 1.00 35.00 354 ASN A CA 1
ATOM 2755 C C . ASN A 1 354 ? 10.616 -78.356 -20.782 1.00 35.00 354 ASN A C 1
ATOM 2757 O O . ASN A 1 354 ? 10.537 -78.897 -21.882 1.00 35.00 354 ASN A O 1
ATOM 2761 N N . SER A 1 355 ? 9.902 -77.286 -20.427 1.00 32.56 355 SER A N 1
ATOM 2762 C CA . SER A 1 355 ? 9.070 -76.426 -21.266 1.00 32.56 355 SER A CA 1
ATOM 2763 C C . SER A 1 355 ? 9.906 -75.497 -22.160 1.00 32.56 355 SER A C 1
ATOM 2765 O O . SER A 1 355 ? 10.769 -74.771 -21.662 1.00 32.56 355 SER A O 1
ATOM 2767 N N . VAL A 1 356 ? 9.587 -75.462 -23.455 1.00 37.75 356 VAL A N 1
ATOM 2768 C CA . VAL A 1 356 ? 10.046 -74.460 -24.429 1.00 37.75 356 VAL A CA 1
ATOM 2769 C C . VAL A 1 356 ? 8.853 -73.571 -24.798 1.00 37.75 356 VAL A C 1
ATOM 2771 O O . VAL A 1 356 ? 7.813 -74.071 -25.216 1.00 37.75 356 VAL A O 1
ATOM 2774 N N . LEU A 1 357 ? 9.017 -72.259 -24.619 1.00 41.28 357 LEU A N 1
ATOM 2775 C CA . LEU A 1 357 ? 8.149 -71.194 -25.137 1.00 41.28 357 LEU A CA 1
ATOM 2776 C C . LEU A 1 357 ? 8.579 -70.817 -26.565 1.00 41.28 357 LEU A C 1
ATOM 2778 O O . LEU A 1 357 ? 9.783 -70.823 -26.834 1.00 41.28 357 LEU A O 1
ATOM 2782 N N . PRO A 1 358 ? 7.663 -70.357 -27.436 1.00 44.69 358 PRO A N 1
ATOM 2783 C CA . PRO A 1 358 ? 8.027 -69.539 -28.578 1.00 44.69 358 PRO A CA 1
ATOM 2784 C C . PRO A 1 358 ? 7.717 -68.051 -28.360 1.00 44.69 358 PRO A C 1
ATOM 2786 O O . PRO A 1 358 ? 6.681 -67.655 -27.827 1.00 44.69 358 PRO A O 1
ATOM 2789 N N . ASN A 1 359 ? 8.674 -67.253 -28.829 1.00 34.03 359 ASN A N 1
ATOM 2790 C CA . ASN A 1 359 ? 8.663 -65.805 -28.971 1.00 34.03 359 ASN A CA 1
ATOM 2791 C C . ASN A 1 359 ? 7.707 -65.304 -30.064 1.00 34.03 359 ASN A C 1
ATOM 2793 O O . ASN A 1 359 ? 7.500 -65.956 -31.085 1.00 34.03 359 ASN A O 1
ATOM 2797 N N . SER A 1 360 ? 7.359 -64.027 -29.904 1.00 30.61 360 SER A N 1
ATOM 2798 C CA . SER A 1 360 ? 7.498 -62.933 -30.882 1.00 30.61 360 SER A CA 1
ATOM 2799 C C . SER A 1 360 ? 6.192 -62.201 -31.154 1.00 30.61 360 SER A C 1
ATOM 2801 O O . SER A 1 360 ? 5.205 -62.806 -31.548 1.00 30.61 360 SER A O 1
ATOM 2803 N N . LEU A 1 361 ? 6.224 -60.879 -30.971 1.00 29.78 361 LEU A N 1
ATOM 2804 C CA . LEU A 1 361 ? 5.617 -59.927 -31.892 1.00 29.78 361 LEU A CA 1
ATOM 2805 C C . LEU A 1 361 ? 6.337 -58.575 -31.782 1.00 29.78 361 LEU A C 1
ATOM 2807 O O . LEU A 1 361 ? 6.921 -58.212 -30.764 1.00 29.78 361 LEU A O 1
ATOM 2811 N N . SER A 1 362 ? 6.359 -57.926 -32.932 1.00 31.08 362 SER A N 1
ATOM 2812 C CA . SER A 1 362 ? 7.290 -56.941 -33.464 1.00 31.08 362 SER A CA 1
ATOM 2813 C C . SER A 1 362 ? 7.110 -55.499 -32.990 1.00 31.08 362 SER A C 1
ATOM 2815 O O . SER A 1 362 ? 6.013 -55.022 -32.725 1.00 31.08 362 SER A O 1
ATOM 2817 N N . VAL A 1 363 ? 8.245 -54.801 -33.027 1.00 29.06 363 VAL A N 1
ATOM 2818 C CA . VAL A 1 363 ? 8.448 -53.352 -32.962 1.00 29.06 363 VAL A CA 1
ATOM 2819 C C . VAL A 1 363 ? 8.032 -52.692 -34.283 1.00 29.06 363 VAL A C 1
ATOM 2821 O O . VAL A 1 363 ? 8.455 -53.142 -35.346 1.00 29.06 363 VAL A O 1
ATOM 2824 N N . THR A 1 364 ? 7.320 -51.564 -34.222 1.00 29.59 364 THR A N 1
ATOM 2825 C CA . THR A 1 364 ? 7.228 -50.598 -35.332 1.00 29.59 364 THR A CA 1
ATOM 2826 C C . THR A 1 364 ? 7.625 -49.201 -34.864 1.00 29.59 364 THR A C 1
ATOM 2828 O O . THR A 1 364 ? 7.094 -48.684 -33.884 1.00 29.59 364 THR A O 1
ATOM 2831 N N . LYS A 1 365 ? 8.587 -48.616 -35.588 1.00 32.06 365 LYS A N 1
ATOM 2832 C CA . LYS A 1 365 ? 9.077 -47.235 -35.483 1.00 32.06 365 LYS A CA 1
ATOM 2833 C C . LYS A 1 365 ? 8.037 -46.249 -36.026 1.00 32.06 365 LYS A C 1
ATOM 2835 O O . LYS A 1 365 ? 7.505 -46.481 -37.108 1.00 32.06 365 LYS A O 1
ATOM 2840 N N . SER A 1 366 ? 7.865 -45.110 -35.359 1.00 30.05 366 SER A N 1
ATOM 2841 C CA . SER A 1 366 ? 7.211 -43.918 -35.915 1.00 30.05 366 SER A CA 1
ATOM 2842 C C . SER A 1 366 ? 8.110 -42.686 -35.759 1.00 30.05 366 SER A C 1
ATOM 2844 O O . SER A 1 366 ? 8.610 -42.386 -34.677 1.00 30.05 366 SER A O 1
ATOM 2846 N N . THR A 1 367 ? 8.331 -42.037 -36.897 1.00 33.25 367 THR A N 1
ATOM 2847 C CA . THR A 1 367 ? 9.151 -40.852 -37.204 1.00 33.25 367 THR A CA 1
ATOM 2848 C C . THR A 1 367 ? 8.567 -39.559 -36.592 1.00 33.25 367 THR A C 1
ATOM 2850 O O . THR A 1 367 ? 7.354 -39.505 -36.389 1.00 33.25 367 THR A O 1
ATOM 2853 N N . PRO A 1 368 ? 9.376 -38.513 -36.305 1.00 35.25 368 PRO A N 1
ATOM 2854 C CA . PRO A 1 368 ? 8.925 -37.334 -35.563 1.00 35.25 368 PRO A CA 1
ATOM 2855 C C . PRO A 1 368 ? 8.281 -36.264 -36.461 1.00 35.25 368 PRO A C 1
ATOM 2857 O O . PRO A 1 368 ? 8.823 -35.896 -37.503 1.00 35.25 368 PRO A O 1
ATOM 2860 N N . SER A 1 369 ? 7.133 -35.741 -36.026 1.00 34.72 369 SER A N 1
ATOM 2861 C CA . SER A 1 369 ? 6.415 -34.617 -36.635 1.00 34.72 369 SER A CA 1
ATOM 2862 C C . SER A 1 369 ? 6.937 -33.266 -36.129 1.00 34.72 369 SER A C 1
ATOM 2864 O O . SER A 1 369 ? 7.149 -33.075 -34.933 1.00 34.72 369 SER A O 1
ATOM 2866 N N . GLN A 1 370 ? 7.121 -32.337 -37.067 1.00 37.00 370 GLN A N 1
ATOM 2867 C CA . GLN A 1 370 ? 7.536 -30.945 -36.873 1.00 37.00 370 GLN A CA 1
ATOM 2868 C C . GLN A 1 370 ? 6.527 -30.083 -36.079 1.00 37.00 370 GLN A C 1
ATOM 2870 O O . GLN A 1 370 ? 5.348 -30.435 -36.008 1.00 37.00 370 GLN A O 1
ATOM 2875 N N . PRO A 1 371 ? 6.969 -28.939 -35.511 1.00 38.16 371 PRO A N 1
ATOM 2876 C CA . PRO A 1 371 ? 6.125 -28.050 -34.718 1.00 38.16 371 PRO A CA 1
ATOM 2877 C C . PRO A 1 371 ? 5.189 -27.208 -35.595 1.00 38.16 371 PRO A C 1
ATOM 2879 O O . PRO A 1 371 ? 5.614 -26.510 -36.514 1.00 38.16 371 PRO A O 1
ATOM 2882 N N . THR A 1 372 ? 3.901 -27.252 -35.271 1.00 38.06 372 THR A N 1
ATOM 2883 C CA . THR A 1 372 ? 2.852 -26.401 -35.838 1.00 38.06 372 THR A CA 1
ATOM 2884 C C . THR A 1 372 ? 3.010 -24.948 -35.394 1.00 38.06 372 THR A C 1
ATOM 2886 O O . THR A 1 372 ? 3.132 -24.655 -34.205 1.00 38.06 372 THR A O 1
ATOM 2889 N N . ALA A 1 373 ? 2.974 -24.051 -36.378 1.00 33.00 373 ALA A N 1
ATOM 2890 C CA . ALA A 1 373 ? 2.935 -22.605 -36.232 1.00 33.00 373 ALA A CA 1
ATOM 2891 C C . ALA A 1 373 ? 1.667 -22.126 -35.497 1.00 33.00 373 ALA A C 1
ATOM 2893 O O . ALA A 1 373 ? 0.571 -22.643 -35.720 1.00 33.00 373 ALA A O 1
ATOM 2894 N N . PHE A 1 374 ? 1.827 -21.111 -34.645 1.00 37.97 374 PHE A N 1
ATOM 2895 C CA . PHE A 1 374 ? 0.731 -20.378 -34.008 1.00 37.97 374 PHE A CA 1
ATOM 2896 C C . PHE A 1 374 ? -0.053 -19.549 -35.043 1.00 37.97 374 PHE A C 1
ATOM 2898 O O . PHE A 1 374 ? 0.563 -18.962 -35.938 1.00 37.97 374 PHE A O 1
ATOM 2905 N N . PRO A 1 375 ? -1.388 -19.439 -34.926 1.00 42.72 375 PRO A N 1
ATOM 2906 C CA . PRO A 1 375 ? -2.168 -18.543 -35.767 1.00 42.72 375 PRO A CA 1
ATOM 2907 C C . PRO A 1 375 ? -2.013 -17.079 -35.324 1.00 42.72 375 PRO A C 1
ATOM 2909 O O . PRO A 1 375 ? -2.118 -16.748 -34.144 1.00 42.72 375 PRO A O 1
ATOM 2912 N N . ASN A 1 376 ? -1.792 -16.209 -36.312 1.00 37.78 376 ASN A N 1
ATOM 2913 C CA . ASN A 1 376 ? -1.827 -14.752 -36.198 1.00 37.78 376 ASN A CA 1
ATOM 2914 C C . ASN A 1 376 ? -3.171 -14.273 -35.624 1.00 37.78 376 ASN A C 1
ATOM 2916 O O . ASN A 1 376 ? -4.220 -14.530 -36.216 1.00 37.78 376 ASN A O 1
ATOM 2920 N N . LEU A 1 377 ? -3.132 -13.523 -34.520 1.00 36.69 377 LEU A N 1
ATOM 2921 C CA . LEU A 1 377 ? -4.268 -12.734 -34.041 1.00 36.69 377 LEU A CA 1
ATOM 2922 C C . LEU A 1 377 ? -4.239 -11.336 -34.686 1.00 36.69 377 LEU A C 1
ATOM 2924 O O . LEU A 1 377 ? -3.169 -10.726 -34.756 1.00 36.69 377 LEU A O 1
ATOM 2928 N N . PRO A 1 378 ? -5.381 -10.804 -35.154 1.00 35.28 378 PRO A N 1
ATOM 2929 C CA . PRO A 1 378 ? -5.447 -9.469 -35.727 1.00 35.28 378 PRO A CA 1
ATOM 2930 C C . PRO A 1 378 ? -5.346 -8.390 -34.642 1.00 35.28 378 PRO A C 1
ATOM 2932 O O . PRO A 1 378 ? -6.102 -8.369 -33.671 1.00 35.28 378 PRO A O 1
ATOM 2935 N N . VAL A 1 379 ? -4.419 -7.459 -34.861 1.00 40.94 379 VAL A N 1
ATOM 2936 C CA . VAL A 1 379 ? -4.285 -6.192 -34.139 1.00 40.94 379 VAL A CA 1
ATOM 2937 C C . VAL A 1 379 ? -5.499 -5.324 -34.461 1.00 40.94 379 VAL A C 1
ATOM 2939 O O . VAL A 1 379 ? -5.661 -4.883 -35.596 1.00 40.94 379 VAL A O 1
ATOM 2942 N N . ASN A 1 380 ? -6.344 -5.060 -33.467 1.00 30.45 380 ASN A N 1
ATOM 2943 C CA . ASN A 1 380 ? -7.362 -4.019 -33.562 1.00 30.45 380 ASN A CA 1
ATOM 2944 C C . ASN A 1 380 ? -7.534 -3.333 -32.197 1.00 30.45 380 ASN A C 1
ATOM 2946 O O . ASN A 1 380 ? -8.448 -3.631 -31.434 1.00 30.45 380 ASN A O 1
ATOM 2950 N N . CYS A 1 381 ? -6.606 -2.429 -31.875 1.00 32.06 381 CYS A N 1
ATOM 2951 C CA . CYS A 1 381 ? -6.715 -1.520 -30.735 1.00 32.06 381 CYS A CA 1
ATOM 2952 C C . CYS A 1 381 ? -7.193 -0.153 -31.239 1.00 32.06 381 CYS A C 1
ATOM 2954 O O . CYS A 1 381 ? -6.391 0.670 -31.676 1.00 32.06 381 CYS A O 1
ATOM 2956 N N . GLY A 1 382 ? -8.504 0.086 -31.177 1.00 30.28 382 GLY A N 1
ATOM 2957 C CA . GLY A 1 382 ? -9.079 1.431 -31.225 1.00 30.28 382 GLY A CA 1
ATOM 2958 C C . GLY A 1 382 ? -9.174 2.011 -29.804 1.00 30.28 382 GLY A C 1
ATOM 2959 O O . GLY A 1 382 ? -9.550 1.280 -28.886 1.00 30.28 382 GLY A O 1
ATOM 2960 N N . PRO A 1 383 ? -8.838 3.293 -29.570 1.00 33.09 383 PRO A N 1
ATOM 2961 C CA . PRO A 1 383 ? -8.775 3.844 -28.224 1.00 33.09 383 PRO A CA 1
ATOM 2962 C C . PRO A 1 383 ? -10.158 4.308 -27.746 1.00 33.09 383 PRO A C 1
ATOM 2964 O O . PRO A 1 383 ? -10.691 5.310 -28.217 1.00 33.09 383 PRO A O 1
ATOM 2967 N N . SER A 1 384 ? -10.715 3.629 -26.742 1.00 32.06 384 SER A N 1
ATOM 2968 C CA . SER A 1 384 ? -11.801 4.177 -25.922 1.00 32.06 384 SER A CA 1
ATOM 2969 C C . SER A 1 384 ? -11.198 4.985 -24.770 1.00 32.06 384 SER A C 1
ATOM 2971 O O . SER A 1 384 ? -11.070 4.505 -23.644 1.00 32.06 384 SER A O 1
ATOM 2973 N N . HIS A 1 385 ? -10.800 6.227 -25.050 1.00 33.19 385 HIS A N 1
ATOM 2974 C CA . HIS A 1 385 ? -10.408 7.183 -24.017 1.00 33.19 385 HIS A CA 1
ATOM 2975 C C . HIS A 1 385 ? -11.639 7.656 -23.231 1.00 33.19 385 HIS A C 1
ATOM 2977 O O . HIS A 1 385 ? -12.445 8.434 -23.737 1.00 33.19 385 HIS A O 1
ATOM 2983 N N . LYS A 1 386 ? -11.738 7.264 -21.957 1.00 30.28 386 LYS A N 1
ATOM 2984 C CA . LYS A 1 386 ? -12.354 8.126 -20.940 1.00 30.28 386 LYS A CA 1
ATOM 2985 C C . LYS A 1 386 ? -11.245 8.990 -20.322 1.00 30.28 386 LYS A C 1
ATOM 2987 O O . LYS A 1 386 ? -10.194 8.446 -19.975 1.00 30.28 386 LYS A O 1
ATOM 2992 N N . PRO A 1 387 ? -11.421 10.316 -20.209 1.00 28.78 387 PRO A N 1
ATOM 2993 C CA . PRO A 1 387 ? -10.441 11.175 -19.562 1.00 28.78 387 PRO A CA 1
ATOM 2994 C C . PRO A 1 387 ? -10.432 10.899 -18.053 1.00 28.78 387 PRO A C 1
ATOM 2996 O O . PRO A 1 387 ? -11.471 10.934 -17.400 1.00 28.78 387 PRO A O 1
ATOM 2999 N N . PHE A 1 388 ? -9.251 10.610 -17.506 1.00 32.91 388 PHE A N 1
ATOM 3000 C CA . PHE A 1 388 ? -9.019 10.650 -16.064 1.00 32.91 388 PHE A CA 1
ATOM 3001 C C . PHE A 1 388 ? -8.906 12.116 -15.641 1.00 32.91 388 PHE A C 1
ATOM 3003 O O . PHE A 1 388 ? -7.997 12.818 -16.092 1.00 32.91 388 PHE A O 1
ATOM 3010 N N . ASP A 1 389 ? -9.817 12.561 -14.776 1.00 28.02 389 ASP A N 1
ATOM 3011 C CA . ASP A 1 389 ? -9.741 13.874 -14.146 1.00 28.02 389 ASP A CA 1
ATOM 3012 C C . ASP A 1 389 ? -8.464 13.987 -13.305 1.00 28.02 389 ASP A C 1
ATOM 3014 O O . ASP A 1 389 ? -8.148 13.159 -12.444 1.00 28.02 389 ASP A O 1
ATOM 3018 N N . VAL A 1 390 ? -7.700 15.036 -13.597 1.00 29.38 390 VAL A N 1
ATOM 3019 C CA . VAL A 1 390 ? -6.461 15.393 -12.914 1.00 29.38 390 VAL A CA 1
ATOM 3020 C C . VAL A 1 390 ? -6.826 15.998 -11.561 1.00 29.38 390 VAL A C 1
ATOM 3022 O O . VAL A 1 390 ? -7.219 17.158 -11.477 1.00 29.38 390 VAL A O 1
ATOM 3025 N N . LEU A 1 391 ? -6.669 15.226 -10.484 1.00 31.30 391 LEU A N 1
ATOM 3026 C CA . LEU A 1 391 ? -6.591 15.794 -9.140 1.00 31.30 391 LEU A CA 1
ATOM 3027 C C . LEU A 1 391 ? -5.256 16.536 -9.003 1.00 31.30 391 LEU A C 1
ATOM 3029 O O . LEU A 1 391 ? -4.181 15.931 -8.995 1.00 31.30 391 LEU A O 1
ATOM 3033 N N . GLU A 1 392 ? -5.337 17.864 -8.935 1.00 31.14 392 GLU A N 1
ATOM 3034 C CA . GLU A 1 392 ? -4.222 18.741 -8.592 1.00 31.14 392 GLU A CA 1
ATOM 3035 C C . GLU A 1 392 ? -3.701 18.396 -7.190 1.00 31.14 392 GLU A C 1
ATOM 3037 O O . GLU A 1 392 ? -4.359 18.639 -6.181 1.00 31.14 392 GLU A O 1
ATOM 3042 N N . LEU A 1 393 ? -2.495 17.833 -7.133 1.00 35.94 393 LEU A N 1
ATOM 3043 C CA . LEU A 1 393 ? -1.688 17.767 -5.921 1.00 35.94 393 LEU A CA 1
ATOM 3044 C C . LEU A 1 393 ? -0.532 18.759 -6.083 1.00 35.94 393 LEU A C 1
ATOM 3046 O O . LEU A 1 393 ? 0.283 18.651 -7.006 1.00 35.94 393 LEU A O 1
ATOM 3050 N N . SER A 1 394 ? -0.560 19.781 -5.234 1.00 31.17 394 SER A N 1
ATOM 3051 C CA . SER A 1 394 ? 0.452 20.820 -5.063 1.00 31.17 394 SER A CA 1
ATOM 3052 C C . SER A 1 394 ? 1.492 20.352 -4.043 1.00 31.17 394 SER A C 1
ATOM 3054 O O . SER A 1 394 ? 1.132 20.123 -2.886 1.00 31.17 394 SER A O 1
ATOM 3056 N N . ASP A 1 395 ? 2.748 20.257 -4.468 1.00 41.84 395 ASP A N 1
ATOM 3057 C CA . ASP A 1 395 ? 3.916 20.296 -3.590 1.00 41.84 395 ASP A CA 1
ATOM 3058 C C . ASP A 1 395 ? 4.517 21.694 -3.771 1.00 41.84 395 ASP A C 1
ATOM 3060 O O . ASP A 1 395 ? 4.987 21.983 -4.867 1.00 41.84 395 ASP A O 1
ATOM 3064 N N . ASP A 1 396 ? 4.467 22.543 -2.744 1.00 44.44 396 ASP A N 1
ATOM 3065 C CA . ASP A 1 396 ? 5.277 23.761 -2.659 1.00 44.44 396 ASP A CA 1
ATOM 3066 C C . ASP A 1 396 ? 5.741 23.933 -1.207 1.00 44.44 396 ASP A C 1
ATOM 3068 O O . ASP A 1 396 ? 4.931 23.997 -0.274 1.00 44.44 396 ASP A O 1
ATOM 3072 N N . ASP A 1 397 ? 7.062 23.983 -1.047 1.00 41.78 397 ASP A N 1
ATOM 3073 C CA . ASP A 1 397 ? 7.727 24.631 0.072 1.00 41.78 397 ASP A CA 1
ATOM 3074 C C . ASP A 1 397 ? 7.511 26.155 -0.050 1.00 41.78 397 ASP A C 1
ATOM 3076 O O . ASP A 1 397 ? 7.751 26.738 -1.101 1.00 41.78 397 ASP A O 1
ATOM 3080 N N . GLU A 1 398 ? 7.072 26.770 1.053 1.00 41.62 398 GLU A N 1
ATOM 3081 C CA . GLU A 1 398 ? 7.325 28.168 1.450 1.00 41.62 398 GLU A CA 1
ATOM 3082 C C . GLU A 1 398 ? 6.802 29.339 0.566 1.00 41.62 398 GLU A C 1
ATOM 3084 O O . GLU A 1 398 ? 7.383 29.707 -0.449 1.00 41.62 398 GLU A O 1
ATOM 3089 N N . ILE A 1 399 ? 5.731 30.009 1.030 1.00 36.16 399 ILE A N 1
ATOM 3090 C CA . ILE A 1 399 ? 5.616 31.455 1.374 1.00 36.16 399 ILE A CA 1
ATOM 3091 C C . ILE A 1 399 ? 4.124 31.849 1.486 1.00 36.16 399 ILE A C 1
ATOM 3093 O O . ILE A 1 399 ? 3.257 31.435 0.722 1.00 36.16 399 ILE A O 1
ATOM 3097 N N . ASP A 1 400 ? 3.860 32.647 2.515 1.00 45.03 400 ASP A N 1
ATOM 3098 C CA . ASP A 1 400 ? 2.593 33.141 3.049 1.00 45.03 400 ASP A CA 1
ATOM 3099 C C . ASP A 1 400 ? 1.776 34.008 2.058 1.00 45.03 400 ASP A C 1
ATOM 3101 O O . ASP A 1 400 ? 2.256 35.052 1.617 1.00 45.03 400 ASP A O 1
ATOM 3105 N N . GLN A 1 401 ? 0.549 33.580 1.711 1.00 37.72 401 GLN A N 1
ATOM 3106 C CA . GLN A 1 401 ? -0.694 34.385 1.648 1.00 37.72 401 GLN A CA 1
ATOM 3107 C C . GLN A 1 401 ? -1.879 33.595 1.026 1.00 37.72 401 GLN A C 1
ATOM 3109 O O . GLN A 1 401 ? -1.699 32.838 0.070 1.00 37.72 401 GLN A O 1
ATOM 3114 N N . PRO A 1 402 ? -3.124 33.760 1.525 1.00 36.31 402 PRO A N 1
ATOM 3115 C CA . PRO A 1 402 ? -4.286 32.998 1.059 1.00 36.31 402 PRO A CA 1
ATOM 3116 C C . PRO A 1 402 ? -4.909 33.563 -0.239 1.00 36.31 402 PRO A C 1
ATOM 3118 O O . PRO A 1 402 ? -5.177 34.764 -0.315 1.00 36.31 402 PRO A O 1
ATOM 3121 N N . PRO A 1 403 ? -5.255 32.723 -1.238 1.00 41.72 403 PRO A N 1
ATOM 3122 C CA . PRO A 1 403 ? -5.966 33.174 -2.434 1.00 41.72 403 PRO A CA 1
ATOM 3123 C C . PRO A 1 403 ? -7.496 33.293 -2.224 1.00 41.72 403 PRO A C 1
ATOM 3125 O O . PRO A 1 403 ? -8.076 32.636 -1.350 1.00 41.72 403 PRO A O 1
ATOM 3128 N N . PRO A 1 404 ? -8.189 34.115 -3.040 1.00 34.12 404 PRO A N 1
ATOM 3129 C CA . PRO A 1 404 ? -9.599 34.454 -2.852 1.00 34.12 404 PRO A CA 1
ATOM 3130 C C . PRO A 1 404 ? -10.569 33.339 -3.279 1.00 34.12 404 PRO A C 1
ATOM 3132 O O . PRO A 1 404 ? -10.411 32.678 -4.307 1.00 34.12 404 PRO A O 1
ATOM 3135 N N . ARG A 1 405 ? -11.643 33.181 -2.493 1.00 34.66 405 ARG A N 1
ATOM 3136 C CA . ARG A 1 405 ? -12.726 32.200 -2.685 1.00 34.66 405 ARG A CA 1
ATOM 3137 C C . ARG A 1 405 ? -13.502 32.442 -3.988 1.00 34.66 405 ARG A C 1
ATOM 3139 O O . ARG A 1 405 ? -14.195 33.450 -4.117 1.00 34.66 405 ARG A O 1
ATOM 3146 N N . LYS A 1 406 ? -13.503 31.463 -4.899 1.00 41.78 406 LYS A N 1
ATOM 3147 C CA . LYS A 1 406 ? -14.487 31.365 -5.994 1.00 41.78 406 LYS A CA 1
ATOM 3148 C C . LYS A 1 406 ? -15.650 30.455 -5.579 1.00 41.78 406 LYS A C 1
ATOM 3150 O O . LYS A 1 406 ? -15.452 29.379 -5.025 1.00 41.78 406 LYS A O 1
ATOM 3155 N N . LYS A 1 407 ? -16.876 30.922 -5.830 1.00 39.66 407 LYS A N 1
ATOM 3156 C CA . LYS A 1 407 ? -18.145 30.248 -5.512 1.00 39.66 407 LYS A CA 1
ATOM 3157 C C . LYS A 1 407 ? -18.337 29.020 -6.417 1.00 39.66 407 LYS A C 1
ATOM 3159 O O . LYS A 1 407 ? -18.439 29.182 -7.630 1.00 39.66 407 LYS A O 1
ATOM 3164 N N . GLN A 1 408 ? -18.432 27.820 -5.843 1.00 34.69 408 GLN A N 1
ATOM 3165 C CA . GLN A 1 408 ? -18.854 26.615 -6.568 1.00 34.69 408 GLN A CA 1
ATOM 3166 C C . GLN A 1 408 ? -20.388 26.517 -6.611 1.00 34.69 408 GLN A C 1
ATOM 3168 O O . GLN A 1 408 ? -21.070 26.674 -5.597 1.00 34.69 408 GLN A O 1
ATOM 3173 N N . LYS A 1 409 ? -20.920 26.279 -7.816 1.00 36.38 409 LYS A N 1
ATOM 3174 C CA . LYS A 1 409 ? -22.333 25.995 -8.098 1.00 36.38 409 LYS A CA 1
ATOM 3175 C C . LYS A 1 409 ? -22.669 24.564 -7.658 1.00 36.38 409 LYS A C 1
ATOM 3177 O O . LYS A 1 409 ? -21.937 23.636 -7.982 1.00 36.38 409 LYS A O 1
ATOM 3182 N N . LYS A 1 410 ? -23.794 24.401 -6.955 1.00 32.78 410 LYS A N 1
ATOM 3183 C CA . LYS A 1 410 ? -24.394 23.101 -6.616 1.00 32.78 410 LYS A CA 1
ATOM 3184 C C . LYS A 1 410 ? -24.875 22.409 -7.897 1.00 32.78 410 LYS A C 1
ATOM 3186 O O . LYS A 1 410 ? -25.753 22.954 -8.562 1.00 32.78 410 LYS A O 1
ATOM 3191 N N . LEU A 1 411 ? -24.349 21.224 -8.207 1.00 32.88 411 LEU A N 1
ATOM 3192 C CA . LEU A 1 411 ? -25.054 20.251 -9.043 1.00 32.88 411 LEU A CA 1
ATOM 3193 C C . LEU A 1 411 ? -25.817 19.286 -8.132 1.00 32.88 411 LEU A C 1
ATOM 3195 O O . LEU A 1 411 ? -25.289 18.794 -7.138 1.00 32.88 411 LEU A O 1
ATOM 3199 N N . HIS A 1 412 ? -27.082 19.086 -8.475 1.00 29.92 412 HIS A N 1
ATOM 3200 C CA . HIS A 1 412 ? -28.034 18.189 -7.842 1.00 29.92 412 HIS A CA 1
ATOM 3201 C C . HIS A 1 412 ? -28.039 16.899 -8.669 1.00 29.92 412 HIS A C 1
ATOM 3203 O O . HIS A 1 412 ? -28.216 16.990 -9.880 1.00 29.92 412 HIS A O 1
ATOM 3209 N N . ASN A 1 413 ? -27.840 15.734 -8.051 1.00 30.16 413 ASN A N 1
ATOM 3210 C CA . ASN A 1 413 ? -28.098 14.444 -8.694 1.00 30.16 413 ASN A CA 1
ATOM 3211 C C . ASN A 1 413 ? -28.963 13.584 -7.761 1.00 30.16 413 ASN A C 1
ATOM 3213 O O . ASN A 1 413 ? -28.649 13.508 -6.570 1.00 30.16 413 ASN A O 1
ATOM 3217 N N . PRO A 1 414 ? -30.053 12.983 -8.271 1.00 35.44 414 PRO A N 1
ATOM 3218 C CA . PRO A 1 414 ? -30.991 12.211 -7.472 1.00 35.44 414 PRO A CA 1
ATOM 3219 C C . PRO A 1 414 ? -30.481 10.793 -7.196 1.00 35.44 414 PRO A C 1
ATOM 3221 O O . PRO A 1 414 ? -29.808 10.169 -8.015 1.00 35.44 414 PRO A O 1
ATOM 3224 N N . ILE A 1 415 ? -30.837 10.318 -6.007 1.00 26.48 415 ILE A N 1
ATOM 3225 C CA . ILE A 1 415 ? -30.625 8.971 -5.484 1.00 26.48 415 ILE A CA 1
ATOM 3226 C C . ILE A 1 415 ? -31.561 8.013 -6.234 1.00 26.48 415 ILE A C 1
ATOM 3228 O O . ILE A 1 415 ? -32.761 8.266 -6.307 1.00 26.48 415 ILE A O 1
ATOM 3232 N N . ILE A 1 416 ? -31.014 6.924 -6.777 1.00 28.28 416 ILE A N 1
ATOM 3233 C CA . ILE A 1 416 ? -31.789 5.753 -7.199 1.00 28.28 416 ILE A CA 1
ATOM 3234 C C . ILE A 1 416 ? -31.594 4.703 -6.105 1.00 28.28 416 ILE A C 1
ATOM 3236 O O . ILE A 1 416 ? -30.495 4.178 -5.933 1.00 28.28 416 ILE A O 1
ATOM 3240 N N . GLU A 1 417 ? -32.654 4.459 -5.340 1.00 31.38 417 GLU A N 1
ATOM 3241 C CA . GLU A 1 417 ? -32.782 3.328 -4.424 1.00 31.38 417 GLU A CA 1
ATOM 3242 C C . GLU A 1 417 ? -33.149 2.079 -5.234 1.00 31.38 417 GLU A C 1
ATOM 3244 O O . GLU A 1 417 ? -34.097 2.104 -6.019 1.00 31.38 417 GLU A O 1
ATOM 3249 N N . ILE A 1 418 ? -32.415 0.984 -5.036 1.00 29.59 418 ILE A N 1
ATOM 3250 C CA . ILE A 1 418 ? -32.877 -0.363 -5.379 1.00 29.59 418 ILE A CA 1
ATOM 3251 C C . ILE A 1 418 ? -32.609 -1.224 -4.147 1.00 29.59 418 ILE A C 1
ATOM 3253 O O . ILE A 1 418 ? -31.456 -1.502 -3.818 1.00 29.59 418 ILE A O 1
ATOM 3257 N N . TYR A 1 419 ? -33.688 -1.588 -3.458 1.00 29.92 419 TYR A N 1
ATOM 3258 C CA . TYR A 1 419 ? -33.722 -2.653 -2.463 1.00 29.92 419 TYR A CA 1
ATOM 3259 C C . TYR A 1 419 ? -34.335 -3.917 -3.079 1.00 29.92 419 TYR A C 1
ATOM 3261 O O . TYR A 1 419 ? -35.190 -3.834 -3.960 1.00 29.92 419 TYR A O 1
ATOM 3269 N N . ASP A 1 420 ? -33.888 -5.039 -2.515 1.00 30.50 420 ASP A N 1
ATOM 3270 C CA . ASP A 1 420 ? -34.422 -6.403 -2.544 1.00 30.50 420 ASP A CA 1
ATOM 3271 C C . ASP A 1 420 ? -34.192 -7.248 -3.806 1.00 30.50 420 ASP A C 1
ATOM 3273 O O . ASP A 1 420 ? -34.626 -6.932 -4.909 1.00 30.50 420 ASP A O 1
ATOM 3277 N N . VAL A 1 421 ? -33.480 -8.369 -3.642 1.00 29.36 421 VAL A N 1
ATOM 3278 C CA . VAL A 1 421 ? -34.037 -9.705 -3.342 1.00 29.36 421 VAL A CA 1
ATOM 3279 C C . VAL A 1 421 ? -32.843 -10.663 -3.201 1.00 29.36 421 VAL A C 1
ATOM 3281 O O . VAL A 1 421 ? -32.004 -10.702 -4.092 1.00 29.36 421 VAL A O 1
ATOM 3284 N N . ILE A 1 422 ? -32.752 -11.416 -2.101 1.00 29.80 422 ILE A N 1
ATOM 3285 C CA . ILE A 1 422 ? -32.482 -12.869 -2.080 1.00 29.80 422 ILE A CA 1
ATOM 3286 C C . ILE A 1 422 ? -32.784 -13.360 -0.659 1.00 29.80 422 ILE A C 1
ATOM 3288 O O . ILE A 1 422 ? -32.082 -13.074 0.309 1.00 29.80 422 ILE A O 1
ATOM 3292 N N . ASP A 1 423 ? -33.896 -14.077 -0.602 1.00 34.75 423 ASP A N 1
ATOM 3293 C CA . ASP A 1 423 ? -34.343 -14.990 0.435 1.00 34.75 423 ASP A CA 1
ATOM 3294 C C . ASP A 1 423 ? -33.678 -16.348 0.163 1.00 34.75 423 ASP A C 1
ATOM 3296 O O . ASP A 1 423 ? -33.754 -16.828 -0.971 1.00 34.75 423 ASP A O 1
ATOM 3300 N N . ILE A 1 424 ? -33.010 -16.949 1.151 1.00 34.19 424 ILE A N 1
ATOM 3301 C CA . ILE A 1 424 ? -32.740 -18.395 1.163 1.00 34.19 424 ILE A CA 1
ATOM 3302 C C . ILE A 1 424 ? -32.924 -18.892 2.595 1.00 34.19 424 ILE A C 1
ATOM 3304 O O . ILE A 1 424 ? -32.110 -18.636 3.485 1.00 34.19 424 ILE A O 1
ATOM 3308 N N . SER A 1 425 ? -34.040 -19.586 2.770 1.00 38.34 425 SER A N 1
ATOM 3309 C CA . SER A 1 425 ? -34.297 -20.579 3.803 1.00 38.34 425 SER A CA 1
ATOM 3310 C C . SER A 1 425 ? -33.627 -21.913 3.435 1.00 38.34 425 SER A C 1
ATOM 3312 O O . SER A 1 425 ? -33.402 -22.184 2.255 1.00 38.34 425 SER A O 1
ATOM 3314 N N . ASP A 1 426 ? -33.404 -22.714 4.482 1.00 40.62 426 ASP A N 1
ATOM 3315 C CA . ASP A 1 426 ? -32.827 -24.070 4.580 1.00 40.62 426 ASP A CA 1
ATOM 3316 C C . ASP A 1 426 ? -31.309 -24.192 4.794 1.00 40.62 426 ASP A C 1
ATOM 3318 O O . ASP A 1 426 ? -30.506 -24.032 3.845 1.00 40.62 426 ASP A O 1
#

pLDDT: mean 78.27, std 26.33, range [26.48, 98.56]